Protein AF-A0AA36NLV0-F1 (afdb_monomer_lite)

pLDDT: mean 75.94, std 25.85, range [20.17, 98.88]

InterPro domains:
  IPR001130 3'-5' ssDNA/RNA exonuclease TatD-like [PF01026] (277-575)
  IPR001130 3'-5' ssDNA/RNA exonuclease TatD-like [cd01310] (275-575)
  IPR032466 Metal-dependent hydrolase [SSF51556] (275-576)
  IPR050891 TatD-type Metallo-dependent Hydrolase [PTHR10060] (284-574)

Radius of gyration: 29.88 Å; chains: 1; bounding box: 70×82×93 Å

Structure (mmCIF, N/CA/C/O backbone):
data_AF-A0AA36NLV0-F1
#
_entry.id   AF-A0AA36NLV0-F1
#
loop_
_atom_site.group_PDB
_atom_site.id
_atom_site.type_symbol
_atom_site.label_atom_id
_atom_site.label_alt_id
_atom_site.label_comp_id
_atom_site.label_asym_id
_atom_site.label_entity_id
_atom_site.label_seq_id
_atom_site.pdbx_PDB_ins_code
_atom_site.Cartn_x
_atom_site.Cartn_y
_atom_site.Cartn_z
_atom_site.occupancy
_atom_site.B_iso_or_equiv
_atom_site.auth_seq_id
_atom_site.auth_comp_id
_atom_site.auth_asym_id
_atom_site.auth_atom_id
_atom_site.pdbx_PDB_model_num
ATOM 1 N N . MET A 1 1 ? 11.863 33.958 -49.245 1.00 38.94 1 MET A N 1
ATOM 2 C CA . MET A 1 1 ? 12.725 35.104 -48.874 1.00 38.94 1 MET A CA 1
ATOM 3 C C . MET A 1 1 ? 11.945 36.411 -49.044 1.00 38.94 1 MET A C 1
ATOM 5 O O . MET A 1 1 ? 11.810 36.890 -50.160 1.00 38.94 1 MET A O 1
ATOM 9 N N . ARG A 1 2 ? 11.338 36.935 -47.971 1.00 24.64 2 ARG A N 1
ATOM 10 C CA . ARG A 1 2 ? 10.587 38.214 -47.904 1.00 24.64 2 ARG A CA 1
ATOM 11 C C . ARG A 1 2 ? 10.752 38.730 -46.462 1.00 24.64 2 ARG A C 1
ATOM 13 O O . ARG A 1 2 ? 10.540 37.936 -45.557 1.00 24.64 2 ARG A O 1
ATOM 20 N N . ARG A 1 3 ? 11.466 39.836 -46.224 1.00 26.11 3 ARG A N 1
ATOM 21 C CA . ARG A 1 3 ? 11.131 41.284 -46.284 1.00 26.11 3 ARG A CA 1
ATOM 22 C C . ARG A 1 3 ? 10.655 41.855 -44.934 1.00 26.11 3 ARG A C 1
ATOM 24 O O . ARG A 1 3 ? 9.833 41.263 -44.252 1.00 26.11 3 ARG A O 1
ATOM 31 N N . CYS A 1 4 ? 11.251 43.004 -44.620 1.00 24.92 4 CYS A N 1
ATOM 32 C CA . CYS A 1 4 ? 11.209 43.827 -43.413 1.00 24.92 4 CYS A CA 1
ATOM 33 C C . CYS A 1 4 ? 9.851 44.480 -43.100 1.00 24.92 4 CYS A C 1
ATOM 35 O O . CYS A 1 4 ? 9.050 44.677 -44.011 1.00 24.92 4 CYS A O 1
ATOM 37 N N . GLY A 1 5 ? 9.724 45.005 -41.870 1.00 24.44 5 GLY A N 1
ATOM 38 C CA . GLY A 1 5 ? 9.132 46.333 -41.638 1.00 24.44 5 GLY A CA 1
ATOM 39 C C . GLY A 1 5 ? 8.049 46.443 -40.557 1.00 24.44 5 GLY A C 1
ATOM 40 O O . GLY A 1 5 ? 6.954 45.939 -40.743 1.00 24.44 5 GLY A O 1
ATOM 41 N N . GLY A 1 6 ? 8.364 47.186 -39.486 1.00 22.23 6 GLY A N 1
ATOM 42 C CA . GLY A 1 6 ? 7.702 48.466 -39.170 1.00 22.23 6 GLY A CA 1
ATOM 43 C C . GLY A 1 6 ? 6.276 48.482 -38.597 1.00 22.23 6 GLY A C 1
ATOM 44 O O . GLY A 1 6 ? 5.328 48.016 -39.209 1.00 22.23 6 GLY A O 1
ATOM 45 N N . TRP A 1 7 ? 6.148 49.138 -37.443 1.00 23.77 7 TRP A N 1
ATOM 46 C CA . TRP A 1 7 ? 4.928 49.509 -36.716 1.00 23.77 7 TRP A CA 1
ATOM 47 C C . TRP A 1 7 ? 4.064 50.565 -37.443 1.00 23.77 7 TRP A C 1
ATOM 49 O O . TRP A 1 7 ? 4.644 51.480 -38.016 1.00 23.77 7 TRP A O 1
ATOM 59 N N . LEU A 1 8 ? 2.721 50.519 -37.313 1.00 22.11 8 LEU A N 1
ATOM 60 C CA . LEU A 1 8 ? 1.856 51.572 -36.713 1.00 22.11 8 LEU A CA 1
ATOM 61 C C . LEU A 1 8 ? 0.334 51.266 -36.797 1.00 22.11 8 LEU A C 1
ATOM 63 O O . LEU A 1 8 ? -0.121 50.480 -37.621 1.00 22.11 8 LEU A O 1
ATOM 67 N N . LEU A 1 9 ? -0.410 51.921 -35.893 1.00 22.12 9 LEU A N 1
ATOM 68 C CA . LEU A 1 9 ? -1.857 51.925 -35.605 1.00 22.12 9 LEU A CA 1
ATOM 69 C C . LEU A 1 9 ? -2.806 52.189 -36.801 1.00 22.12 9 LEU A C 1
ATOM 71 O O . LEU A 1 9 ? -2.487 53.023 -37.638 1.00 22.12 9 LEU A O 1
ATOM 75 N N . CYS A 1 10 ? -4.035 51.633 -36.774 1.00 20.17 10 CYS A N 1
ATOM 76 C CA . CYS A 1 10 ? -5.305 52.350 -36.480 1.00 20.17 10 CYS A CA 1
ATOM 77 C C . CYS A 1 10 ? -6.585 51.564 -36.871 1.00 20.17 10 CYS A C 1
ATOM 79 O O . CYS A 1 10 ? -6.676 51.005 -37.955 1.00 20.17 10 CYS A O 1
ATOM 81 N N . LEU A 1 11 ? -7.562 51.607 -35.953 1.00 20.77 11 LEU A N 1
ATOM 82 C CA . LEU A 1 11 ? -9.031 51.698 -36.084 1.00 20.77 11 LEU A CA 1
ATOM 83 C C . LEU A 1 11 ? -9.835 50.976 -37.198 1.00 20.77 11 LEU A C 1
ATOM 85 O O . LEU A 1 11 ? -9.736 51.285 -38.376 1.00 20.77 11 LEU A O 1
ATOM 89 N N . CYS A 1 12 ? -10.774 50.151 -36.701 1.00 21.33 12 CYS A N 1
ATOM 90 C CA . CYS A 1 12 ? -12.206 50.011 -37.034 1.00 21.33 12 CYS A CA 1
ATOM 91 C C . CYS A 1 12 ? -12.681 50.011 -38.501 1.00 21.33 12 CYS A C 1
ATOM 93 O O . CYS A 1 12 ? -12.544 51.010 -39.187 1.00 21.33 12 CYS A O 1
ATOM 95 N N . ILE A 1 13 ? -13.444 48.971 -38.878 1.00 23.09 13 ILE A N 1
ATOM 96 C CA . ILE A 1 13 ? -14.840 49.043 -39.379 1.00 23.09 13 ILE A CA 1
ATOM 97 C C . ILE A 1 13 ? -15.416 47.611 -39.491 1.00 23.09 13 ILE A C 1
ATOM 99 O O . ILE A 1 13 ? -14.756 46.691 -39.967 1.00 23.09 13 ILE A O 1
ATOM 103 N N . VAL A 1 14 ? -16.651 47.442 -39.010 1.00 22.81 14 VAL A N 1
ATOM 104 C CA . VAL A 1 14 ? -17.531 46.256 -39.111 1.00 22.81 14 VAL A CA 1
ATOM 105 C C . VAL A 1 14 ? -18.490 46.463 -40.297 1.00 22.81 14 VAL A C 1
ATOM 107 O O . VAL A 1 14 ? -18.859 47.611 -40.546 1.00 22.81 14 VAL A O 1
ATOM 110 N N . PRO A 1 15 ? -18.904 45.407 -41.028 1.00 26.08 15 PRO A N 1
ATOM 111 C CA . PRO A 1 15 ? -20.342 45.042 -41.072 1.00 26.08 15 PRO A CA 1
ATOM 112 C C . PRO A 1 15 ? -20.574 43.505 -40.983 1.00 26.08 15 PRO A C 1
ATOM 114 O O . PRO A 1 15 ? -19.915 42.739 -41.676 1.00 26.08 15 PRO A O 1
ATOM 117 N N . SER A 1 16 ? -21.350 42.991 -40.007 1.00 23.09 16 SER A N 1
ATOM 118 C CA . SER A 1 16 ? -22.754 42.489 -40.128 1.00 23.09 16 SER A CA 1
ATOM 119 C C . SER A 1 16 ? -22.964 41.426 -41.230 1.00 23.09 16 SER A C 1
ATOM 121 O O . SER A 1 16 ? -22.961 41.798 -42.395 1.00 23.09 16 SER A O 1
ATOM 123 N N . GLY A 1 17 ? -23.091 40.105 -40.992 1.00 23.34 17 GLY A N 1
ATOM 124 C CA . GLY A 1 17 ? -24.082 39.302 -40.220 1.00 23.34 17 GLY A CA 1
ATOM 125 C C . GLY A 1 17 ? -24.797 38.313 -41.198 1.00 23.34 17 GLY A C 1
ATOM 126 O O . GLY A 1 17 ? -24.603 38.495 -42.397 1.00 23.34 17 GLY A O 1
ATOM 127 N N . PRO A 1 18 ? -25.695 37.363 -40.822 1.00 33.88 18 PRO A N 1
ATOM 128 C CA . PRO A 1 18 ? -25.866 36.528 -39.615 1.00 33.88 18 PRO A CA 1
ATOM 129 C C . PRO A 1 18 ? -26.151 35.010 -39.947 1.00 33.88 18 PRO A C 1
ATOM 131 O O . PRO A 1 18 ? -25.949 34.582 -41.076 1.00 33.88 18 PRO A O 1
ATOM 134 N N . PHE A 1 19 ? -26.691 34.248 -38.968 1.00 24.06 19 PHE A N 1
ATOM 135 C CA . PHE A 1 19 ? -27.137 32.820 -38.926 1.00 24.06 19 PHE A CA 1
ATOM 136 C C . PHE A 1 19 ? -26.084 31.762 -38.531 1.00 24.06 19 PHE A C 1
ATOM 138 O O . PHE A 1 19 ? -24.999 31.731 -39.084 1.00 24.06 19 PHE A O 1
ATOM 145 N N . CYS A 1 20 ? -26.328 30.784 -37.649 1.00 23.83 20 CYS A N 1
ATOM 146 C CA . CYS A 1 20 ? -27.298 30.536 -36.572 1.00 23.83 20 CYS A CA 1
ATOM 147 C C . CYS A 1 20 ? -26.739 29.337 -35.766 1.00 23.83 20 CYS A C 1
ATOM 149 O O . CYS A 1 20 ? -26.228 28.403 -36.379 1.00 23.83 20 CYS A O 1
ATOM 151 N N . GLY A 1 21 ? -26.823 29.344 -34.428 1.00 25.02 21 GLY A N 1
ATOM 152 C CA . GLY A 1 21 ? -26.491 28.172 -33.600 1.00 25.02 21 GLY A CA 1
ATOM 153 C C . GLY A 1 21 ? -25.807 28.496 -32.268 1.00 25.02 21 GLY A C 1
ATOM 154 O O . GLY A 1 21 ? -24.598 28.350 -32.123 1.00 25.02 21 GLY A O 1
ATOM 155 N N . SER A 1 22 ? -26.589 28.933 -31.280 1.00 27.66 22 SER A N 1
ATOM 156 C CA . SER A 1 22 ? -26.242 28.925 -29.846 1.00 27.66 22 SER A CA 1
ATOM 157 C C . SER A 1 22 ? -25.895 27.497 -29.385 1.00 27.66 22 SER A C 1
ATOM 159 O O . SER A 1 22 ? -26.561 26.568 -29.816 1.00 27.66 22 SER A O 1
ATOM 161 N N . THR A 1 23 ? -24.914 27.240 -28.513 1.00 27.84 23 THR A N 1
ATOM 162 C CA . THR A 1 23 ? -25.009 27.494 -27.061 1.00 27.84 23 THR A CA 1
ATOM 163 C C . THR A 1 23 ? -23.643 27.665 -26.372 1.00 27.84 23 THR A C 1
ATOM 165 O O . THR A 1 23 ? -22.651 27.016 -26.688 1.00 27.84 23 THR A O 1
ATOM 168 N N . ARG A 1 24 ? -23.632 28.562 -25.380 1.00 26.36 24 ARG A N 1
ATOM 169 C CA . ARG A 1 24 ? -22.500 29.104 -24.609 1.00 26.36 24 ARG A CA 1
ATOM 170 C C . ARG A 1 24 ? -21.748 28.060 -23.757 1.00 26.36 24 ARG A C 1
ATOM 172 O O . ARG A 1 24 ? -22.307 27.559 -22.789 1.00 26.36 24 ARG A O 1
ATOM 179 N N . ARG A 1 25 ? -20.444 27.868 -24.006 1.00 30.28 25 ARG A N 1
ATOM 180 C CA . ARG A 1 25 ? -19.452 27.346 -23.025 1.00 30.28 25 ARG A CA 1
ATOM 181 C C . ARG A 1 25 ? -18.065 28.007 -23.124 1.00 30.28 25 ARG A C 1
ATOM 183 O O . ARG A 1 25 ? -17.063 27.437 -22.717 1.00 30.28 25 ARG A O 1
ATOM 190 N N . GLY A 1 26 ? -17.993 29.237 -23.629 1.00 29.72 26 GLY A N 1
ATOM 191 C CA . GLY A 1 26 ? -16.716 29.915 -23.863 1.00 29.72 26 GLY A CA 1
ATOM 192 C C . GLY A 1 26 ? -16.766 31.407 -23.583 1.00 29.72 26 GLY A C 1
ATOM 193 O O . GLY A 1 26 ? -16.493 32.180 -24.484 1.00 29.72 26 GLY A O 1
ATOM 194 N N . LEU A 1 27 ? -17.171 31.829 -22.380 1.00 26.66 27 LEU A N 1
ATOM 195 C CA . LEU A 1 27 ? -17.009 33.219 -21.917 1.00 26.66 27 LEU A CA 1
ATOM 196 C C . LEU A 1 27 ? -17.278 33.324 -20.405 1.00 26.66 27 LEU A C 1
ATOM 198 O O . LEU A 1 27 ? -18.287 33.862 -19.964 1.00 26.66 27 LEU A O 1
ATOM 202 N N . ALA A 1 28 ? -16.369 32.776 -19.595 1.00 26.83 28 ALA A N 1
ATOM 203 C CA . ALA A 1 28 ? -16.316 33.040 -18.150 1.00 26.83 28 ALA A CA 1
ATOM 204 C C . ALA A 1 28 ? -14.882 32.971 -17.575 1.00 26.83 28 ALA A C 1
ATOM 206 O O . ALA A 1 28 ? -14.705 32.702 -16.395 1.00 26.83 28 ALA A O 1
ATOM 207 N N . MET A 1 29 ? -13.845 33.217 -18.391 1.00 28.88 29 MET A N 1
ATOM 208 C CA . MET A 1 29 ? -12.433 33.197 -17.950 1.00 28.88 29 MET A CA 1
ATOM 209 C C . MET A 1 29 ? -11.763 34.579 -17.866 1.00 28.88 29 MET A C 1
ATOM 211 O O . MET A 1 29 ? -10.558 34.673 -17.667 1.00 28.88 29 MET A O 1
ATOM 215 N N . ARG A 1 30 ? -12.510 35.684 -17.976 1.00 28.58 30 ARG A N 1
ATOM 216 C CA . ARG A 1 30 ? -11.949 37.041 -17.829 1.00 28.58 30 ARG A CA 1
ATOM 217 C C . ARG A 1 30 ? -12.897 37.975 -17.083 1.00 28.58 30 ARG A C 1
ATOM 219 O O . ARG A 1 30 ? -13.425 38.910 -17.672 1.00 28.58 30 ARG A O 1
ATOM 226 N N . ARG A 1 31 ? -13.150 37.691 -15.799 1.00 26.80 31 ARG A N 1
ATOM 227 C CA . ARG A 1 31 ? -13.707 38.651 -14.816 1.00 26.80 31 ARG A CA 1
ATOM 228 C C . ARG A 1 31 ? -13.675 38.117 -13.373 1.00 26.80 31 ARG A C 1
ATOM 230 O O . ARG A 1 31 ? -14.677 38.141 -12.675 1.00 26.80 31 ARG A O 1
ATOM 237 N N . TRP A 1 32 ? -12.528 37.597 -12.933 1.00 26.50 32 TRP A N 1
ATOM 238 C CA . TRP A 1 32 ? -12.339 37.078 -11.563 1.00 26.50 32 TRP A CA 1
ATOM 239 C C . TRP A 1 32 ? -11.074 37.607 -10.876 1.00 26.50 32 TRP A C 1
ATOM 241 O O . TRP A 1 32 ? -10.513 36.983 -9.986 1.00 26.50 32 TRP A O 1
ATOM 251 N N . ALA A 1 33 ? -10.650 38.803 -11.272 1.00 29.08 33 ALA A N 1
ATOM 252 C CA . ALA A 1 33 ? -9.717 39.621 -10.514 1.00 29.08 33 ALA A CA 1
ATOM 253 C C . ALA A 1 33 ? -10.459 40.910 -10.140 1.00 29.08 33 ALA A C 1
ATOM 255 O O . ALA A 1 33 ? -10.416 41.866 -10.906 1.00 29.08 33 ALA A O 1
ATOM 256 N N . ALA A 1 34 ? -11.238 40.843 -9.050 1.00 28.33 34 ALA A N 1
ATOM 257 C CA . ALA A 1 34 ? -11.814 41.941 -8.249 1.00 28.33 34 ALA A CA 1
ATOM 258 C C . ALA A 1 34 ? -13.227 41.587 -7.742 1.00 28.33 34 ALA A C 1
ATOM 260 O O . ALA A 1 34 ? -14.216 41.915 -8.387 1.00 28.33 34 ALA A O 1
ATOM 261 N N . ALA A 1 35 ? -13.310 40.906 -6.595 1.00 25.81 35 ALA A N 1
ATOM 262 C CA . ALA A 1 35 ? -14.377 41.044 -5.592 1.00 25.81 35 ALA A CA 1
ATOM 263 C C . ALA A 1 35 ? -14.095 40.053 -4.452 1.00 25.81 35 ALA A C 1
ATOM 265 O O . ALA A 1 35 ? -14.106 38.839 -4.652 1.00 25.81 35 ALA A O 1
ATOM 266 N N . GLY A 1 36 ? -13.779 40.587 -3.274 1.00 28.39 36 GLY A N 1
ATOM 267 C CA . GLY A 1 36 ? -13.525 39.813 -2.066 1.00 28.39 36 GLY A CA 1
ATOM 268 C C . GLY A 1 36 ? -14.801 39.258 -1.425 1.00 28.39 36 GLY A C 1
ATOM 269 O O . GLY A 1 36 ? -15.897 39.744 -1.674 1.00 28.39 36 GLY A O 1
ATOM 270 N N . ALA A 1 37 ? -14.586 38.260 -0.563 1.00 34.28 37 ALA A N 1
ATOM 271 C CA . ALA A 1 37 ? -15.481 37.755 0.482 1.00 34.28 37 ALA A CA 1
ATOM 272 C C . ALA A 1 37 ? -16.870 37.221 0.054 1.00 34.28 37 ALA A C 1
ATOM 274 O O . ALA A 1 37 ? -17.790 37.985 -0.208 1.00 34.28 37 ALA A O 1
ATOM 275 N N . SER A 1 38 ? -17.012 35.882 0.114 1.00 35.66 38 SER A N 1
ATOM 276 C CA . SER A 1 38 ? -18.229 35.053 0.348 1.00 35.66 38 SER A CA 1
ATOM 277 C C . SER A 1 38 ? -18.449 33.930 -0.686 1.00 35.66 38 SER A C 1
ATOM 279 O O . SER A 1 38 ? -19.211 34.066 -1.635 1.00 35.66 38 SER A O 1
ATOM 281 N N . ARG A 1 39 ? -17.802 32.764 -0.508 1.00 33.44 39 ARG A N 1
ATOM 282 C CA . ARG A 1 39 ? -18.084 31.545 -1.306 1.00 33.44 39 ARG A CA 1
ATOM 283 C C . ARG A 1 39 ? -17.942 30.243 -0.506 1.00 33.44 39 ARG A C 1
ATOM 285 O O . ARG A 1 39 ? -17.172 29.367 -0.875 1.00 33.44 39 ARG A O 1
ATOM 292 N N . GLY A 1 40 ? -18.695 30.122 0.588 1.00 30.06 40 GLY A N 1
ATOM 293 C CA . GLY A 1 40 ? -18.838 28.866 1.345 1.00 30.06 40 GLY A CA 1
ATOM 294 C C . GLY A 1 40 ? -20.171 28.132 1.127 1.00 30.06 40 GLY A C 1
ATOM 295 O O . GLY A 1 40 ? -20.231 26.925 1.316 1.00 30.06 40 GLY A O 1
ATOM 296 N N . SER A 1 41 ? -21.236 28.822 0.704 1.00 39.56 41 SER A N 1
ATOM 297 C CA . SER A 1 41 ? -22.610 28.291 0.783 1.00 39.56 41 SER A CA 1
ATOM 298 C C . SER A 1 41 ? -23.198 27.757 -0.530 1.00 39.56 41 SER A C 1
ATOM 300 O O . SER A 1 41 ? -24.043 26.870 -0.492 1.00 39.56 41 SER A O 1
ATOM 302 N N . ALA A 1 42 ? -22.740 28.219 -1.697 1.00 32.78 42 ALA A N 1
ATOM 303 C CA . ALA A 1 42 ? -23.326 27.809 -2.984 1.00 32.78 42 ALA A CA 1
ATOM 304 C C . ALA A 1 42 ? -22.942 26.376 -3.418 1.00 32.78 42 ALA A C 1
ATOM 306 O O . ALA A 1 42 ? -23.687 25.728 -4.145 1.00 32.78 42 ALA A O 1
ATOM 307 N N . TRP A 1 43 ? -21.802 25.855 -2.946 1.00 35.03 43 TRP A N 1
ATOM 308 C CA . TRP A 1 43 ? -21.348 24.489 -3.257 1.00 35.03 43 TRP A CA 1
ATOM 309 C C . TRP A 1 43 ? -22.095 23.420 -2.442 1.00 35.03 43 TRP A C 1
ATOM 311 O O . TRP A 1 43 ? -22.293 22.307 -2.915 1.00 35.03 43 TRP A O 1
ATOM 321 N N . GLN A 1 44 ? -22.554 23.761 -1.230 1.00 31.55 44 GLN A N 1
ATOM 322 C CA . GLN A 1 44 ? -23.325 22.850 -0.375 1.00 31.55 44 GLN A CA 1
ATOM 323 C C . GLN A 1 44 ? -24.755 22.627 -0.886 1.00 31.55 44 GLN A C 1
ATOM 325 O O . GLN A 1 44 ? -25.266 21.519 -0.752 1.00 31.55 44 GLN A O 1
ATOM 330 N N . GLN A 1 45 ? -25.377 23.639 -1.500 1.00 31.77 45 GLN A N 1
ATOM 331 C CA . GLN A 1 45 ? -26.706 23.503 -2.108 1.00 31.77 45 GLN A CA 1
ATOM 332 C C . GLN A 1 45 ? -26.666 22.720 -3.427 1.00 31.77 45 GLN A C 1
ATOM 334 O O . GLN A 1 45 ? -27.463 21.804 -3.595 1.00 31.77 45 GLN A O 1
ATOM 339 N N . ALA A 1 46 ? -25.683 22.982 -4.299 1.00 32.97 46 ALA A N 1
ATOM 340 C CA . ALA A 1 46 ? -25.516 22.221 -5.543 1.00 32.97 46 ALA A CA 1
ATOM 341 C C . ALA A 1 46 ? -25.219 20.729 -5.286 1.00 32.97 46 ALA A C 1
ATOM 343 O O . ALA A 1 46 ? -25.750 19.865 -5.977 1.00 32.97 46 ALA A O 1
ATOM 344 N N . TRP A 1 47 ? -24.443 20.416 -4.237 1.00 34.12 47 TRP A N 1
ATOM 345 C CA . TRP A 1 47 ? -24.195 19.034 -3.816 1.00 34.12 47 TRP A CA 1
ATOM 346 C C . TRP A 1 47 ? -25.449 18.357 -3.238 1.00 34.12 47 TRP A C 1
ATOM 348 O O . TRP A 1 47 ? -25.668 17.190 -3.527 1.00 34.12 47 TRP A O 1
ATOM 358 N N . GLN A 1 48 ? -26.297 19.058 -2.467 1.00 32.16 48 GLN A N 1
ATOM 359 C CA . GLN A 1 48 ? -27.547 18.492 -1.922 1.00 32.16 48 GLN A CA 1
ATOM 360 C C . GLN A 1 48 ? -28.609 18.208 -2.997 1.00 32.16 48 GLN A C 1
ATOM 362 O O . GLN A 1 48 ? -29.312 17.202 -2.898 1.00 32.16 48 GLN A O 1
ATOM 367 N N . GLU A 1 49 ? -28.716 19.061 -4.018 1.00 31.44 49 GLU A N 1
ATOM 368 C CA . GLU A 1 49 ? -29.687 18.900 -5.109 1.00 31.44 49 GLU A CA 1
ATOM 369 C C . GLU A 1 49 ? -29.302 17.758 -6.069 1.00 31.44 49 GLU A C 1
ATOM 371 O O . GLU A 1 49 ? -30.168 16.962 -6.438 1.00 31.44 49 GLU A O 1
ATOM 376 N N . GLU A 1 50 ? -28.009 17.591 -6.390 1.00 31.84 50 GLU A N 1
ATOM 377 C CA . GLU A 1 50 ? -27.515 16.428 -7.151 1.00 31.84 50 GLU A CA 1
ATOM 378 C C . GLU A 1 50 ? -27.647 15.112 -6.354 1.00 31.84 50 GLU A C 1
ATOM 380 O O . GLU A 1 50 ? -27.956 14.066 -6.929 1.00 31.84 50 GLU A O 1
ATOM 385 N N . TRP A 1 51 ? -27.497 15.152 -5.021 1.00 33.22 51 TRP A N 1
ATOM 386 C CA . TRP A 1 51 ? -27.649 13.974 -4.152 1.00 33.22 51 TRP A CA 1
ATOM 387 C C . TRP A 1 51 ? -29.103 13.486 -4.040 1.00 33.22 51 TRP A C 1
ATOM 389 O O . TRP A 1 51 ? -29.342 12.279 -4.053 1.00 33.22 51 TRP A O 1
ATOM 399 N N . GLN A 1 52 ? -30.088 14.391 -3.959 1.00 31.19 52 GLN A N 1
ATOM 400 C CA . GLN A 1 52 ? -31.506 14.002 -3.878 1.00 31.19 52 GLN A CA 1
ATOM 401 C C . GLN A 1 52 ? -32.034 13.393 -5.185 1.00 31.19 52 GLN A C 1
ATOM 403 O O . GLN A 1 52 ? -32.844 12.466 -5.144 1.00 31.19 52 GLN A O 1
ATOM 408 N N . GLN A 1 53 ? -31.555 13.868 -6.338 1.00 29.95 53 GLN A N 1
ATOM 409 C CA . GLN A 1 53 ? -31.985 13.365 -7.649 1.00 29.95 53 GLN A CA 1
ATOM 410 C C . GLN A 1 53 ? -31.325 12.021 -8.013 1.00 29.95 53 GLN A C 1
ATOM 412 O O . GLN A 1 53 ? -31.966 11.168 -8.633 1.00 29.95 53 GLN A O 1
ATOM 417 N N . GLY A 1 54 ? -30.086 11.780 -7.564 1.00 28.48 54 GLY A N 1
ATOM 418 C CA . GLY A 1 54 ? -29.419 10.479 -7.710 1.00 28.48 54 GLY A CA 1
ATOM 419 C C . GLY A 1 54 ? -30.046 9.375 -6.850 1.00 28.48 54 GLY A C 1
ATOM 420 O O . GLY A 1 54 ? -30.196 8.245 -7.304 1.00 28.48 54 GLY A O 1
ATOM 421 N N . TRP A 1 55 ? -30.495 9.707 -5.634 1.00 30.84 55 TRP A N 1
ATOM 422 C CA . TRP A 1 55 ? -31.035 8.725 -4.684 1.00 30.84 55 TRP A CA 1
ATOM 423 C C . TRP A 1 55 ? -32.442 8.214 -5.052 1.00 30.84 55 TRP A C 1
ATOM 425 O O . TRP A 1 55 ? -32.752 7.047 -4.823 1.00 30.84 55 TRP A O 1
ATOM 435 N N . GLN A 1 56 ? -33.293 9.049 -5.667 1.00 27.61 56 GLN A N 1
ATOM 436 C CA . GLN A 1 56 ? -34.654 8.643 -6.058 1.00 27.61 56 GLN A CA 1
ATOM 437 C C . GLN A 1 56 ? -34.715 7.825 -7.360 1.00 27.61 56 GLN A C 1
ATOM 439 O O . GLN A 1 56 ? -35.631 7.019 -7.518 1.00 27.61 56 GLN A O 1
ATOM 444 N N . SER A 1 57 ? -33.760 7.989 -8.283 1.00 29.62 57 SER A N 1
ATOM 445 C CA . SER A 1 57 ? -33.832 7.335 -9.603 1.00 29.62 57 SER A CA 1
ATOM 446 C C . SER A 1 57 ? -33.265 5.909 -9.641 1.00 29.62 57 SER A C 1
ATOM 448 O O . SER A 1 57 ? -33.725 5.109 -10.452 1.00 29.62 57 SER A O 1
ATOM 450 N N . GLU A 1 58 ? -32.353 5.542 -8.732 1.00 31.52 58 GLU A N 1
ATOM 451 C CA . GLU A 1 58 ? -31.775 4.186 -8.683 1.00 31.52 58 GLU A CA 1
ATOM 452 C C . GLU A 1 58 ? -32.517 3.200 -7.759 1.00 31.52 58 GLU A C 1
ATOM 454 O O . GLU A 1 58 ? -32.293 1.995 -7.862 1.00 31.52 58 GLU A O 1
ATOM 459 N N . TYR A 1 59 ? -33.432 3.659 -6.892 1.00 36.78 59 TYR A N 1
ATOM 460 C CA . TYR A 1 59 ? -34.007 2.804 -5.834 1.00 36.78 59 TYR A CA 1
ATOM 461 C C . TYR A 1 59 ? -35.539 2.807 -5.700 1.00 36.78 59 TYR A C 1
ATOM 463 O O . TYR A 1 59 ? -36.076 2.069 -4.875 1.00 36.78 59 TYR A O 1
ATOM 471 N N . ALA A 1 60 ? -36.281 3.517 -6.556 1.00 28.88 60 ALA A N 1
ATOM 472 C CA . ALA A 1 60 ? -37.752 3.520 -6.527 1.00 28.88 60 ALA A CA 1
ATOM 473 C C . ALA A 1 60 ? -38.422 2.268 -7.149 1.00 28.88 60 ALA A C 1
ATOM 475 O O . ALA A 1 60 ? -39.635 2.248 -7.345 1.00 28.88 60 ALA A O 1
ATOM 476 N N . GLY A 1 61 ? -37.661 1.216 -7.477 1.00 28.86 61 GLY A N 1
ATOM 477 C CA . GLY A 1 61 ? -38.126 0.163 -8.388 1.00 28.86 61 GLY A CA 1
ATOM 478 C C . GLY A 1 61 ? -37.842 -1.288 -8.006 1.00 28.86 61 GLY A C 1
ATOM 479 O O . GLY A 1 61 ? -37.845 -2.128 -8.901 1.00 28.86 61 GLY A O 1
ATOM 480 N N . SER A 1 62 ? -37.592 -1.645 -6.738 1.00 27.42 62 SER A N 1
ATOM 481 C CA . SER A 1 62 ? -37.589 -3.076 -6.390 1.00 27.42 62 SER A CA 1
ATOM 482 C C . SER A 1 62 ? -38.114 -3.378 -4.987 1.00 27.42 62 SER A C 1
ATOM 484 O O . SER A 1 62 ? -37.4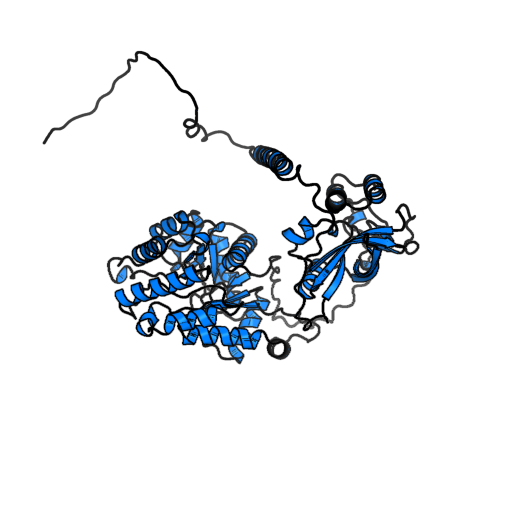41 -3.231 -3.972 1.00 27.42 62 SER A O 1
ATOM 486 N N . SER A 1 63 ? -39.327 -3.912 -4.955 1.00 26.92 63 SER A N 1
ATOM 487 C CA . SER A 1 63 ? -39.961 -4.631 -3.849 1.00 26.92 63 SER A CA 1
ATOM 488 C C . SER A 1 63 ? -39.290 -5.991 -3.570 1.00 26.92 63 SER A C 1
ATOM 490 O O . SER A 1 63 ? -39.955 -6.978 -3.267 1.00 26.92 63 SER A O 1
ATOM 492 N N . ARG A 1 64 ? -37.958 -6.087 -3.700 1.00 27.19 64 ARG A N 1
ATOM 493 C CA . ARG A 1 64 ? -37.222 -7.366 -3.742 1.00 27.19 64 ARG A CA 1
ATOM 494 C C . ARG A 1 64 ? -36.330 -7.632 -2.526 1.00 27.19 64 ARG A C 1
ATOM 496 O O . ARG A 1 64 ? -35.386 -8.412 -2.619 1.00 27.19 64 ARG A O 1
ATOM 503 N N . TRP A 1 65 ? -36.654 -7.036 -1.382 1.00 26.70 65 TRP A N 1
ATOM 504 C CA . TRP A 1 65 ? -35.984 -7.299 -0.105 1.00 26.70 65 TRP A CA 1
ATOM 505 C C . TRP A 1 65 ? -36.933 -7.967 0.891 1.00 26.70 65 TRP A C 1
ATOM 507 O O . TRP A 1 65 ? -37.168 -7.486 1.991 1.00 26.70 65 TRP A O 1
ATOM 517 N N . GLN A 1 66 ? -37.471 -9.116 0.491 1.00 27.17 66 GLN A N 1
ATOM 518 C CA . GLN A 1 66 ? -37.907 -10.152 1.420 1.00 27.17 66 GLN A CA 1
ATOM 519 C C . GLN A 1 66 ? -37.201 -11.451 1.019 1.00 27.17 66 GLN A C 1
ATOM 521 O O . GLN A 1 66 ? -37.232 -11.859 -0.140 1.00 27.17 66 GLN A O 1
ATOM 526 N N . SER A 1 67 ? -36.497 -12.042 1.988 1.00 30.84 67 SER A N 1
ATOM 527 C CA . SER A 1 67 ? -35.831 -13.349 1.937 1.00 30.84 67 SER A CA 1
ATOM 528 C C . SER A 1 67 ? -34.936 -13.632 0.716 1.00 30.84 67 SER A C 1
ATOM 530 O O . SER A 1 67 ? -35.367 -14.197 -0.287 1.00 30.84 67 SER A O 1
ATOM 532 N N . ARG A 1 68 ? -33.629 -13.394 0.848 1.00 22.67 68 ARG A N 1
ATOM 533 C CA . ARG A 1 68 ? -32.632 -14.219 0.152 1.00 22.67 68 ARG A CA 1
ATOM 534 C C . ARG A 1 68 ? -31.700 -14.838 1.183 1.00 22.67 68 ARG A C 1
ATOM 536 O O . ARG A 1 68 ? -30.754 -14.202 1.632 1.00 22.67 68 ARG A O 1
ATOM 543 N N . ARG A 1 69 ? -31.9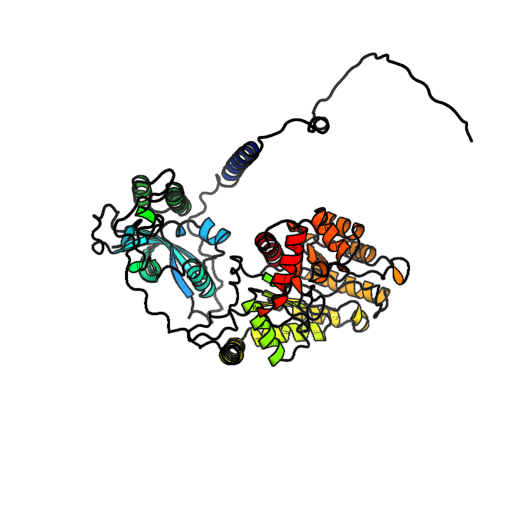80 -16.098 1.537 1.00 27.41 69 ARG A N 1
ATOM 544 C CA . ARG A 1 69 ? -30.943 -17.014 2.019 1.00 27.41 69 ARG A CA 1
ATOM 545 C C . ARG A 1 69 ? -29.902 -17.116 0.907 1.00 27.41 69 ARG A C 1
ATOM 547 O O . ARG A 1 69 ? -30.245 -17.451 -0.226 1.00 27.41 69 ARG A O 1
ATOM 554 N N . VAL A 1 70 ? -28.654 -16.792 1.214 1.00 27.53 70 VAL A N 1
ATOM 555 C CA . VAL A 1 70 ? -27.536 -17.177 0.356 1.00 27.53 70 VAL A CA 1
ATOM 556 C C . VAL A 1 70 ? -27.380 -18.683 0.545 1.00 27.53 70 VAL A C 1
ATOM 558 O O . VAL A 1 70 ? -27.067 -19.129 1.645 1.00 27.53 70 VAL A O 1
ATOM 561 N N . ASN A 1 71 ? -27.673 -19.472 -0.491 1.00 23.91 71 ASN A N 1
ATOM 562 C CA . ASN A 1 71 ? -27.371 -20.901 -0.479 1.00 23.91 71 ASN A CA 1
ATOM 563 C C . ASN A 1 71 ? -25.849 -21.061 -0.440 1.00 23.91 71 ASN A C 1
ATOM 565 O O . ASN A 1 71 ? -25.163 -20.775 -1.422 1.00 23.91 71 ASN A O 1
ATOM 569 N N . VAL A 1 72 ? -25.338 -21.487 0.711 1.00 28.78 72 VAL A N 1
ATOM 570 C CA . VAL A 1 72 ? -23.973 -21.989 0.862 1.00 28.78 72 VAL A CA 1
ATOM 571 C C . VAL A 1 72 ? -23.945 -23.396 0.248 1.00 28.78 72 VAL A C 1
ATOM 573 O O . VAL A 1 72 ? -24.839 -24.184 0.562 1.00 28.78 72 VAL A O 1
ATOM 576 N N . PRO A 1 73 ? -22.989 -23.731 -0.638 1.00 26.55 73 PRO A N 1
ATOM 577 C CA . PRO A 1 73 ? -22.864 -25.084 -1.168 1.00 26.55 73 PRO A CA 1
ATOM 578 C C . PRO A 1 73 ? -22.636 -26.081 -0.026 1.00 26.55 73 PRO A C 1
ATOM 580 O O . PRO A 1 73 ? -21.706 -25.917 0.765 1.00 26.55 73 PRO A O 1
ATOM 583 N N . GLU A 1 74 ? -23.479 -27.109 0.057 1.00 28.55 74 GLU A N 1
ATOM 584 C CA . GLU A 1 74 ? -23.274 -28.242 0.957 1.00 28.55 74 GLU A CA 1
ATOM 585 C C . GLU A 1 74 ? -21.953 -28.937 0.602 1.00 28.55 74 GLU A C 1
ATOM 587 O O . GLU A 1 74 ? -21.735 -29.345 -0.539 1.00 28.55 74 GLU A O 1
ATOM 592 N N . GLY A 1 75 ? -21.059 -29.045 1.587 1.00 33.44 75 GLY A N 1
ATOM 593 C CA . GLY A 1 75 ? -19.775 -29.731 1.438 1.00 33.44 75 GLY A CA 1
ATOM 594 C C . GLY A 1 75 ? -18.546 -28.864 1.708 1.00 33.44 75 GLY A C 1
ATOM 595 O O . GLY A 1 75 ? -17.680 -28.751 0.844 1.00 33.44 75 GLY A O 1
ATOM 596 N N . LYS A 1 76 ? -18.461 -28.279 2.911 1.00 28.06 76 LYS A N 1
ATOM 597 C CA . LYS A 1 76 ? -17.228 -28.098 3.711 1.00 28.06 76 LYS A CA 1
ATOM 598 C C . LYS A 1 76 ? -17.591 -27.449 5.050 1.00 28.06 76 LYS A C 1
ATOM 600 O O . LYS A 1 76 ? -17.486 -26.240 5.230 1.00 28.06 76 LYS A O 1
ATOM 605 N N . GLU A 1 77 ? -18.039 -28.275 5.988 1.00 29.31 77 GLU A N 1
ATOM 606 C CA . GLU A 1 77 ? -18.066 -27.902 7.399 1.00 29.31 77 GLU A CA 1
ATOM 607 C C . GLU A 1 77 ? -16.673 -28.051 8.032 1.00 29.31 77 GLU A C 1
ATOM 609 O O . GLU A 1 77 ? -15.963 -29.034 7.817 1.00 29.31 77 GLU A O 1
ATOM 614 N N . SER A 1 78 ? -16.370 -27.066 8.882 1.00 28.11 78 SER A N 1
ATOM 615 C CA . SER A 1 78 ? -15.312 -26.962 9.898 1.00 28.11 78 SER A CA 1
ATOM 616 C C . SER A 1 78 ? -13.904 -26.507 9.471 1.00 28.11 78 SER A C 1
ATOM 618 O O . SER A 1 78 ? -13.098 -27.267 8.941 1.00 28.11 78 SER A O 1
ATOM 620 N N . ALA A 1 79 ? -13.587 -25.242 9.790 1.00 29.86 79 ALA A N 1
ATOM 621 C CA . ALA A 1 79 ? -12.714 -24.899 10.927 1.00 29.86 79 ALA A CA 1
ATOM 622 C C . ALA A 1 79 ? -12.558 -23.364 11.070 1.00 29.86 79 ALA A C 1
ATOM 624 O O . ALA A 1 79 ? -11.691 -22.788 10.424 1.00 29.86 79 ALA A O 1
ATOM 625 N N . ASP A 1 80 ? -13.432 -22.718 11.861 1.00 32.38 80 ASP A N 1
ATOM 626 C CA . ASP A 1 80 ? -13.099 -21.732 12.926 1.00 32.38 80 ASP A CA 1
ATOM 627 C C . ASP A 1 80 ? -14.394 -21.129 13.536 1.00 32.38 80 ASP A C 1
ATOM 629 O O . ASP A 1 80 ? -14.652 -19.925 13.517 1.00 32.38 80 ASP A O 1
ATOM 633 N N . SER A 1 81 ? -15.297 -21.989 14.020 1.00 34.78 81 SER A N 1
ATOM 634 C CA . SER A 1 81 ? -16.586 -21.585 14.606 1.00 34.78 81 SER A CA 1
ATOM 635 C C . SER A 1 81 ? -16.500 -21.234 16.099 1.00 34.78 81 SER A C 1
ATOM 637 O O . SER A 1 81 ? -17.535 -21.089 16.744 1.00 34.78 81 SER A O 1
ATOM 639 N N . SER A 1 82 ? -15.298 -21.095 16.670 1.00 43.16 82 SER A N 1
ATOM 640 C CA . SER A 1 82 ? -15.107 -20.821 18.105 1.00 43.16 82 SER A CA 1
ATOM 641 C C . SER A 1 82 ? -15.015 -19.339 18.480 1.00 43.16 82 SER A C 1
ATOM 643 O O . SER A 1 82 ? -14.954 -19.032 19.667 1.00 43.16 82 SER A O 1
ATOM 645 N N . GLU A 1 83 ? -15.016 -18.405 17.519 1.00 64.12 83 GLU A N 1
ATOM 646 C CA . GLU A 1 83 ? -14.703 -16.993 17.810 1.00 64.12 83 GLU A CA 1
ATOM 647 C C . GLU A 1 83 ? -15.645 -15.944 17.178 1.00 64.12 83 GLU A C 1
ATOM 649 O O . GLU A 1 83 ? -15.352 -14.749 17.207 1.00 64.12 83 GLU A O 1
ATOM 654 N N . SER A 1 84 ? -16.791 -16.334 16.617 1.00 78.62 84 SER A N 1
ATOM 655 C CA . SER A 1 84 ? -17.802 -15.369 16.143 1.00 78.62 84 SER A CA 1
ATOM 656 C C . SER A 1 84 ? -18.866 -15.128 17.210 1.00 78.62 84 SER A C 1
ATOM 658 O O . SER A 1 84 ? -19.205 -16.033 17.970 1.00 78.62 84 SER A O 1
ATOM 660 N N . LEU A 1 85 ? -19.389 -13.905 17.295 1.00 92.25 85 LEU A N 1
ATOM 661 C CA . LEU A 1 85 ? -20.401 -13.558 18.291 1.00 92.25 85 LEU A CA 1
ATOM 662 C C . LEU A 1 85 ? -21.421 -12.565 17.748 1.00 92.25 85 LEU A C 1
ATOM 664 O O . LEU A 1 85 ? -21.164 -11.826 16.796 1.00 92.25 85 LEU A O 1
ATOM 668 N N . TRP A 1 86 ? -22.582 -12.533 18.389 1.00 95.06 86 TRP A N 1
ATOM 669 C CA . TRP A 1 86 ? -23.623 -11.568 18.078 1.00 95.06 86 TRP A CA 1
ATOM 670 C C . TRP A 1 86 ? -23.404 -10.262 18.835 1.00 95.06 86 TRP A C 1
ATOM 672 O O . TRP A 1 86 ? -23.193 -10.251 20.046 1.00 95.06 86 TRP A O 1
ATOM 682 N N . TYR A 1 87 ? -23.478 -9.148 18.119 1.00 95.19 87 TYR A N 1
ATOM 683 C CA . TYR A 1 87 ? -23.485 -7.800 18.669 1.00 95.19 87 TYR A CA 1
ATOM 684 C C . TYR A 1 87 ? -24.862 -7.166 18.465 1.00 95.19 87 TYR A C 1
ATOM 686 O O . TYR A 1 87 ? -25.399 -7.208 17.360 1.00 95.19 87 TYR A O 1
ATOM 694 N N . PHE A 1 88 ? -25.415 -6.548 19.508 1.00 96.94 88 PHE A N 1
ATOM 695 C CA . PHE A 1 88 ? -26.651 -5.777 19.424 1.00 96.94 88 PHE A CA 1
ATOM 696 C C . PHE A 1 88 ? -26.346 -4.279 19.296 1.00 96.94 88 PHE A C 1
ATOM 698 O O . PHE A 1 88 ? -25.934 -3.613 20.251 1.00 96.94 88 PHE A O 1
ATOM 705 N N . GLY A 1 89 ? -26.546 -3.751 18.091 1.00 94.44 89 GLY A N 1
ATOM 706 C CA . GLY A 1 89 ? -26.447 -2.335 17.769 1.00 94.44 89 GLY A CA 1
ATOM 707 C C . GLY A 1 89 ? -27.757 -1.610 18.045 1.00 94.44 89 GLY A C 1
ATOM 708 O O . GLY A 1 89 ? -28.769 -1.873 17.400 1.00 94.44 89 GLY A O 1
ATOM 709 N N . PHE A 1 90 ? -27.723 -0.652 18.968 1.00 94.12 90 PHE A N 1
ATOM 710 C CA . PHE A 1 90 ? -28.849 0.224 19.294 1.00 94.12 90 PHE A CA 1
ATOM 711 C C . PHE A 1 90 ? -28.457 1.702 19.143 1.00 94.12 90 PHE A C 1
ATOM 713 O O . PHE A 1 90 ? -27.291 2.048 18.914 1.00 94.12 90 PHE A O 1
ATOM 720 N N . GLY A 1 91 ? -29.442 2.599 19.240 1.00 91.62 91 GLY A N 1
ATOM 721 C CA . GLY A 1 91 ? -29.227 4.035 19.077 1.00 91.62 91 GLY A CA 1
ATOM 722 C C . GLY A 1 91 ? -28.581 4.348 17.726 1.00 91.62 91 GLY A C 1
ATOM 723 O O . GLY A 1 91 ? -29.004 3.852 16.684 1.00 91.62 91 GLY A O 1
ATOM 724 N N . ALA A 1 92 ? -27.517 5.153 17.718 1.00 87.62 92 ALA A N 1
ATOM 725 C CA . ALA A 1 92 ? -26.852 5.520 16.466 1.00 87.62 92 ALA A CA 1
ATOM 726 C C . ALA A 1 92 ? -26.145 4.344 15.763 1.00 87.62 92 ALA A C 1
ATOM 728 O O . ALA A 1 92 ? -25.720 4.507 14.621 1.00 87.62 92 ALA A O 1
ATOM 729 N N . ASN A 1 93 ? -25.983 3.193 16.424 1.00 89.81 93 ASN A N 1
ATOM 730 C CA . ASN A 1 93 ? -25.405 1.989 15.823 1.00 89.81 93 ASN A CA 1
ATOM 731 C C . ASN A 1 93 ? -26.461 1.121 15.114 1.00 89.81 93 ASN A C 1
ATOM 733 O O . ASN A 1 93 ? -26.107 0.086 14.576 1.00 89.81 93 ASN A O 1
ATOM 737 N N . ILE A 1 94 ? -27.723 1.558 15.043 1.00 91.12 94 ILE A N 1
ATOM 738 C CA . ILE A 1 94 ? -28.729 0.987 14.127 1.00 91.12 94 ILE A CA 1
ATOM 739 C C . ILE A 1 94 ? -28.425 1.383 12.674 1.00 91.12 94 ILE A C 1
ATOM 741 O O . ILE A 1 94 ? -28.785 0.677 11.741 1.00 91.12 94 ILE A O 1
ATOM 745 N N . ASN A 1 95 ? -27.742 2.513 12.463 1.00 83.00 95 ASN A N 1
ATOM 746 C CA . ASN A 1 95 ? -27.502 3.052 11.131 1.00 83.00 95 ASN A CA 1
ATOM 747 C C . ASN A 1 95 ? -26.440 2.220 10.362 1.00 83.00 95 ASN A C 1
ATOM 749 O O . ASN A 1 95 ? -25.259 2.242 10.737 1.00 83.00 95 ASN A O 1
ATOM 753 N N . PRO A 1 96 ? -26.815 1.527 9.266 1.00 67.25 96 PRO A N 1
ATOM 754 C CA . PRO A 1 96 ? -25.928 0.594 8.567 1.00 67.25 96 PRO A CA 1
ATOM 755 C C . PRO A 1 96 ? -24.786 1.299 7.827 1.00 67.25 96 PRO A C 1
ATOM 757 O O . PRO A 1 96 ? -23.673 0.776 7.780 1.00 67.25 96 PRO A O 1
ATOM 760 N N . TRP A 1 97 ? -25.015 2.511 7.312 1.00 69.00 97 TRP A N 1
ATOM 761 C CA . TRP A 1 97 ? -23.974 3.325 6.681 1.00 69.00 97 TRP A CA 1
ATOM 762 C C . TRP A 1 97 ? -22.890 3.722 7.686 1.00 69.00 97 TRP A C 1
ATOM 764 O O . TRP A 1 97 ? -21.697 3.596 7.415 1.00 69.00 97 TRP A O 1
ATOM 774 N N . LYS A 1 98 ? -23.284 4.138 8.896 1.00 71.00 98 LYS A N 1
ATOM 775 C CA . LYS A 1 98 ? -22.331 4.470 9.964 1.00 71.00 98 LYS A CA 1
ATOM 776 C C . LYS A 1 98 ? -21.464 3.263 10.343 1.00 71.00 98 LYS A C 1
ATOM 778 O O . LYS A 1 98 ? -20.282 3.430 10.629 1.00 71.00 98 LYS A O 1
ATOM 783 N N . LEU A 1 99 ? -22.032 2.061 10.365 1.00 72.56 99 LEU A N 1
ATOM 784 C CA . LEU A 1 99 ? -21.284 0.851 10.700 1.00 72.56 99 LEU A CA 1
ATOM 785 C C . LEU A 1 99 ? -20.374 0.379 9.559 1.00 72.56 99 LEU A C 1
ATOM 787 O O . LEU A 1 99 ? -19.217 0.055 9.814 1.00 72.56 99 LEU A O 1
ATOM 791 N N . ARG A 1 100 ? -20.851 0.388 8.313 1.00 69.12 100 ARG A N 1
ATOM 792 C CA . ARG A 1 100 ? -20.085 -0.104 7.158 1.00 69.12 100 ARG A CA 1
ATOM 793 C C . ARG A 1 100 ? -19.091 0.932 6.638 1.00 69.12 100 ARG A C 1
ATOM 795 O O . ARG A 1 100 ? -17.891 0.701 6.692 1.00 69.12 100 ARG A O 1
ATOM 802 N N . GLU A 1 101 ? -19.569 2.102 6.231 1.00 55.25 101 GLU A N 1
ATOM 803 C CA . GLU A 1 101 ? -18.755 3.108 5.531 1.00 55.25 101 GLU A CA 1
ATOM 804 C C . GLU A 1 101 ? -17.856 3.915 6.471 1.00 55.25 101 GLU A C 1
ATOM 806 O O . GLU A 1 101 ? -16.746 4.296 6.112 1.00 55.25 101 GLU A O 1
ATOM 811 N N . LYS A 1 102 ? -18.320 4.195 7.697 1.00 59.09 102 LYS A N 1
ATOM 812 C CA . LYS A 1 102 ? -17.529 4.968 8.671 1.00 59.09 102 LYS A CA 1
ATOM 813 C C . LYS A 1 102 ? -16.698 4.118 9.619 1.00 59.09 102 LYS A C 1
ATOM 815 O O . LYS A 1 102 ? -15.707 4.621 10.142 1.00 59.09 102 LYS A O 1
ATOM 820 N N . ARG A 1 103 ? -17.129 2.889 9.909 1.00 62.91 103 ARG A N 1
ATOM 821 C CA . ARG A 1 103 ? -16.488 2.024 10.914 1.00 62.91 103 ARG A CA 1
ATOM 822 C C . ARG A 1 103 ? -15.907 0.735 10.330 1.00 62.91 103 ARG A C 1
ATOM 824 O O . ARG A 1 103 ? -15.248 0.004 11.064 1.00 62.91 103 ARG A O 1
ATOM 831 N N . GLY A 1 104 ? -16.117 0.456 9.041 1.00 64.44 104 GLY A N 1
ATOM 832 C CA . GLY A 1 104 ? -15.568 -0.730 8.380 1.00 64.44 104 GLY A CA 1
ATOM 833 C C . GLY A 1 104 ? -16.062 -2.047 8.982 1.00 64.44 104 GLY A C 1
ATOM 834 O O . GLY A 1 104 ? -15.328 -3.030 8.969 1.00 64.44 104 GLY A O 1
ATOM 835 N N . ILE A 1 105 ? -17.262 -2.065 9.576 1.00 75.25 105 ILE A N 1
ATOM 836 C CA . ILE A 1 105 ? -17.855 -3.258 10.187 1.00 75.25 105 ILE A CA 1
ATOM 837 C C . ILE A 1 105 ? -18.733 -3.952 9.152 1.00 75.25 105 ILE A C 1
ATOM 839 O O . ILE A 1 105 ? -19.802 -3.449 8.798 1.00 75.25 105 ILE A O 1
ATOM 843 N N . ILE A 1 106 ? -18.292 -5.123 8.690 1.00 76.19 106 ILE A N 1
ATOM 844 C CA . ILE A 1 106 ? -19.030 -5.940 7.722 1.00 76.19 106 ILE A CA 1
ATOM 845 C C . ILE A 1 106 ? -19.568 -7.186 8.445 1.00 76.19 106 ILE A C 1
ATOM 847 O O . ILE A 1 106 ? -18.794 -8.088 8.770 1.00 76.19 106 ILE A O 1
ATOM 851 N N . PRO A 1 107 ? -20.874 -7.251 8.754 1.00 81.00 107 PRO A N 1
ATOM 852 C CA . PRO A 1 107 ? -21.440 -8.405 9.438 1.00 81.00 107 PRO A CA 1
ATOM 853 C C . PRO A 1 107 ? -21.504 -9.633 8.524 1.00 81.00 107 PRO A C 1
ATOM 855 O O . PRO A 1 107 ? -21.791 -9.506 7.334 1.00 81.00 107 PRO A O 1
ATOM 858 N N . ILE A 1 108 ? -21.272 -10.816 9.102 1.00 83.44 108 ILE A N 1
ATOM 859 C CA . ILE A 1 108 ? -21.492 -12.120 8.454 1.00 83.44 108 ILE A CA 1
ATOM 860 C C . ILE A 1 108 ? -22.992 -12.304 8.205 1.00 83.44 108 ILE A C 1
ATOM 862 O O . ILE A 1 108 ? -23.416 -12.720 7.132 1.00 83.44 108 ILE A O 1
ATOM 866 N N . GLU A 1 109 ? -23.793 -11.942 9.205 1.00 87.81 109 GLU A N 1
ATOM 867 C CA . GLU A 1 109 ? -25.249 -11.983 9.175 1.00 87.81 109 GLU A CA 1
ATOM 868 C C . GLU A 1 109 ? -25.805 -10.760 9.909 1.00 87.81 109 GLU A C 1
ATOM 870 O O . GLU A 1 109 ? -25.204 -10.283 10.873 1.00 87.81 109 GLU A O 1
ATOM 875 N N . GLN A 1 110 ? -26.951 -10.241 9.468 1.00 91.94 110 GLN A N 1
ATOM 876 C CA . GLN A 1 110 ? -27.652 -9.166 10.163 1.00 91.94 110 GLN A CA 1
ATOM 877 C C . GLN A 1 110 ? -29.155 -9.437 10.223 1.00 91.94 110 GLN A C 1
ATOM 879 O O . GLN A 1 110 ? -29.744 -9.879 9.237 1.00 91.94 110 GLN A O 1
ATOM 884 N N . VAL A 1 111 ? -29.778 -9.130 11.358 1.00 92.62 111 VAL A N 1
ATOM 885 C CA . VAL A 1 111 ? -31.231 -9.224 11.541 1.00 92.62 111 VAL A CA 1
ATOM 886 C C . VAL A 1 111 ? -31.711 -8.151 12.517 1.00 92.62 111 VAL A C 1
ATOM 888 O O . VAL A 1 111 ? -31.017 -7.816 13.471 1.00 92.62 111 VAL A O 1
ATOM 891 N N . CYS A 1 112 ? -32.882 -7.569 12.282 1.00 96.44 112 CYS A N 1
ATOM 892 C CA . CYS A 1 112 ? -33.487 -6.619 13.218 1.00 96.44 112 CYS A CA 1
ATOM 893 C C . CYS A 1 112 ? -34.080 -7.366 14.416 1.00 96.44 112 CYS A C 1
ATOM 895 O O . CYS A 1 112 ? -34.517 -8.510 14.286 1.00 96.44 112 CYS A O 1
ATOM 897 N N . GLY A 1 113 ? -34.105 -6.741 15.587 1.00 95.38 113 GLY A N 1
ATOM 898 C CA . GLY A 1 113 ? -34.626 -7.383 16.787 1.00 95.38 113 GLY A CA 1
ATOM 899 C C . GLY A 1 113 ? -35.010 -6.395 17.871 1.00 95.38 113 GLY A C 1
ATOM 900 O O . GLY A 1 113 ? -34.696 -5.204 17.802 1.00 95.38 113 GLY A O 1
ATOM 901 N N . LYS A 1 114 ? -35.692 -6.916 18.887 1.00 95.94 114 LYS A N 1
ATOM 902 C CA . LYS A 1 114 ? -36.104 -6.169 20.068 1.00 95.94 114 LYS A CA 1
ATOM 903 C C . LYS A 1 114 ? -35.588 -6.815 21.342 1.00 95.94 114 LYS A C 1
ATOM 905 O O . LYS A 1 114 ? -35.620 -8.034 21.501 1.00 95.94 114 LYS A O 1
ATOM 910 N N . LEU A 1 115 ? -35.089 -5.975 22.232 1.00 96.50 115 LEU A N 1
ATOM 911 C CA . LEU A 1 115 ? -34.513 -6.333 23.515 1.00 96.50 115 LEU A CA 1
ATOM 912 C C . LEU A 1 115 ? -35.540 -6.027 24.621 1.00 96.50 115 LEU A C 1
ATOM 914 O O . LEU A 1 115 ? -35.676 -4.860 24.999 1.00 96.50 115 LEU A O 1
ATOM 918 N N . PRO A 1 116 ? -36.290 -7.031 25.113 1.00 92.88 116 PRO A N 1
ATOM 919 C CA . PRO A 1 116 ? -37.349 -6.826 26.100 1.00 92.88 116 PRO A CA 1
ATOM 920 C C . PRO A 1 116 ? -36.785 -6.565 27.502 1.00 92.88 116 PRO A C 1
ATOM 922 O O . PRO A 1 116 ? -35.770 -7.145 27.881 1.00 92.88 116 PRO A O 1
ATOM 925 N N . GLY A 1 117 ? -37.462 -5.731 28.296 1.00 90.19 117 GLY A N 1
ATOM 926 C CA . GLY A 1 117 ? -37.054 -5.424 29.674 1.00 90.19 117 GLY A CA 1
ATOM 927 C C . GLY A 1 117 ? -35.917 -4.403 29.776 1.00 90.19 117 GLY A C 1
ATOM 928 O O . GLY A 1 117 ? -35.367 -4.192 30.858 1.00 90.19 117 GLY A O 1
ATOM 929 N N . TRP A 1 118 ? -35.581 -3.749 28.663 1.00 92.81 118 TRP A N 1
ATOM 930 C CA . TRP A 1 118 ? -34.600 -2.670 28.586 1.00 92.81 118 TRP A CA 1
ATOM 931 C C . TRP A 1 118 ? -35.236 -1.420 27.985 1.00 92.81 118 TRP A C 1
ATOM 933 O O . TRP A 1 118 ? -36.197 -1.501 27.227 1.00 92.81 118 TRP A O 1
ATOM 943 N N . GLN A 1 119 ? -34.662 -0.259 28.278 1.00 91.00 119 GLN A N 1
ATOM 944 C CA . GLN A 1 119 ? -35.070 1.026 27.720 1.00 91.00 119 GLN A CA 1
ATOM 945 C C . GLN A 1 119 ? -33.863 1.805 27.192 1.00 91.00 119 GLN A C 1
ATOM 947 O O . GLN A 1 119 ? -32.775 1.751 27.769 1.00 91.00 119 GLN A O 1
ATOM 952 N N . LEU A 1 120 ? -34.067 2.542 26.097 1.00 91.62 120 LEU A N 1
ATOM 953 C CA . LEU A 1 120 ? -33.081 3.465 25.542 1.00 91.62 120 LEU A CA 1
ATOM 954 C C . LEU A 1 120 ? -33.114 4.761 26.360 1.00 91.62 120 LEU A C 1
ATOM 956 O O . LEU A 1 120 ? -34.145 5.423 26.445 1.00 91.62 120 LEU A O 1
ATOM 960 N N . THR A 1 121 ? -31.981 5.129 26.943 1.00 89.62 121 THR A N 1
ATOM 961 C CA . THR A 1 121 ? -31.797 6.341 27.743 1.00 89.62 121 THR A CA 1
ATOM 962 C C . THR A 1 121 ? -30.774 7.268 27.088 1.00 89.62 121 THR A C 1
ATOM 964 O O . THR A 1 121 ? -29.946 6.841 26.287 1.00 89.62 121 THR A O 1
ATOM 967 N N . PHE A 1 122 ? -30.808 8.556 27.431 1.00 90.00 122 PHE A N 1
ATOM 968 C CA . PHE A 1 122 ? -29.847 9.561 26.952 1.00 90.00 122 PHE A CA 1
ATOM 969 C C . PHE A 1 122 ? -29.045 10.135 28.122 1.00 90.00 122 PHE A C 1
ATOM 971 O O . PHE A 1 122 ? -28.965 11.342 28.340 1.00 90.00 122 PHE A O 1
ATOM 978 N N . ASN A 1 123 ? -28.489 9.233 28.931 1.00 84.94 123 ASN A N 1
ATOM 979 C CA . ASN A 1 123 ? -27.725 9.563 30.131 1.00 84.94 123 ASN A CA 1
ATOM 980 C C . ASN A 1 123 ? -26.214 9.366 29.953 1.00 84.94 123 ASN A C 1
ATOM 982 O O . ASN A 1 123 ? -25.483 9.317 30.935 1.00 84.94 123 ASN A O 1
ATOM 986 N N . HIS A 1 124 ? -25.724 9.271 28.718 1.00 84.75 124 HIS A N 1
ATOM 987 C CA . HIS A 1 124 ? -24.293 9.335 28.444 1.00 84.75 124 HIS A CA 1
ATOM 988 C C . HIS A 1 124 ? -23.841 10.782 28.213 1.00 84.75 124 HIS A C 1
ATOM 990 O O . HIS A 1 124 ? -24.613 11.639 27.764 1.00 84.75 124 HIS A O 1
ATOM 996 N N . LYS A 1 125 ? -22.551 11.037 28.447 1.00 80.62 125 LYS A N 1
ATOM 997 C CA . LYS A 1 125 ? -21.887 12.311 28.169 1.00 80.62 125 LYS A CA 1
ATOM 998 C C . LYS A 1 125 ? -22.267 12.855 26.784 1.00 80.62 125 LYS A C 1
ATOM 1000 O O . LYS A 1 125 ? -22.151 12.188 25.758 1.00 80.62 125 LYS A O 1
ATOM 1005 N N . GLY A 1 126 ? -22.720 14.104 26.738 1.00 80.62 126 GLY A N 1
ATOM 1006 C CA . GLY A 1 126 ? -23.135 14.754 25.498 1.00 80.62 126 GLY A CA 1
ATOM 1007 C C . GLY A 1 126 ? -24.523 14.359 24.978 1.00 80.62 126 GLY A C 1
ATOM 1008 O O . GLY A 1 126 ? -24.853 14.803 23.874 1.00 80.62 126 GLY A O 1
ATOM 1009 N N . GLY A 1 127 ? -25.317 13.609 25.753 1.00 79.19 127 GLY A N 1
ATOM 1010 C CA . GLY A 1 127 ? -26.684 13.190 25.418 1.00 79.19 127 GLY A CA 1
ATOM 1011 C C . GLY A 1 127 ? -26.732 12.031 24.425 1.00 79.19 127 GLY A C 1
ATOM 1012 O O . GLY A 1 127 ? -27.612 11.987 23.567 1.00 79.19 127 GLY A O 1
ATOM 1013 N N . MET A 1 128 ? -25.730 11.145 24.457 1.00 85.50 128 MET A N 1
ATOM 1014 C CA . MET A 1 128 ? -25.690 9.962 23.590 1.00 85.50 128 MET A CA 1
ATOM 1015 C C . MET A 1 128 ? -26.571 8.845 24.161 1.00 85.50 128 MET A C 1
ATOM 1017 O O . MET A 1 128 ? -26.806 8.782 25.368 1.00 85.50 128 MET A O 1
ATOM 1021 N N . GLY A 1 129 ? -27.065 7.981 23.275 1.00 85.38 129 GLY A N 1
ATOM 1022 C CA . GLY A 1 129 ? -27.930 6.862 23.630 1.00 85.38 129 GLY A CA 1
ATOM 1023 C C . GLY A 1 129 ? -27.183 5.777 24.405 1.00 85.38 129 GLY A C 1
ATOM 1024 O O . GLY A 1 129 ? -26.056 5.427 24.065 1.00 85.38 129 GLY A O 1
ATOM 1025 N N . ASN A 1 130 ? -27.843 5.228 25.415 1.00 90.81 130 ASN A N 1
ATOM 1026 C CA . ASN A 1 130 ? -27.411 4.126 26.266 1.00 90.81 130 ASN A CA 1
ATOM 1027 C C . ASN A 1 130 ? -28.615 3.198 26.534 1.00 90.81 130 ASN A C 1
ATOM 1029 O O . ASN A 1 130 ? -29.747 3.595 26.283 1.00 90.81 130 ASN A O 1
ATOM 1033 N N . ILE A 1 131 ? -28.408 1.983 27.042 1.00 91.31 131 ILE A N 1
ATOM 1034 C CA . ILE A 1 131 ? -29.513 1.109 27.474 1.00 91.31 131 ILE A CA 1
ATOM 1035 C C . ILE A 1 131 ? -29.446 0.818 28.970 1.00 91.31 131 ILE A C 1
ATOM 1037 O O . ILE A 1 131 ? -28.365 0.669 29.543 1.00 91.31 131 ILE A O 1
ATOM 1041 N N . GLU A 1 132 ? -30.614 0.723 29.601 1.00 88.25 132 GLU A N 1
ATOM 1042 C CA . GLU A 1 132 ? -30.774 0.351 31.010 1.00 88.25 132 GLU A CA 1
ATOM 1043 C C . GLU A 1 132 ? -31.918 -0.645 31.174 1.00 88.25 132 GLU A C 1
ATOM 1045 O O . GLU A 1 132 ? -32.884 -0.604 30.415 1.00 88.25 132 GLU A O 1
ATOM 1050 N N . GLN A 1 133 ? -31.825 -1.534 32.164 1.00 87.44 133 GLN A N 1
ATOM 1051 C CA . GLN A 1 133 ? -32.940 -2.415 32.509 1.00 87.44 133 GLN A CA 1
ATOM 1052 C C . GLN A 1 133 ? -34.088 -1.590 33.095 1.00 87.44 133 GLN A C 1
ATOM 1054 O O . GLN A 1 133 ? -33.862 -0.670 33.890 1.00 87.44 133 GLN A O 1
ATOM 1059 N N . VAL A 1 134 ? -35.321 -1.920 32.720 1.00 83.38 134 VAL A N 1
ATOM 1060 C CA . VAL A 1 134 ? -36.516 -1.268 33.271 1.00 83.38 134 VAL A CA 1
ATOM 1061 C C . VAL A 1 134 ? -36.523 -1.470 34.791 1.00 83.38 134 VAL A C 1
ATOM 1063 O O . VAL A 1 134 ? -36.297 -2.574 35.277 1.00 83.38 134 VAL A O 1
ATOM 1066 N N . GLY A 1 135 ? -36.720 -0.387 35.547 1.00 70.88 135 GLY A N 1
ATOM 1067 C CA . GLY A 1 135 ? -36.675 -0.398 37.016 1.00 70.88 135 GLY A CA 1
ATOM 1068 C C . GLY A 1 135 ? -35.286 -0.257 37.658 1.00 70.88 135 GLY A C 1
ATOM 1069 O O . GLY A 1 135 ? -35.204 -0.170 38.878 1.00 70.88 135 GLY A O 1
ATOM 1070 N N . SER A 1 136 ? -34.196 -0.184 36.880 1.00 61.75 136 SER A N 1
ATOM 1071 C CA . SER A 1 136 ? -32.832 0.031 37.414 1.00 61.75 136 SER A CA 1
ATOM 1072 C C . SER A 1 136 ? -32.416 1.506 37.551 1.00 61.75 136 SER A C 1
ATOM 1074 O O . SER A 1 136 ? -31.351 1.802 38.092 1.00 61.75 136 SER A O 1
ATOM 1076 N N . SER A 1 137 ? -33.247 2.435 37.074 1.00 58.19 137 SER A N 1
ATOM 1077 C CA . SER A 1 137 ? -32.976 3.877 37.030 1.00 58.19 137 SER A CA 1
ATOM 1078 C C . SER A 1 137 ? -33.972 4.637 37.908 1.00 58.19 137 SER A C 1
ATOM 1080 O O . SER A 1 137 ? -35.145 4.279 37.940 1.00 58.19 137 SER A O 1
ATOM 1082 N N . MET A 1 138 ? -33.540 5.713 38.583 1.00 48.12 138 MET A N 1
ATOM 1083 C CA . MET A 1 138 ? -34.459 6.633 39.287 1.00 48.12 138 MET A CA 1
ATOM 1084 C C . MET A 1 138 ? -35.245 7.550 38.329 1.00 48.12 138 MET A C 1
ATOM 1086 O O . MET A 1 138 ? -36.059 8.358 38.771 1.00 48.12 138 MET A O 1
ATOM 1090 N N . LEU A 1 139 ? -34.984 7.464 37.022 1.00 54.03 139 LEU A N 1
ATOM 1091 C CA . LEU A 1 139 ? -35.721 8.184 35.988 1.00 54.03 139 LEU A CA 1
ATOM 1092 C C . LEU A 1 139 ? -37.023 7.429 35.681 1.00 54.03 139 LEU A C 1
ATOM 1094 O O . LEU A 1 139 ? -36.989 6.222 35.440 1.00 54.03 139 LEU A O 1
ATOM 1098 N N . ALA A 1 140 ? -38.157 8.135 35.688 1.00 48.16 140 ALA A N 1
ATOM 1099 C CA . ALA A 1 140 ? -39.453 7.578 35.300 1.00 48.16 140 ALA A CA 1
ATOM 1100 C C . ALA A 1 140 ? -39.372 6.930 33.901 1.00 48.16 140 ALA A C 1
ATOM 1102 O O . ALA A 1 140 ? -38.734 7.468 32.993 1.00 48.16 140 ALA A O 1
ATOM 1103 N N . SER A 1 141 ? -39.964 5.744 33.736 1.00 51.53 141 SER A N 1
ATOM 1104 C CA . SER A 1 141 ? -39.904 4.987 32.483 1.00 51.53 141 SER A CA 1
ATOM 1105 C C . SER A 1 141 ? -40.914 5.525 31.461 1.00 51.53 141 SER A C 1
ATOM 1107 O O . SER A 1 141 ? -42.026 5.014 31.364 1.00 51.53 141 SER A O 1
ATOM 1109 N N . ASP A 1 142 ? -40.517 6.519 30.668 1.00 60.62 142 ASP A N 1
ATOM 1110 C CA . ASP A 1 142 ? -41.317 7.036 29.537 1.00 60.62 142 ASP A CA 1
ATOM 1111 C C . ASP A 1 142 ? -41.024 6.295 28.207 1.00 60.62 142 ASP A C 1
ATOM 1113 O O . ASP A 1 142 ? -41.402 6.731 27.116 1.00 60.62 142 ASP A O 1
ATOM 1117 N N . GLY A 1 143 ? -40.283 5.184 28.275 1.00 66.94 143 GLY A N 1
ATOM 1118 C CA . GLY A 1 143 ? -39.898 4.358 27.130 1.00 66.94 143 GLY A CA 1
ATOM 1119 C C . GLY A 1 143 ? -40.798 3.129 26.936 1.00 66.94 143 GLY A C 1
ATOM 1120 O O . GLY A 1 143 ? -41.462 2.701 27.876 1.00 66.94 143 GLY A O 1
ATOM 1121 N N . PRO A 1 144 ? -40.770 2.487 25.754 1.00 77.75 144 PRO A N 1
ATOM 1122 C CA . PRO A 1 144 ? -41.628 1.343 25.415 1.00 77.75 144 PRO A CA 1
ATOM 1123 C C . PRO A 1 144 ? -41.344 0.051 26.209 1.00 77.75 144 PRO A C 1
ATOM 1125 O O . PRO A 1 144 ? -41.965 -0.974 25.951 1.00 77.75 144 PRO A O 1
ATOM 1128 N N . GLY A 1 145 ? -40.400 0.056 27.158 1.00 82.69 145 GLY A N 1
ATOM 1129 C CA . GLY A 1 145 ? -40.002 -1.136 27.921 1.00 82.69 145 GLY A CA 1
ATOM 1130 C C . GLY A 1 145 ? -39.268 -2.204 27.097 1.00 82.69 145 GLY A C 1
ATOM 1131 O O . GLY A 1 145 ? -38.960 -3.286 27.605 1.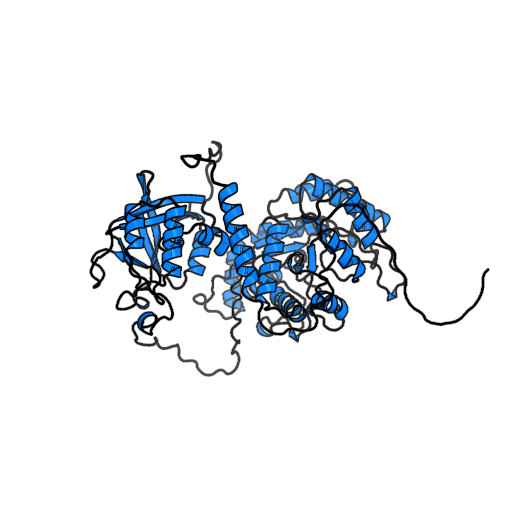00 82.69 145 GLY A O 1
ATOM 1132 N N . GLU A 1 146 ? -38.968 -1.896 25.836 1.00 90.94 146 GLU A N 1
ATOM 1133 C CA . GLU A 1 146 ? -38.123 -2.675 24.943 1.00 90.94 146 GLU A CA 1
ATOM 1134 C C . GLU A 1 146 ? -37.241 -1.757 24.083 1.00 90.94 146 GLU A C 1
ATOM 1136 O O . GLU A 1 146 ? -37.620 -0.635 23.747 1.00 90.94 146 GLU A O 1
ATOM 1141 N N . VAL A 1 147 ? -36.044 -2.217 23.712 1.00 95.38 147 VAL A N 1
ATOM 1142 C CA . VAL A 1 147 ? -35.140 -1.475 22.816 1.00 95.38 147 VAL A CA 1
ATOM 1143 C C . VAL A 1 147 ? -35.073 -2.174 21.477 1.00 95.38 147 VAL A C 1
ATOM 1145 O O . VAL A 1 147 ? -34.693 -3.340 21.406 1.00 95.38 147 VAL A O 1
ATOM 1148 N N . HIS A 1 148 ? -35.407 -1.467 20.402 1.00 96.44 148 HIS A N 1
ATOM 1149 C CA . HIS A 1 148 ? -35.264 -2.008 19.057 1.00 96.44 148 HIS A CA 1
ATOM 1150 C C . HIS A 1 148 ? -33.885 -1.669 18.498 1.00 96.44 148 HIS A C 1
ATOM 1152 O O . HIS A 1 148 ? -33.330 -0.597 18.759 1.00 96.44 148 HIS A O 1
ATOM 1158 N N . GLY A 1 149 ? -33.329 -2.594 17.726 1.00 96.12 149 GLY A N 1
ATOM 1159 C CA . GLY A 1 149 ? -32.020 -2.428 17.122 1.00 96.12 149 GLY A CA 1
ATOM 1160 C C . GLY A 1 149 ? -31.699 -3.510 16.106 1.00 96.12 149 GLY A C 1
ATOM 1161 O O . GLY A 1 149 ? -32.584 -4.191 15.586 1.00 96.12 149 GLY A O 1
ATOM 1162 N N . ILE A 1 150 ? -30.410 -3.658 15.823 1.00 95.62 150 ILE A N 1
ATOM 1163 C CA . ILE A 1 150 ? -29.897 -4.618 14.851 1.00 95.62 150 ILE A CA 1
ATOM 1164 C C . ILE A 1 150 ? -28.958 -5.607 15.537 1.00 95.62 150 ILE A C 1
ATOM 1166 O O . ILE A 1 150 ? -28.068 -5.228 16.294 1.00 95.62 150 ILE A O 1
ATOM 1170 N N . LEU A 1 151 ? -29.153 -6.886 15.264 1.00 95.62 151 LEU A N 1
ATOM 1171 C CA . LEU A 1 151 ? -28.236 -7.960 15.599 1.00 95.62 151 LEU A CA 1
ATOM 1172 C C . LEU A 1 151 ? -27.267 -8.145 14.440 1.00 95.62 151 LEU A C 1
ATOM 1174 O O . LEU A 1 151 ? -27.685 -8.333 13.299 1.00 95.62 151 LEU A O 1
ATOM 1178 N N . LEU A 1 152 ? -25.976 -8.094 14.742 1.00 93.75 152 LEU A N 1
ATOM 1179 C CA . LEU A 1 152 ? -24.891 -8.304 13.797 1.00 93.75 152 LEU A CA 1
ATOM 1180 C C . LEU A 1 152 ? -24.091 -9.524 14.234 1.00 93.75 152 LEU A C 1
ATOM 1182 O O . LEU A 1 152 ? -23.498 -9.512 15.313 1.00 93.75 152 LEU A O 1
ATOM 1186 N N . TYR A 1 153 ? -24.043 -10.556 13.401 1.00 93.38 153 TYR A N 1
ATOM 1187 C CA . TYR A 1 153 ? -23.136 -11.673 13.605 1.00 93.38 153 TYR A CA 1
ATOM 1188 C C . TYR A 1 153 ? -21.763 -11.268 13.090 1.00 93.38 153 TYR A C 1
ATOM 1190 O O . TYR A 1 153 ? -21.566 -11.049 11.891 1.00 93.38 153 TYR A O 1
ATOM 1198 N N . LEU A 1 154 ? -20.827 -11.080 14.013 1.00 84.44 154 LEU A N 1
ATOM 1199 C CA . LEU A 1 154 ? -19.508 -10.541 13.727 1.00 84.44 154 LEU A CA 1
ATOM 1200 C C . LEU A 1 154 ? -18.448 -11.613 13.949 1.00 84.44 154 LEU A C 1
ATOM 1202 O O . LEU A 1 154 ? -18.484 -12.352 14.934 1.00 84.44 154 LEU A O 1
ATOM 1206 N N . SER A 1 155 ? -17.444 -11.625 13.073 1.00 77.62 155 SER A N 1
ATOM 1207 C CA . SER A 1 155 ? -16.176 -12.275 13.392 1.00 77.62 155 SER A CA 1
ATOM 1208 C C . SER A 1 155 ? -15.525 -11.568 14.585 1.00 77.62 155 SER A C 1
ATOM 1210 O O . SER A 1 155 ? -15.733 -10.365 14.795 1.00 77.62 155 SER A O 1
ATOM 1212 N N . LYS A 1 156 ? -14.668 -12.270 15.335 1.00 74.44 156 LYS A N 1
ATOM 1213 C CA . LYS A 1 156 ? -13.869 -11.657 16.410 1.00 74.44 156 LYS A CA 1
ATOM 1214 C C . LYS A 1 156 ? -13.143 -10.396 15.957 1.00 74.44 156 LYS A C 1
ATOM 1216 O O . LYS A 1 156 ? -13.085 -9.427 16.704 1.00 74.44 156 LYS A O 1
ATOM 1221 N N . HIS A 1 157 ? -12.625 -10.390 14.728 1.00 65.81 157 HIS A N 1
ATOM 1222 C CA . HIS A 1 157 ? -11.943 -9.237 14.147 1.00 65.81 157 HIS A CA 1
ATOM 1223 C C . HIS A 1 157 ? -12.847 -7.995 14.100 1.00 65.81 157 HIS A C 1
ATOM 1225 O O . HIS A 1 157 ? -12.474 -6.941 14.617 1.00 65.81 157 HIS A O 1
ATOM 1231 N N . HIS A 1 158 ? -14.057 -8.120 13.546 1.00 71.69 158 HIS A N 1
ATOM 1232 C CA . HIS A 1 158 ? -15.003 -7.005 13.484 1.00 71.69 158 HIS A CA 1
ATOM 1233 C C . HIS A 1 158 ? -15.532 -6.611 14.863 1.00 71.69 158 HIS A C 1
ATOM 1235 O O . HIS A 1 158 ? -15.698 -5.421 15.128 1.00 71.69 158 HIS A O 1
ATOM 1241 N N . PHE A 1 159 ? -15.741 -7.574 15.765 1.00 76.62 159 PHE A N 1
ATOM 1242 C CA . PHE A 1 159 ? -16.143 -7.254 17.131 1.00 76.62 159 PHE A CA 1
ATOM 1243 C C . PHE A 1 159 ? -15.051 -6.481 17.883 1.00 76.62 159 PHE A C 1
ATOM 1245 O O . PHE A 1 159 ? -15.347 -5.449 18.473 1.00 76.62 159 PHE A O 1
ATOM 1252 N N . LEU A 1 160 ? -13.785 -6.903 17.802 1.00 68.25 160 LEU A N 1
ATOM 1253 C CA . LEU A 1 160 ? -12.660 -6.202 18.431 1.00 68.25 160 LEU A CA 1
ATOM 1254 C C . LEU A 1 160 ? -12.460 -4.797 17.857 1.00 68.25 160 LEU A C 1
ATOM 1256 O O . LEU A 1 160 ? -12.228 -3.860 18.619 1.00 68.25 160 LEU A O 1
ATOM 1260 N N . ARG A 1 161 ? -12.595 -4.626 16.537 1.00 67.06 161 ARG A N 1
ATOM 1261 C CA . ARG A 1 161 ? -12.555 -3.303 15.895 1.00 67.06 161 ARG A CA 1
ATOM 1262 C C . ARG A 1 161 ? -13.649 -2.389 16.443 1.00 67.06 161 ARG A C 1
ATOM 1264 O O . ARG A 1 161 ? -13.387 -1.237 16.778 1.00 67.06 161 ARG A O 1
ATOM 1271 N N . LEU A 1 162 ? -14.863 -2.917 16.586 1.00 73.06 162 LEU A N 1
ATOM 1272 C CA . LEU A 1 162 ? -15.972 -2.187 17.185 1.00 73.06 162 LEU A CA 1
ATOM 1273 C C . LEU A 1 162 ? -15.709 -1.870 18.670 1.00 73.06 162 LEU A C 1
ATOM 1275 O O . LEU A 1 162 ? -15.923 -0.733 19.081 1.00 73.06 162 LEU A O 1
ATOM 1279 N N . SER A 1 163 ? -15.165 -2.811 19.451 1.00 69.44 163 SER A N 1
ATOM 1280 C CA . SER A 1 163 ? -14.763 -2.595 20.851 1.00 69.44 163 SER A CA 1
ATOM 1281 C C . SER A 1 163 ? -13.694 -1.516 21.011 1.00 69.44 163 SER A C 1
ATOM 1283 O O . SER A 1 163 ? -13.750 -0.751 21.965 1.00 69.44 163 SER A O 1
ATOM 1285 N N . GLN A 1 164 ? -12.738 -1.410 20.085 1.00 63.03 164 GLN A N 1
ATOM 1286 C CA . GLN A 1 164 ? -11.725 -0.349 20.108 1.00 63.03 164 GLN A CA 1
ATOM 1287 C C . GLN A 1 164 ? -12.331 1.037 19.868 1.00 63.03 164 GLN A C 1
ATOM 1289 O O . GLN A 1 164 ? -11.863 2.018 20.439 1.00 63.03 164 GLN A O 1
ATOM 1294 N N . MET A 1 165 ? -13.368 1.134 19.032 1.00 63.44 165 MET A N 1
ATOM 1295 C CA . MET A 1 165 ? -14.076 2.394 18.784 1.00 63.44 165 MET A CA 1
ATOM 1296 C C . MET A 1 165 ? -14.992 2.788 19.946 1.00 63.44 165 MET A C 1
ATOM 1298 O O . MET A 1 165 ? -15.245 3.973 20.143 1.00 63.44 165 MET A O 1
ATOM 1302 N N . GLU A 1 166 ? -15.470 1.801 20.701 1.00 72.44 166 GLU A N 1
ATOM 1303 C CA . GLU A 1 166 ? -16.366 1.960 21.847 1.00 72.44 166 GLU A CA 1
ATOM 1304 C C . GLU A 1 166 ? -15.620 1.709 23.179 1.00 72.44 166 GLU A C 1
ATOM 1306 O O . GLU A 1 166 ? -16.231 1.285 24.153 1.00 72.44 166 GLU A O 1
ATOM 1311 N N . TYR A 1 167 ? -14.302 1.961 23.246 1.00 56.78 167 TYR A N 1
ATOM 1312 C CA . TYR A 1 167 ? -13.447 1.598 24.397 1.00 56.78 167 TYR A CA 1
ATOM 1313 C C . TYR A 1 167 ? -13.847 2.262 25.728 1.00 56.78 167 TYR A C 1
ATOM 1315 O O . TYR A 1 167 ? -13.447 1.799 26.794 1.00 56.78 167 TYR A O 1
ATOM 1323 N N . GLU A 1 168 ? -14.600 3.364 25.669 1.00 60.06 168 GLU A N 1
ATOM 1324 C CA . GLU A 1 168 ? -15.143 4.067 26.840 1.00 60.06 168 GLU A CA 1
ATOM 1325 C C . GLU A 1 168 ? -16.414 3.396 27.392 1.00 60.06 168 GLU A C 1
ATOM 1327 O O . GLU A 1 168 ? -16.886 3.757 28.470 1.00 60.06 168 GLU A O 1
ATOM 1332 N N . TYR A 1 169 ? -16.971 2.419 26.669 1.00 73.06 169 TYR A N 1
ATOM 1333 C CA . TYR A 1 169 ? -18.164 1.674 27.047 1.00 73.06 169 TYR A CA 1
ATOM 1334 C C . TYR A 1 169 ? -17.809 0.293 27.609 1.00 73.06 169 TYR A C 1
ATOM 1336 O O . TYR A 1 169 ? -16.901 -0.391 27.135 1.00 73.06 169 TYR A O 1
ATOM 1344 N N . GLY A 1 170 ? -18.572 -0.150 28.607 1.00 78.12 170 GLY A N 1
ATOM 1345 C CA . GLY A 1 170 ? -18.569 -1.544 29.043 1.00 78.12 170 GLY A CA 1
ATOM 1346 C C . GLY A 1 170 ? -19.375 -2.421 28.086 1.00 78.12 170 GLY A C 1
ATOM 1347 O O . GLY A 1 170 ? -20.101 -1.919 27.231 1.00 78.12 170 GLY A O 1
ATOM 1348 N N . THR A 1 171 ? -19.296 -3.741 28.243 1.00 85.94 171 THR A N 1
ATOM 1349 C CA . THR A 1 171 ? -20.158 -4.684 27.514 1.00 85.94 171 THR A CA 1
ATOM 1350 C C . THR A 1 171 ? -21.048 -5.452 28.472 1.00 85.94 171 THR A C 1
ATOM 1352 O O . THR A 1 171 ? -20.581 -5.876 29.527 1.00 85.94 171 THR A O 1
ATOM 1355 N N . VAL A 1 172 ? -22.288 -5.703 28.069 1.00 90.31 172 VAL A N 1
ATOM 1356 C CA . VAL A 1 172 ? -23.222 -6.591 28.770 1.00 90.31 172 VAL A CA 1
ATOM 1357 C C . VAL A 1 172 ? -23.781 -7.623 27.795 1.00 90.31 172 VAL A C 1
ATOM 1359 O O . VAL A 1 172 ? -23.944 -7.329 26.608 1.00 90.31 172 VAL A O 1
ATOM 1362 N N . GLU A 1 173 ? -24.045 -8.835 28.278 1.00 94.19 173 GLU A N 1
ATOM 1363 C CA . GLU A 1 173 ? -24.798 -9.830 27.514 1.00 94.19 173 GLU A CA 1
ATOM 1364 C C . GLU A 1 173 ? -26.297 -9.547 27.594 1.00 94.19 173 GLU A C 1
ATOM 1366 O O . GLU A 1 173 ? -26.855 -9.283 28.659 1.00 94.19 173 GLU A O 1
ATOM 1371 N N . VAL A 1 174 ? -26.948 -9.606 26.438 1.00 94.88 174 VAL A N 1
ATOM 1372 C CA . VAL A 1 174 ? -28.372 -9.347 26.248 1.00 94.88 174 VAL A CA 1
ATOM 1373 C C . VAL A 1 174 ? -28.997 -10.468 25.429 1.00 94.88 174 VAL A C 1
ATOM 1375 O O . VAL A 1 174 ? -28.341 -11.059 24.577 1.00 94.88 174 VAL A O 1
ATOM 1378 N N . HIS A 1 175 ? -30.275 -10.745 25.671 1.00 96.50 175 HIS A N 1
ATOM 1379 C CA . HIS A 1 175 ? -31.053 -11.709 24.893 1.00 96.50 175 HIS A CA 1
ATOM 1380 C C . HIS A 1 175 ? -32.070 -10.944 24.054 1.00 96.50 175 HIS A C 1
ATOM 1382 O O . HIS A 1 175 ? -32.932 -10.250 24.595 1.00 96.50 175 HIS A O 1
ATOM 1388 N N . VAL A 1 176 ? -31.924 -11.017 22.735 1.00 97.06 176 VAL A N 1
ATOM 1389 C CA . VAL A 1 176 ? -32.685 -10.207 21.783 1.00 97.06 176 VAL A CA 1
ATOM 1390 C C . VAL A 1 176 ? -33.629 -11.107 20.997 1.00 97.06 176 VAL A C 1
ATOM 1392 O O . VAL A 1 176 ? -33.207 -12.095 20.398 1.00 97.06 176 VAL A O 1
ATOM 1395 N N . ASN A 1 177 ? -34.902 -10.724 20.952 1.00 97.19 177 ASN A N 1
ATOM 1396 C CA . ASN A 1 177 ? -35.909 -11.360 20.114 1.00 97.19 177 ASN A CA 1
ATOM 1397 C C . ASN A 1 177 ? -35.790 -10.788 18.695 1.00 97.19 177 ASN A C 1
ATOM 1399 O O . ASN A 1 177 ? -36.230 -9.666 18.428 1.00 97.19 177 ASN A O 1
ATOM 1403 N N . ALA A 1 178 ? -35.156 -11.530 17.793 1.00 95.75 178 ALA A N 1
ATOM 1404 C CA . ALA A 1 178 ? -35.045 -11.177 16.387 1.00 95.75 178 ALA A CA 1
ATOM 1405 C C . ALA A 1 178 ? -36.422 -11.207 15.705 1.00 95.75 178 ALA A C 1
ATOM 1407 O O . ALA A 1 178 ? -37.293 -12.009 16.044 1.00 95.75 178 ALA A O 1
ATOM 1408 N N . TYR A 1 179 ? -36.624 -10.338 14.716 1.00 93.44 179 TYR A N 1
ATOM 1409 C CA . TYR A 1 179 ? -37.894 -10.216 13.990 1.00 93.44 179 TYR A CA 1
ATOM 1410 C C . TYR A 1 179 ? -38.229 -11.449 13.146 1.00 93.44 179 TYR A C 1
ATOM 1412 O O . TYR A 1 179 ? -39.379 -11.642 12.766 1.00 93.44 179 TYR A O 1
ATOM 1420 N N . ASP A 1 180 ? -37.241 -12.300 12.876 1.00 91.62 180 ASP A N 1
ATOM 1421 C CA . ASP A 1 180 ? -37.438 -13.596 12.228 1.00 91.62 180 ASP A CA 1
ATOM 1422 C C . ASP A 1 180 ? -37.823 -14.725 13.204 1.00 91.62 180 ASP A C 1
ATOM 1424 O O . ASP A 1 180 ? -37.922 -15.882 12.799 1.00 91.62 180 ASP A O 1
ATOM 1428 N N . GLY A 1 181 ? -38.051 -14.397 14.480 1.00 92.12 181 GLY A N 1
ATOM 1429 C CA . GLY A 1 181 ? -38.510 -15.322 15.515 1.00 92.12 181 GLY A CA 1
ATOM 1430 C C . GLY A 1 181 ? -37.398 -15.984 16.331 1.00 92.12 181 GLY A C 1
ATOM 1431 O O . GLY A 1 181 ? -37.707 -16.725 17.264 1.00 92.12 181 GLY A O 1
ATOM 1432 N N . ARG A 1 182 ? -36.114 -15.732 16.035 1.00 95.38 182 ARG A N 1
ATOM 1433 C CA . ARG A 1 182 ? -34.997 -16.264 16.838 1.00 95.38 182 ARG A CA 1
ATOM 1434 C C . ARG A 1 182 ? -34.813 -15.483 18.142 1.00 95.38 182 ARG A C 1
ATOM 1436 O O . ARG A 1 182 ? -34.981 -14.269 18.174 1.00 95.38 182 ARG A O 1
ATOM 1443 N N . ASN A 1 183 ? -34.388 -16.164 19.205 1.00 95.94 183 ASN A N 1
ATOM 1444 C CA . ASN A 1 183 ? -33.869 -15.521 20.415 1.00 95.94 183 ASN A CA 1
ATOM 1445 C C . ASN A 1 183 ? -32.344 -15.667 20.426 1.00 95.94 183 ASN A C 1
ATOM 1447 O O . ASN A 1 183 ? -31.831 -16.786 20.395 1.00 95.94 183 ASN A O 1
ATOM 1451 N N . ILE A 1 184 ? -31.634 -14.542 20.389 1.00 96.31 184 ILE A N 1
ATOM 1452 C CA . ILE A 1 184 ? -30.190 -14.492 20.156 1.00 96.31 184 ILE A CA 1
ATOM 1453 C C . ILE A 1 184 ? -29.502 -13.823 21.348 1.00 96.31 184 ILE A C 1
ATOM 1455 O O . ILE A 1 184 ? -29.780 -12.665 21.667 1.00 96.31 184 ILE A O 1
ATOM 1459 N N . ALA A 1 185 ? -28.568 -14.545 21.975 1.00 95.62 185 ALA A N 1
ATOM 1460 C CA . ALA A 1 185 ? -27.646 -13.986 22.960 1.00 95.62 185 ALA A CA 1
ATOM 1461 C C . ALA A 1 185 ? -26.584 -13.139 22.246 1.00 95.62 185 ALA A C 1
ATOM 1463 O O . ALA A 1 185 ? -25.895 -13.627 21.349 1.00 95.62 185 ALA A O 1
ATOM 1464 N N . ALA A 1 186 ? -26.460 -11.871 22.629 1.00 95.69 186 ALA A N 1
ATOM 1465 C CA . ALA A 1 186 ? -25.584 -10.898 21.996 1.00 95.69 186 ALA A CA 1
ATOM 1466 C C . ALA A 1 186 ? -24.883 -10.010 23.029 1.00 95.69 186 ALA A C 1
ATOM 1468 O O . ALA A 1 186 ? -25.362 -9.826 24.144 1.00 95.69 186 ALA A O 1
ATOM 1469 N N . LYS A 1 187 ? -23.762 -9.399 22.647 1.00 95.12 187 LYS A N 1
ATOM 1470 C CA . LYS A 1 187 ? -23.117 -8.338 23.427 1.00 95.12 187 LYS A CA 1
ATOM 1471 C C . LYS A 1 187 ? -23.657 -6.972 23.019 1.00 95.12 187 LYS A C 1
ATOM 1473 O O . LYS A 1 187 ? -23.764 -6.682 21.830 1.00 95.12 187 LYS A O 1
ATOM 1478 N N . ALA A 1 188 ? -23.918 -6.106 23.989 1.00 93.25 188 ALA A N 1
ATOM 1479 C CA . ALA A 1 188 ? -24.256 -4.701 23.779 1.00 93.25 188 ALA A CA 1
ATOM 1480 C C . ALA A 1 188 ? -23.263 -3.804 24.532 1.00 93.25 188 ALA A C 1
ATOM 1482 O O . ALA A 1 188 ? -22.849 -4.139 25.644 1.00 93.25 188 ALA A O 1
ATOM 1483 N N . PHE A 1 189 ? -22.879 -2.670 23.939 1.00 90.31 189 PHE A N 1
ATOM 1484 C CA . PHE A 1 189 ? -22.063 -1.667 24.633 1.00 90.31 189 PHE A CA 1
ATOM 1485 C C . PHE A 1 189 ? -22.948 -0.815 25.533 1.00 90.31 189 PHE A C 1
ATOM 1487 O O . PHE A 1 189 ? -23.972 -0.317 25.079 1.00 90.31 189 PHE A O 1
ATOM 1494 N N . ILE A 1 190 ? -22.556 -0.630 26.789 1.00 89.62 190 ILE A N 1
ATOM 1495 C CA . ILE A 1 190 ? -23.286 0.175 27.768 1.00 89.62 190 ILE A CA 1
ATOM 1496 C C . ILE A 1 190 ? -22.369 1.198 28.415 1.00 89.62 190 ILE A C 1
ATOM 1498 O O . ILE A 1 190 ? -21.175 0.973 28.602 1.00 89.62 190 ILE A O 1
ATOM 1502 N N . THR A 1 191 ? -22.938 2.338 28.786 1.00 84.31 191 THR A N 1
ATOM 1503 C CA . THR A 1 191 ? -22.203 3.355 29.539 1.00 84.31 191 THR A CA 1
ATOM 1504 C C . THR A 1 191 ? -21.904 2.816 30.941 1.00 84.31 191 THR A C 1
ATOM 1506 O O . THR A 1 191 ? -22.855 2.448 31.643 1.00 84.31 191 THR A O 1
ATOM 1509 N N . PRO A 1 192 ? -20.628 2.769 31.374 1.00 82.25 192 PRO A N 1
ATOM 1510 C CA . PRO A 1 192 ? -20.283 2.364 32.731 1.00 82.25 192 PRO A CA 1
ATOM 1511 C C . PRO A 1 192 ? -20.932 3.305 33.750 1.00 82.25 192 PRO A C 1
ATOM 1513 O O . PRO A 1 192 ? -21.134 4.486 33.462 1.00 82.25 192 PRO A O 1
ATOM 1516 N N . ALA A 1 193 ? -21.275 2.794 34.933 1.00 79.56 193 ALA A N 1
ATOM 1517 C CA . ALA A 1 193 ? -22.070 3.525 35.922 1.00 79.56 193 ALA A CA 1
ATOM 1518 C C . ALA A 1 193 ? -21.458 4.887 36.304 1.00 79.56 193 ALA A C 1
ATOM 1520 O O . ALA A 1 193 ? -22.180 5.858 36.502 1.00 79.56 193 ALA A O 1
ATOM 1521 N N . GLU A 1 194 ? -20.132 4.975 36.335 1.00 77.19 194 GLU A N 1
ATOM 1522 C CA . GLU A 1 194 ? -19.359 6.168 36.673 1.00 77.19 194 GLU A CA 1
ATOM 1523 C C . GLU A 1 194 ? -19.331 7.246 35.573 1.00 77.19 194 GLU A C 1
ATOM 1525 O O . GLU A 1 194 ? -19.002 8.399 35.850 1.00 77.19 194 GLU A O 1
ATOM 1530 N N . TRP A 1 195 ? -19.717 6.900 34.340 1.00 76.50 195 TRP A N 1
ATOM 1531 C CA . TRP A 1 195 ? -19.826 7.829 33.205 1.00 76.50 195 TRP A CA 1
ATOM 1532 C C . TRP A 1 195 ? -21.268 8.242 32.907 1.00 76.50 195 TRP A C 1
ATOM 1534 O O . TRP A 1 195 ? -21.505 9.057 32.008 1.00 76.50 195 TRP A O 1
ATOM 1544 N N . LYS A 1 196 ? -22.234 7.684 33.644 1.00 82.69 196 LYS A N 1
ATOM 1545 C CA . LYS A 1 196 ? -23.641 8.043 33.510 1.00 82.69 196 LYS A CA 1
ATOM 1546 C C . LYS A 1 196 ? -23.894 9.411 34.129 1.00 82.69 196 LYS A C 1
ATOM 1548 O O . LYS A 1 196 ? -23.447 9.717 35.233 1.00 82.69 196 LYS A O 1
ATOM 1553 N N . LEU A 1 197 ? -24.644 10.228 33.407 1.00 81.50 197 LEU A N 1
ATOM 1554 C CA . LEU A 1 197 ? -25.187 11.471 33.920 1.00 81.50 197 LEU A CA 1
ATOM 1555 C C . LEU A 1 197 ? -26.225 11.148 35.010 1.00 81.50 197 LEU A C 1
ATOM 1557 O O . LEU A 1 197 ? -27.033 10.235 34.817 1.00 81.50 197 LEU A O 1
ATOM 1561 N N . PRO A 1 198 ? -26.237 11.892 36.133 1.00 70.38 198 PRO A N 1
ATOM 1562 C CA . PRO A 1 198 ? -27.193 11.678 37.225 1.00 70.38 198 PRO A CA 1
ATOM 1563 C C . PRO A 1 198 ? -28.657 11.801 36.789 1.00 70.38 198 PRO A C 1
ATOM 1565 O O . PRO A 1 198 ? -29.538 11.182 37.377 1.00 70.38 198 PRO A O 1
ATOM 1568 N N . GLN A 1 199 ? -28.909 12.613 35.761 1.00 74.06 199 GLN A N 1
ATOM 1569 C CA . GLN A 1 199 ? -30.201 12.758 35.104 1.00 74.06 199 GLN A CA 1
ATOM 1570 C C . GLN A 1 199 ? -30.005 12.618 33.593 1.00 74.06 199 GLN A C 1
ATOM 1572 O O . GLN A 1 199 ? -28.989 13.057 33.048 1.00 74.06 199 GLN A O 1
ATOM 1577 N N . GLY A 1 200 ? -30.967 11.988 32.914 1.00 79.12 200 GLY A N 1
ATOM 1578 C CA . GLY A 1 200 ? -30.981 11.938 31.454 1.00 79.12 200 GLY A CA 1
ATOM 1579 C C . GLY A 1 200 ? -31.109 13.346 30.876 1.00 79.12 200 GLY A C 1
ATOM 1580 O O . GLY A 1 200 ? -31.876 14.158 31.391 1.00 79.12 200 GLY A O 1
ATOM 1581 N N . VAL A 1 201 ? -30.363 13.633 29.811 1.00 84.50 201 VAL A N 1
ATOM 1582 C CA . VAL A 1 201 ? -30.431 14.919 29.102 1.00 84.50 201 VAL A CA 1
ATOM 1583 C C . VAL A 1 201 ? -31.012 14.708 27.703 1.00 84.50 201 VAL A C 1
ATOM 1585 O O . VAL A 1 201 ? -30.761 13.662 27.099 1.00 84.50 201 VAL A O 1
ATOM 1588 N N . PRO A 1 202 ? -31.771 15.668 27.146 1.00 87.31 202 PRO A N 1
ATOM 1589 C CA . PRO A 1 202 ? -32.305 15.534 25.794 1.00 87.31 202 PRO A CA 1
ATOM 1590 C C . PRO A 1 202 ? -31.189 15.280 24.763 1.00 87.31 202 PRO A C 1
ATOM 1592 O O . PRO A 1 202 ? -30.193 16.003 24.746 1.00 87.31 202 PRO A O 1
ATOM 1595 N N . PRO A 1 203 ? -31.303 14.294 23.859 1.00 89.31 203 PRO A N 1
ATOM 1596 C CA . PRO A 1 203 ? -30.290 14.078 22.835 1.00 89.31 203 PRO A CA 1
ATOM 1597 C C . PRO A 1 203 ? -30.183 15.272 21.874 1.00 89.31 203 PRO A C 1
ATOM 1599 O O . PRO A 1 203 ? -31.184 15.934 21.574 1.00 89.31 203 PRO A O 1
ATOM 1602 N N . PRO A 1 204 ? -28.998 15.529 21.288 1.00 88.19 204 PRO A N 1
ATOM 1603 C CA . PRO A 1 204 ? -28.875 16.483 20.193 1.00 88.19 204 PRO A CA 1
ATOM 1604 C C . PRO A 1 204 ? -29.792 16.095 19.028 1.00 88.19 204 PRO A C 1
ATOM 1606 O O . PRO A 1 204 ? -29.777 14.940 18.601 1.00 88.19 204 PRO A O 1
ATOM 1609 N N . LEU A 1 205 ? -30.504 17.055 18.427 1.00 85.62 205 LEU A N 1
ATOM 1610 C CA . LEU A 1 205 ? -31.415 16.766 17.308 1.00 85.62 205 LEU A CA 1
ATOM 1611 C C . LEU A 1 205 ? -30.721 16.017 16.157 1.00 85.62 205 LEU A C 1
ATOM 1613 O O . LEU A 1 205 ? -31.278 15.078 15.600 1.00 85.62 205 LEU A O 1
ATOM 1617 N N . ARG A 1 206 ? -29.474 16.386 15.830 1.00 84.12 206 ARG A N 1
ATOM 1618 C CA . ARG A 1 206 ? -28.668 15.688 14.808 1.00 84.12 206 ARG A CA 1
ATOM 1619 C C . ARG A 1 206 ? -28.416 14.214 15.141 1.00 84.12 206 ARG A C 1
ATOM 1621 O O . ARG A 1 206 ? -28.277 13.399 14.242 1.00 84.12 206 ARG A O 1
ATOM 1628 N N . TYR A 1 207 ? -28.299 13.896 16.427 1.00 86.44 207 TYR A N 1
ATOM 1629 C CA . TYR A 1 207 ? -28.046 12.544 16.901 1.00 86.44 207 TYR A CA 1
ATOM 1630 C C . TYR A 1 207 ? -29.340 11.737 16.886 1.00 86.44 207 TYR A C 1
ATOM 1632 O O . TYR A 1 207 ? -29.342 10.624 16.379 1.00 86.44 207 TYR A O 1
ATOM 1640 N N . LEU A 1 208 ? -30.449 12.324 17.346 1.00 89.00 208 LEU A N 1
ATOM 1641 C CA . LEU A 1 208 ? -31.758 11.676 17.301 1.00 89.00 208 LEU A CA 1
ATOM 1642 C C . LEU A 1 208 ? -32.200 11.374 15.859 1.00 89.00 208 LEU A C 1
ATOM 1644 O O . LEU A 1 208 ? -32.628 10.256 15.583 1.00 89.00 208 LEU A O 1
ATOM 1648 N N . LYS A 1 209 ? -31.994 12.312 14.921 1.00 88.50 209 LYS A N 1
ATOM 1649 C CA . LYS A 1 209 ? -32.243 12.087 13.485 1.00 88.50 209 LYS A CA 1
ATOM 1650 C C . LYS A 1 209 ? -31.468 10.896 12.931 1.00 88.50 209 LYS A C 1
ATOM 1652 O O . LYS A 1 209 ? -32.034 10.089 12.211 1.00 88.50 209 LYS A O 1
ATOM 1657 N N . LEU A 1 210 ? -30.208 10.733 13.331 1.00 86.94 210 LEU A N 1
ATOM 1658 C CA . LEU A 1 210 ? -29.387 9.602 12.896 1.00 86.94 210 LEU A CA 1
ATOM 1659 C C . LEU A 1 210 ? -29.963 8.247 13.349 1.00 86.94 210 LEU A C 1
ATOM 1661 O O . LEU A 1 210 ? -29.838 7.257 12.630 1.00 86.94 210 LEU A O 1
ATOM 1665 N N . ILE A 1 211 ? -30.574 8.199 14.540 1.00 92.00 211 ILE A N 1
ATOM 1666 C CA . ILE A 1 211 ? -31.270 7.004 15.042 1.00 92.00 211 ILE A CA 1
ATOM 1667 C C . ILE A 1 211 ? -32.532 6.755 14.215 1.00 92.00 211 ILE A C 1
ATOM 1669 O O . ILE A 1 211 ? -32.749 5.629 13.776 1.00 92.00 211 ILE A O 1
ATOM 1673 N N . GLN A 1 212 ? -33.332 7.799 13.981 1.00 91.62 212 GLN A N 1
ATOM 1674 C CA . GLN A 1 212 ? -34.573 7.728 13.203 1.00 91.62 212 GLN A CA 1
ATOM 1675 C C . GLN A 1 212 ? -34.311 7.246 11.767 1.00 91.62 212 GLN A C 1
ATOM 1677 O O . GLN A 1 212 ? -34.911 6.263 11.346 1.00 91.62 212 GLN A O 1
ATOM 1682 N N . GLU A 1 213 ? -33.342 7.846 11.068 1.00 89.69 213 GLU A N 1
ATOM 1683 C CA . GLU A 1 213 ? -32.903 7.439 9.723 1.00 89.69 213 GLU A CA 1
ATOM 1684 C C . GLU A 1 213 ? -32.404 5.986 9.701 1.00 89.69 213 GLU A C 1
ATOM 1686 O O . GLU A 1 213 ? -32.677 5.235 8.768 1.00 89.69 213 GLU A O 1
ATOM 1691 N N . GLY A 1 214 ? -31.681 5.563 10.747 1.00 89.44 214 GLY A N 1
ATOM 1692 C CA . GLY A 1 214 ? -31.255 4.172 10.892 1.00 89.44 214 GLY A CA 1
ATOM 1693 C C . GLY A 1 214 ? -32.435 3.212 11.055 1.00 89.44 214 GLY A C 1
ATOM 1694 O O . GLY A 1 214 ? -32.443 2.149 10.441 1.00 89.44 214 GLY A O 1
ATOM 1695 N N . CYS A 1 215 ? -33.434 3.585 11.857 1.00 92.25 215 CYS A N 1
ATOM 1696 C CA . CYS A 1 215 ? -34.630 2.774 12.079 1.00 92.25 215 CYS A CA 1
ATOM 1697 C C . CYS A 1 215 ? -35.469 2.631 10.805 1.00 92.25 215 CYS A C 1
ATOM 1699 O O . CYS A 1 215 ? -35.892 1.522 10.487 1.00 92.25 215 CYS A O 1
ATOM 1701 N N . GLU A 1 216 ? -35.656 3.727 10.068 1.00 90.88 216 GLU A N 1
ATOM 1702 C CA . GLU A 1 216 ? -36.356 3.739 8.782 1.00 90.88 216 GLU A CA 1
ATOM 1703 C C . GLU A 1 216 ? -35.640 2.848 7.757 1.00 90.88 216 GLU A C 1
ATOM 1705 O O . GLU A 1 216 ? -36.251 1.943 7.190 1.00 90.88 216 GLU A O 1
ATOM 1710 N N . ALA A 1 217 ? -34.323 3.020 7.596 1.00 85.69 217 ALA A N 1
ATOM 1711 C CA . ALA A 1 217 ? -33.525 2.244 6.647 1.00 85.69 217 ALA A CA 1
ATOM 1712 C C . ALA A 1 217 ? -33.510 0.734 6.945 1.00 85.69 217 ALA A C 1
ATOM 1714 O O . ALA A 1 217 ? -33.398 -0.077 6.026 1.00 85.69 217 ALA A O 1
ATOM 1715 N N . MET A 1 218 ? -33.602 0.351 8.221 1.00 87.25 218 MET A N 1
ATOM 1716 C CA . MET A 1 218 ? -33.570 -1.049 8.658 1.00 87.25 218 MET A CA 1
ATOM 1717 C C . MET A 1 218 ? -34.962 -1.681 8.802 1.00 87.25 218 MET A C 1
ATOM 1719 O O . MET A 1 218 ? -35.053 -2.866 9.125 1.00 87.25 218 MET A O 1
ATOM 1723 N N . GLY A 1 219 ? -36.042 -0.923 8.583 1.00 89.81 219 GLY A N 1
ATOM 1724 C CA . GLY A 1 219 ? -37.411 -1.417 8.752 1.00 89.81 219 GLY A CA 1
ATOM 1725 C C . GLY A 1 219 ? -37.743 -1.796 10.200 1.00 89.81 219 GLY A C 1
ATOM 1726 O O . GLY A 1 219 ? -38.404 -2.805 10.440 1.00 89.81 219 GLY A O 1
ATOM 1727 N N . ILE A 1 220 ? -37.249 -1.024 11.172 1.00 94.50 220 ILE A N 1
ATOM 1728 C CA . ILE A 1 220 ? -37.595 -1.191 12.593 1.00 94.50 220 ILE A CA 1
ATOM 1729 C C . ILE A 1 220 ? -39.090 -0.920 12.802 1.00 94.50 220 ILE A C 1
ATOM 1731 O O . ILE A 1 220 ? -39.666 -0.088 12.108 1.00 94.50 220 ILE A O 1
ATOM 1735 N N . ASP A 1 221 ? -39.715 -1.601 13.764 1.00 92.25 221 ASP A N 1
ATOM 1736 C CA . ASP A 1 221 ? -41.150 -1.477 14.053 1.00 92.25 221 ASP A CA 1
ATOM 1737 C C . ASP A 1 221 ? -41.661 -0.019 14.116 1.00 92.25 221 ASP A C 1
ATOM 1739 O O . ASP A 1 221 ? -41.042 0.849 14.743 1.00 92.25 221 ASP A O 1
ATOM 1743 N N . ALA A 1 222 ? -42.809 0.238 13.479 1.00 92.12 222 ALA A N 1
ATOM 1744 C CA . ALA A 1 222 ? -43.386 1.576 13.345 1.00 92.12 222 ALA A CA 1
ATOM 1745 C C . ALA A 1 222 ? -43.700 2.238 14.698 1.00 92.12 222 ALA A C 1
ATOM 1747 O O . ALA A 1 222 ? -43.459 3.434 14.854 1.00 92.12 222 ALA A O 1
ATOM 1748 N N . SER A 1 223 ? -44.147 1.471 15.699 1.00 92.31 223 SER A N 1
ATOM 1749 C CA . SER A 1 223 ? -44.448 2.002 17.035 1.00 92.31 223 SER A CA 1
ATOM 1750 C C . SER A 1 223 ? -43.196 2.537 17.737 1.00 92.31 223 SER A C 1
ATOM 1752 O O . SER A 1 223 ? -43.235 3.588 18.378 1.00 92.31 223 SER A O 1
ATOM 1754 N N . TYR A 1 224 ? -42.051 1.874 17.542 1.00 93.50 224 TYR A N 1
ATOM 1755 C CA . TYR A 1 224 ? -40.765 2.327 18.071 1.00 93.50 224 TYR A CA 1
ATOM 1756 C C . TYR A 1 224 ? -40.261 3.579 17.343 1.00 93.50 224 TYR A C 1
ATOM 1758 O O . TYR A 1 224 ? -39.725 4.495 17.970 1.00 93.50 224 TYR A O 1
ATOM 1766 N N . GLN A 1 225 ? -40.461 3.652 16.022 1.00 92.88 225 GLN A N 1
ATOM 1767 C CA . GLN A 1 225 ? -40.153 4.858 15.250 1.00 92.88 225 GLN A CA 1
ATOM 1768 C C . GLN A 1 225 ? -41.004 6.054 15.692 1.00 92.88 225 GLN A C 1
ATOM 1770 O O . GLN A 1 225 ? -40.483 7.165 15.800 1.00 92.88 225 GLN A O 1
ATOM 1775 N N . ASP A 1 226 ? -42.289 5.845 15.970 1.00 92.25 226 ASP A N 1
ATOM 1776 C CA . ASP A 1 226 ? -43.187 6.906 16.426 1.00 92.25 226 ASP A CA 1
ATOM 1777 C C . ASP A 1 226 ? -42.836 7.383 17.837 1.00 92.25 226 ASP A C 1
ATOM 1779 O O . ASP A 1 226 ? -42.778 8.591 18.077 1.00 92.25 226 ASP A O 1
ATOM 1783 N N . TRP A 1 227 ? -42.461 6.469 18.732 1.00 93.25 227 TRP A N 1
ATOM 1784 C CA . TRP A 1 227 ? -41.898 6.838 20.030 1.00 93.25 227 TRP A CA 1
ATOM 1785 C C . TRP A 1 227 ? -40.601 7.658 19.892 1.00 93.25 227 TRP A C 1
ATOM 1787 O O . TRP A 1 227 ? -40.447 8.699 20.531 1.00 93.25 227 TRP A O 1
ATOM 1797 N N . LEU A 1 228 ? -39.679 7.277 18.998 1.00 91.62 228 LEU A N 1
ATOM 1798 C CA . LEU A 1 228 ? -38.462 8.064 18.742 1.00 91.62 228 LEU A CA 1
ATOM 1799 C C . LEU A 1 228 ? -38.759 9.481 18.227 1.00 91.62 228 LEU A C 1
ATOM 1801 O O . LEU A 1 228 ? -37.933 10.377 18.417 1.00 91.62 228 LEU A O 1
ATOM 1805 N N . LYS A 1 229 ? -39.899 9.705 17.560 1.00 90.50 229 LYS A N 1
ATOM 1806 C CA . LYS A 1 229 ? -40.343 11.046 17.137 1.00 90.50 229 LYS A CA 1
ATOM 1807 C C . LYS A 1 229 ? -40.888 11.867 18.307 1.00 90.50 229 LYS A C 1
ATOM 1809 O O . LYS A 1 229 ? -40.778 13.090 18.259 1.00 90.50 229 LYS A O 1
ATOM 1814 N N . SER A 1 230 ? -41.434 11.228 19.346 1.00 89.69 230 SER A N 1
ATOM 1815 C CA . SER A 1 230 ? -41.903 11.917 20.556 1.00 89.69 230 SER A CA 1
ATOM 1816 C C . SER A 1 230 ? -40.788 12.246 21.555 1.00 89.69 230 SER A C 1
ATOM 1818 O O . SER A 1 230 ? -41.007 13.051 22.457 1.00 89.69 230 SER A O 1
ATOM 1820 N N . VAL A 1 231 ? -39.588 11.667 21.408 1.00 88.88 231 VAL A N 1
ATOM 1821 C CA . VAL A 1 231 ? -38.433 11.973 22.270 1.00 88.88 231 VAL A CA 1
ATOM 1822 C C . VAL A 1 231 ? -38.039 13.451 22.144 1.00 88.88 231 VAL A C 1
ATOM 1824 O O . VAL A 1 231 ? -37.674 13.937 21.069 1.00 88.88 231 VAL A O 1
ATOM 1827 N N . GLN A 1 232 ? -38.055 14.168 23.271 1.00 87.44 232 GLN A N 1
ATOM 1828 C CA . GLN A 1 232 ? -37.604 15.557 23.338 1.00 87.44 232 GLN A CA 1
ATOM 1829 C C . GLN A 1 232 ? -36.118 15.661 22.959 1.00 87.44 232 GLN A C 1
ATOM 1831 O O . GLN A 1 232 ? -35.294 14.881 23.424 1.00 87.44 232 GLN A O 1
ATOM 1836 N N . SER A 1 233 ? -35.754 16.644 22.132 1.00 86.94 233 SER A N 1
ATOM 1837 C CA . SER A 1 233 ? -34.375 16.842 21.663 1.00 86.94 233 SER A CA 1
ATOM 1838 C C . SER A 1 233 ? -33.905 18.285 21.821 1.00 86.94 233 SER A C 1
ATOM 1840 O O . SER A 1 233 ? -34.709 19.217 21.857 1.00 86.94 233 SER A O 1
ATOM 1842 N N . GLN A 1 234 ? -32.585 18.469 21.874 1.00 81.56 234 GLN A N 1
ATOM 1843 C CA . GLN A 1 234 ? -31.948 19.779 21.993 1.00 81.56 234 GLN A CA 1
ATOM 1844 C C . GLN A 1 234 ? -31.501 20.326 20.629 1.00 81.56 234 GLN A C 1
ATOM 1846 O O . GLN A 1 234 ? -30.810 19.648 19.856 1.00 81.56 234 GLN A O 1
ATOM 1851 N N . LYS A 1 235 ? -31.846 21.594 20.359 1.00 75.00 235 LYS A N 1
ATOM 1852 C CA . LYS A 1 235 ? -31.334 22.398 19.235 1.00 75.00 235 LYS A CA 1
ATOM 1853 C C . LYS A 1 235 ? -30.331 23.433 19.764 1.00 75.00 235 LYS A C 1
ATOM 1855 O O . LYS A 1 235 ? -30.647 24.151 20.701 1.00 75.00 235 LYS A O 1
ATOM 1860 N N . GLY A 1 236 ? -29.157 23.544 19.139 1.00 69.44 236 GLY A N 1
ATOM 1861 C CA . GLY A 1 236 ? -28.145 24.551 19.497 1.00 69.44 236 GLY A CA 1
ATOM 1862 C C . GLY A 1 236 ? -27.072 24.063 20.480 1.00 69.44 236 GLY A C 1
ATOM 1863 O O . GLY A 1 236 ? -26.728 22.878 20.493 1.00 69.44 236 GLY A O 1
ATOM 1864 N N . GLU A 1 237 ? -26.487 24.996 21.236 1.00 67.31 237 GLU A N 1
ATOM 1865 C CA . GLU A 1 237 ? -25.397 24.727 22.183 1.00 67.31 237 GLU A CA 1
ATOM 1866 C C . GLU A 1 237 ? -25.865 23.892 23.389 1.00 67.31 237 GLU A C 1
ATOM 1868 O O . GLU A 1 237 ? -27.037 23.902 23.771 1.00 67.31 237 GLU A O 1
ATOM 1873 N N . ARG A 1 238 ? -24.937 23.110 23.957 1.00 82.12 238 ARG A N 1
ATOM 1874 C CA . ARG A 1 238 ? -25.191 22.184 25.072 1.00 82.12 238 ARG A CA 1
ATOM 1875 C C . ARG A 1 238 ? -24.723 22.813 26.377 1.00 82.12 238 ARG A C 1
ATOM 1877 O O . ARG A 1 238 ? -23.566 23.228 26.447 1.00 82.12 238 ARG A O 1
ATOM 1884 N N . GLY A 1 239 ? -25.591 22.829 27.383 1.00 78.69 239 GLY A N 1
ATOM 1885 C CA . GLY A 1 239 ? -25.262 23.329 28.710 1.00 78.69 239 GLY A CA 1
ATOM 1886 C C . GLY A 1 239 ? -24.322 22.402 29.499 1.00 78.69 239 GLY A C 1
ATOM 1887 O O . GLY A 1 239 ? -23.993 21.295 29.050 1.00 78.69 239 GLY A O 1
ATOM 1888 N N . PRO A 1 240 ? -23.839 22.857 30.668 1.00 79.06 240 PRO A N 1
ATOM 1889 C CA . PRO A 1 240 ? -22.915 22.111 31.528 1.00 79.06 240 PRO A CA 1
ATOM 1890 C C . PRO A 1 240 ? -23.462 20.752 32.000 1.00 79.06 240 PRO A C 1
ATOM 1892 O O . PRO A 1 240 ? -22.682 19.831 32.234 1.00 79.06 240 PRO A O 1
ATOM 1895 N N . GLU A 1 241 ? -24.783 20.586 32.071 1.00 79.94 241 GLU A N 1
ATOM 1896 C CA . GLU A 1 241 ? -25.475 19.351 32.450 1.00 79.94 241 GLU A CA 1
ATOM 1897 C C . GLU A 1 241 ? -25.137 18.156 31.545 1.00 79.94 241 GLU A C 1
ATOM 1899 O O . GLU A 1 241 ? -25.040 17.029 32.022 1.00 79.94 241 GLU A O 1
ATOM 1904 N N . TYR A 1 242 ? -24.829 18.391 30.263 1.00 81.25 242 TYR A N 1
ATOM 1905 C CA . TYR A 1 242 ? -24.401 17.345 29.319 1.00 81.25 242 TYR A CA 1
ATOM 1906 C C . TYR A 1 242 ? -23.029 16.747 29.657 1.00 81.25 242 TYR A C 1
ATOM 1908 O O . TYR A 1 242 ? -22.619 15.740 29.069 1.00 81.25 242 TYR A O 1
ATOM 1916 N N . TRP A 1 243 ? -22.297 17.392 30.562 1.00 81.19 243 TRP A N 1
ATOM 1917 C CA . TRP A 1 243 ? -20.922 17.073 30.926 1.00 81.19 243 TRP A CA 1
ATOM 1918 C C . TRP A 1 243 ? -20.762 16.808 32.429 1.00 81.19 243 TRP A C 1
ATOM 1920 O O . TRP A 1 243 ? -19.651 16.514 32.873 1.00 81.19 243 TRP A O 1
ATOM 1930 N N . ALA A 1 244 ? -21.853 16.890 33.197 1.00 75.31 244 ALA A N 1
ATOM 1931 C CA . ALA A 1 244 ? -21.892 16.799 34.653 1.00 75.31 244 ALA A CA 1
ATOM 1932 C C . ALA A 1 244 ? -21.824 15.344 35.157 1.00 75.31 244 ALA A C 1
ATOM 1934 O O . ALA A 1 244 ? -22.747 14.841 35.796 1.00 75.31 244 ALA A O 1
ATOM 1935 N N . VAL A 1 245 ? -20.726 14.651 34.851 1.00 71.38 245 VAL A N 1
ATOM 1936 C CA . VAL A 1 245 ? -20.460 13.302 35.375 1.00 71.38 245 VAL A CA 1
ATOM 1937 C C . VAL A 1 245 ? -20.112 13.349 36.878 1.00 71.38 245 VAL A C 1
ATOM 1939 O O . VAL A 1 245 ? -19.471 14.312 37.316 1.00 71.38 245 VAL A O 1
ATOM 1942 N N . PRO A 1 246 ? -20.509 12.347 37.688 1.00 63.41 246 PRO A N 1
ATOM 1943 C CA . PRO A 1 246 ? -20.233 12.324 39.126 1.00 63.41 246 PRO A CA 1
ATOM 1944 C C . PRO A 1 246 ? -18.733 12.426 39.443 1.00 63.41 246 PRO A C 1
ATOM 1946 O O . PRO A 1 246 ? -17.915 11.692 38.892 1.00 63.41 246 PRO A O 1
ATOM 1949 N N . SER A 1 247 ? -18.348 13.303 40.375 1.00 46.44 247 SER A N 1
ATOM 1950 C CA . SER A 1 247 ? -16.962 13.384 40.855 1.00 46.44 247 SER A CA 1
ATOM 1951 C C . SER A 1 247 ? -16.762 12.519 42.104 1.00 46.44 247 SER A C 1
ATOM 1953 O O . SER A 1 247 ? -17.424 12.804 43.102 1.00 46.44 247 SER A O 1
ATOM 1955 N N . ARG A 1 248 ? -15.794 11.579 42.135 1.00 45.47 248 ARG A N 1
ATOM 1956 C CA . ARG A 1 248 ? -14.845 11.488 43.274 1.00 45.47 248 ARG A CA 1
ATOM 1957 C C . ARG A 1 248 ? -13.689 10.487 43.159 1.00 45.47 248 ARG A C 1
ATOM 1959 O O . ARG A 1 248 ? -13.759 9.485 42.468 1.00 45.47 248 ARG A O 1
ATOM 1966 N N . ALA A 1 249 ? -12.673 10.823 43.967 1.00 37.38 249 ALA A N 1
ATOM 1967 C CA . ALA A 1 249 ? -11.456 10.110 44.353 1.00 37.38 249 ALA A CA 1
ATOM 1968 C C . ALA A 1 249 ? -10.600 9.611 43.184 1.00 37.38 249 ALA A C 1
ATOM 1970 O O . ALA A 1 249 ? -10.752 8.499 42.687 1.00 37.38 249 ALA A O 1
ATOM 1971 N N . LYS A 1 250 ? -9.616 10.441 42.806 1.00 36.22 250 LYS A N 1
ATOM 1972 C CA . LYS A 1 250 ? -8.434 9.976 42.077 1.00 36.22 250 LYS A CA 1
ATOM 1973 C C . LYS A 1 250 ? -7.920 8.724 42.794 1.00 36.22 250 LYS A C 1
ATOM 1975 O O . LYS A 1 250 ? -7.454 8.840 43.926 1.00 36.22 250 LYS A O 1
ATOM 1980 N N . LYS A 1 251 ? -7.970 7.556 42.143 1.00 31.66 251 LYS A N 1
ATOM 1981 C CA . LYS A 1 251 ? -7.064 6.464 42.515 1.00 31.66 251 LYS A CA 1
ATOM 1982 C C . LYS A 1 251 ? -5.656 7.074 42.578 1.00 31.66 251 LYS A C 1
ATOM 1984 O O . LYS A 1 251 ? -5.310 7.822 41.651 1.00 31.66 251 LYS A O 1
ATOM 1989 N N . PRO A 1 252 ? -4.883 6.854 43.655 1.00 29.73 252 PRO A N 1
ATOM 1990 C CA . PRO A 1 252 ? -3.524 7.359 43.707 1.00 29.73 252 PRO A CA 1
ATOM 1991 C C . PRO A 1 252 ? -2.795 6.819 42.479 1.00 29.73 252 PRO A C 1
ATOM 1993 O O . PRO A 1 252 ? -2.832 5.621 42.192 1.00 29.73 252 PRO A O 1
ATOM 1996 N N . ARG A 1 253 ? -2.192 7.726 41.706 1.00 30.17 253 ARG A N 1
ATOM 1997 C CA . ARG A 1 253 ? -1.163 7.310 40.757 1.00 30.17 253 ARG A CA 1
ATOM 1998 C C . ARG A 1 253 ? -0.050 6.689 41.601 1.00 30.17 253 ARG A C 1
ATOM 2000 O O . ARG A 1 253 ? 0.249 7.269 42.647 1.00 30.17 253 ARG A O 1
ATOM 2007 N N . PRO A 1 254 ? 0.553 5.569 41.180 1.00 30.73 254 PRO A N 1
ATOM 2008 C CA . PRO A 1 254 ? 1.785 5.109 41.798 1.00 30.73 254 PRO A CA 1
ATOM 2009 C C . PRO A 1 254 ? 2.760 6.287 41.853 1.00 30.73 254 PRO A C 1
ATOM 2011 O O . PRO A 1 254 ? 2.900 7.018 40.866 1.00 30.73 254 PRO A O 1
ATOM 2014 N N . GLU A 1 255 ? 3.342 6.525 43.025 1.00 28.77 255 GLU A N 1
ATOM 2015 C CA . GLU A 1 255 ? 4.276 7.621 43.254 1.00 28.77 255 GLU A CA 1
ATOM 2016 C C . GLU A 1 255 ? 5.417 7.541 42.235 1.00 28.77 255 GLU A C 1
ATOM 2018 O O . GLU A 1 255 ? 6.209 6.598 42.218 1.00 28.77 255 GLU A O 1
ATOM 2023 N N . GLN A 1 256 ? 5.483 8.540 41.354 1.00 30.34 256 GLN A N 1
ATOM 2024 C CA . GLN A 1 256 ? 6.631 8.751 40.490 1.00 30.34 256 GLN A CA 1
ATOM 2025 C C . GLN A 1 256 ? 7.768 9.263 41.369 1.00 30.34 256 GLN A C 1
ATOM 2027 O O . GLN A 1 256 ? 7.806 10.444 41.708 1.00 30.34 256 GLN A O 1
ATOM 2032 N N . LYS A 1 257 ? 8.708 8.382 41.721 1.00 28.77 257 LYS A N 1
ATOM 2033 C CA . LYS A 1 257 ? 10.067 8.842 42.006 1.00 28.77 257 LYS A CA 1
ATOM 2034 C C . LYS A 1 257 ? 10.581 9.515 40.740 1.00 28.77 257 LYS A C 1
ATOM 2036 O O . LYS A 1 257 ? 10.592 8.903 39.674 1.00 28.77 257 LYS A O 1
ATOM 2041 N N . GLU A 1 258 ? 10.942 10.784 40.873 1.00 34.62 258 GLU A N 1
ATOM 2042 C CA . GLU A 1 258 ? 11.624 11.570 39.855 1.00 34.62 258 GLU A CA 1
ATOM 2043 C C . GLU A 1 258 ? 12.850 10.808 39.343 1.00 34.62 258 GLU A C 1
ATOM 2045 O O . GLU A 1 258 ? 13.875 10.697 40.013 1.00 34.62 258 GLU A O 1
ATOM 2050 N N . SER A 1 259 ? 12.734 10.283 38.129 1.00 28.16 259 SER A N 1
ATOM 2051 C CA . SER A 1 259 ? 13.858 10.129 37.223 1.00 28.16 259 SER A CA 1
ATOM 2052 C C . SER A 1 259 ? 13.544 10.952 35.978 1.00 28.16 259 SER A C 1
ATOM 2054 O O . SER A 1 259 ? 12.777 10.568 35.093 1.00 28.16 259 SER A O 1
ATOM 2056 N N . ASP A 1 260 ? 14.118 12.151 35.941 1.00 30.36 260 ASP A N 1
ATOM 2057 C CA . ASP A 1 260 ? 14.265 12.940 34.726 1.00 30.36 260 ASP A CA 1
ATOM 2058 C C . ASP A 1 260 ? 15.087 12.128 33.719 1.00 30.36 260 ASP A C 1
ATOM 2060 O O . ASP A 1 260 ? 16.311 12.134 33.779 1.00 30.36 260 ASP A O 1
ATOM 2064 N N . ASN A 1 261 ? 14.412 11.342 32.870 1.00 28.55 261 ASN A N 1
ATOM 2065 C CA . ASN A 1 261 ? 14.847 10.881 31.541 1.00 28.55 261 ASN A CA 1
ATOM 2066 C C . ASN A 1 261 ? 13.839 9.869 30.962 1.00 28.55 261 ASN A C 1
ATOM 2068 O O . ASN A 1 261 ? 14.124 8.681 30.913 1.00 28.55 261 ASN A O 1
ATOM 2072 N N . LEU A 1 262 ? 12.652 10.335 30.551 1.00 28.83 262 LEU A N 1
ATOM 2073 C CA . LEU A 1 262 ? 11.838 9.847 29.411 1.00 28.83 262 LEU A CA 1
ATOM 2074 C C . LEU A 1 262 ? 10.415 10.424 29.528 1.00 28.83 262 LEU A C 1
ATOM 2076 O O . LEU A 1 262 ? 9.449 9.744 29.868 1.00 28.83 262 LEU A O 1
ATOM 2080 N N . ARG A 1 263 ? 10.237 11.709 29.217 1.00 25.28 263 ARG A N 1
ATOM 2081 C CA . ARG A 1 263 ? 8.905 12.191 28.826 1.00 25.28 263 ARG A CA 1
ATOM 2082 C C . ARG A 1 263 ? 8.800 12.053 27.316 1.00 25.28 263 ARG A C 1
ATOM 2084 O O . ARG A 1 263 ? 9.154 12.972 26.590 1.00 25.28 263 ARG A O 1
ATOM 2091 N N . LEU A 1 264 ? 8.336 10.890 26.854 1.00 30.94 264 LEU A N 1
ATOM 2092 C CA . LEU A 1 264 ? 7.836 10.732 25.488 1.00 30.94 264 LEU A CA 1
ATOM 2093 C C . LEU A 1 264 ? 6.660 11.708 25.313 1.00 30.94 264 LEU A C 1
ATOM 2095 O O . LEU A 1 264 ? 5.637 11.537 25.985 1.00 30.94 264 LEU A O 1
ATOM 2099 N N . PRO A 1 265 ? 6.760 12.742 24.457 1.00 30.09 265 PRO A N 1
ATOM 2100 C CA . PRO A 1 265 ? 5.604 13.553 24.131 1.00 30.09 265 PRO A CA 1
ATOM 2101 C C . PRO A 1 265 ? 4.603 12.648 23.425 1.00 30.09 265 PRO A C 1
ATOM 2103 O O . PRO A 1 265 ? 4.975 11.876 22.541 1.00 30.09 265 PRO A O 1
ATOM 2106 N N . ALA A 1 266 ? 3.342 12.745 23.837 1.00 29.45 266 ALA A N 1
ATOM 2107 C CA . ALA A 1 266 ? 2.220 12.041 23.250 1.00 29.45 266 ALA A CA 1
ATOM 2108 C C . ALA A 1 266 ? 2.310 12.044 21.714 1.00 29.45 266 ALA A C 1
ATOM 2110 O O . ALA A 1 266 ? 1.984 13.034 21.056 1.00 29.45 266 ALA A O 1
ATOM 2111 N N . LEU A 1 267 ? 2.711 10.902 21.145 1.00 33.88 267 LEU A N 1
ATOM 2112 C CA . LEU A 1 267 ? 2.280 10.489 19.820 1.00 33.88 267 LEU A CA 1
ATOM 2113 C C . LEU A 1 267 ? 0.756 10.558 19.879 1.00 33.88 267 LEU A C 1
ATOM 2115 O O . LEU A 1 267 ? 0.109 9.655 20.409 1.00 33.88 267 LEU A O 1
ATOM 2119 N N . LYS A 1 268 ? 0.177 11.672 19.415 1.00 30.06 268 LYS A N 1
ATOM 2120 C CA . LYS A 1 268 ? -1.239 11.744 19.065 1.00 30.06 268 LYS A CA 1
ATOM 2121 C C . LYS A 1 268 ? -1.453 10.598 18.086 1.00 30.06 268 LYS A C 1
ATOM 2123 O O . LYS A 1 268 ? -1.101 10.722 16.915 1.00 30.06 268 LYS A O 1
ATOM 2128 N N . ARG A 1 269 ? -1.924 9.460 18.606 1.00 35.28 269 ARG A N 1
ATOM 2129 C CA . ARG A 1 269 ? -2.297 8.282 17.832 1.00 35.28 269 ARG A CA 1
ATOM 2130 C C . ARG A 1 269 ? -3.175 8.792 16.701 1.00 35.28 269 ARG A C 1
ATOM 2132 O O . ARG A 1 269 ? -4.194 9.439 16.943 1.00 35.28 269 ARG A O 1
ATOM 2139 N N . PHE A 1 270 ? -2.701 8.616 15.475 1.00 32.88 270 PHE A N 1
ATOM 2140 C CA . PHE A 1 270 ? -3.467 8.953 14.290 1.00 32.88 270 PHE A CA 1
ATOM 2141 C C . PHE A 1 270 ? -4.771 8.155 14.370 1.00 32.88 270 PHE A C 1
ATOM 2143 O O . PHE A 1 270 ? -4.731 6.933 14.434 1.00 32.88 270 PHE A O 1
ATOM 2150 N N . ALA A 1 271 ? -5.917 8.835 14.416 1.00 33.97 271 ALA A N 1
ATOM 2151 C CA . ALA A 1 271 ? -7.243 8.217 14.376 1.00 33.97 271 ALA A CA 1
ATOM 2152 C C . ALA A 1 271 ? -7.568 7.729 12.948 1.00 33.97 271 ALA A C 1
ATOM 2154 O O . ALA A 1 271 ? -8.543 8.159 12.339 1.00 33.97 271 ALA A O 1
ATOM 2155 N N . ILE A 1 272 ? -6.671 6.926 12.377 1.00 41.25 272 ILE A N 1
ATOM 2156 C CA . ILE A 1 272 ? -6.689 6.447 10.995 1.00 41.25 272 ILE A CA 1
ATOM 2157 C C . ILE A 1 272 ? -6.392 4.959 11.061 1.00 41.25 272 ILE A C 1
ATOM 2159 O O . ILE A 1 272 ? -5.415 4.574 11.710 1.00 41.25 272 ILE A O 1
ATOM 2163 N N . ASP A 1 273 ? -7.230 4.159 10.399 1.00 55.38 273 ASP A N 1
ATOM 2164 C CA . ASP A 1 273 ? -6.949 2.758 10.078 1.00 55.38 273 ASP A CA 1
ATOM 2165 C C . ASP A 1 273 ? -5.503 2.691 9.563 1.00 55.38 273 ASP A C 1
ATOM 2167 O O . ASP A 1 273 ? -5.191 3.363 8.583 1.00 55.38 273 ASP A O 1
ATOM 2171 N N . GLY A 1 274 ? -4.594 2.043 10.302 1.00 75.06 274 GLY A N 1
ATOM 2172 C CA . GLY A 1 274 ? -3.149 2.309 10.232 1.00 75.06 274 GLY A CA 1
ATOM 2173 C C . GLY A 1 274 ? -2.526 2.350 8.827 1.00 75.06 274 GLY A C 1
ATOM 2174 O O . GLY A 1 274 ? -3.090 1.875 7.846 1.00 75.06 274 GLY A O 1
ATOM 2175 N N . LEU A 1 275 ? -1.323 2.907 8.718 1.00 91.00 275 LEU A N 1
ATOM 2176 C CA . LEU A 1 275 ? -0.616 3.108 7.449 1.00 91.00 275 LEU A CA 1
ATOM 2177 C C . LEU A 1 275 ? -0.348 1.782 6.722 1.00 91.00 275 LEU A C 1
ATOM 2179 O O . LEU A 1 275 ? 0.003 0.789 7.358 1.00 91.00 275 LEU A O 1
ATOM 2183 N N . VAL A 1 276 ? -0.469 1.790 5.396 1.00 96.00 276 VAL A N 1
ATOM 2184 C CA . VAL A 1 276 ? -0.054 0.679 4.529 1.00 96.00 276 VAL A CA 1
ATOM 2185 C C . VAL A 1 276 ? 1.306 1.019 3.937 1.00 96.00 276 VAL A C 1
ATOM 2187 O O . VAL A 1 276 ? 1.422 2.023 3.237 1.00 96.00 276 VAL A O 1
ATOM 2190 N N . ASP A 1 277 ? 2.320 0.205 4.225 1.00 98.25 277 ASP A N 1
ATOM 2191 C CA . ASP A 1 277 ? 3.612 0.256 3.536 1.00 98.25 277 ASP A CA 1
ATOM 2192 C C . ASP A 1 277 ? 3.533 -0.612 2.274 1.00 98.25 277 ASP A C 1
ATOM 2194 O O . ASP A 1 277 ? 3.497 -1.841 2.377 1.00 98.25 277 ASP A O 1
ATOM 2198 N N . ILE A 1 278 ? 3.446 0.013 1.093 1.00 98.56 278 ILE A N 1
ATOM 2199 C CA . ILE A 1 278 ? 3.244 -0.713 -0.175 1.00 98.56 278 ILE A CA 1
ATOM 2200 C C . ILE A 1 278 ? 4.506 -1.415 -0.698 1.00 98.56 278 ILE A C 1
ATOM 2202 O O . ILE A 1 278 ? 4.399 -2.168 -1.664 1.00 98.56 278 ILE A O 1
ATOM 2206 N N . GLY A 1 279 ? 5.672 -1.189 -0.083 1.00 97.81 279 GLY A N 1
ATOM 2207 C CA . GLY A 1 279 ? 6.946 -1.708 -0.574 1.00 97.81 279 GLY A CA 1
ATOM 2208 C C . GLY A 1 279 ? 8.008 -1.802 0.519 1.00 97.81 279 GLY A C 1
ATOM 2209 O O . GLY A 1 279 ? 8.640 -0.809 0.882 1.00 97.81 279 GLY A O 1
ATOM 2210 N N . ALA A 1 280 ? 8.248 -3.018 1.015 1.00 97.44 280 ALA A N 1
ATOM 2211 C CA . ALA A 1 280 ? 9.262 -3.309 2.028 1.00 97.44 280 ALA A CA 1
ATOM 2212 C C . ALA A 1 280 ? 10.116 -4.540 1.663 1.00 97.44 280 ALA A C 1
ATOM 2214 O O . ALA A 1 280 ? 9.627 -5.669 1.576 1.00 97.44 280 ALA A O 1
ATOM 2215 N N . ASN A 1 281 ? 11.436 -4.363 1.532 1.00 95.62 281 ASN A N 1
ATOM 2216 C CA . ASN A 1 281 ? 12.366 -5.432 1.144 1.00 95.62 281 ASN A CA 1
ATOM 2217 C C . ASN A 1 281 ? 12.877 -6.237 2.356 1.00 95.62 281 ASN A C 1
ATOM 2219 O O . ASN A 1 281 ? 14.067 -6.221 2.686 1.00 95.62 281 ASN A O 1
ATOM 2223 N N . LEU A 1 282 ? 11.988 -6.972 3.032 1.00 91.38 282 LEU A N 1
ATOM 2224 C CA . LEU A 1 282 ? 12.329 -7.717 4.259 1.00 91.38 282 LEU A CA 1
ATOM 2225 C C . LEU A 1 282 ? 12.795 -9.167 4.026 1.00 91.38 282 LEU A C 1
ATOM 2227 O O . LEU A 1 282 ? 13.177 -9.844 4.978 1.00 91.38 282 LEU A O 1
ATOM 2231 N N . GLY A 1 283 ? 12.839 -9.644 2.775 1.00 80.81 283 GLY A N 1
ATOM 2232 C CA . GLY A 1 283 ? 13.172 -11.040 2.434 1.00 80.81 283 GLY A CA 1
ATOM 2233 C C . GLY A 1 283 ? 14.561 -11.528 2.877 1.00 80.81 283 GLY A C 1
ATOM 2234 O O . GLY A 1 283 ? 14.794 -12.728 2.972 1.00 80.81 283 GLY A O 1
ATOM 2235 N N . LYS A 1 284 ? 15.491 -10.610 3.176 1.00 78.81 284 LYS A N 1
ATOM 2236 C CA . LYS A 1 284 ? 16.855 -10.920 3.654 1.00 78.81 284 LYS A CA 1
ATOM 2237 C C . LYS A 1 284 ? 17.051 -10.682 5.156 1.00 78.81 284 LYS A C 1
ATOM 2239 O O . LYS A 1 284 ? 18.178 -10.767 5.639 1.00 78.81 284 LYS A O 1
ATOM 2244 N N . CYS A 1 285 ? 15.993 -10.326 5.878 1.00 78.31 285 CYS A N 1
ATOM 2245 C CA . CYS A 1 285 ? 16.058 -10.032 7.303 1.00 78.31 285 CYS A CA 1
ATOM 2246 C C . CYS A 1 285 ? 16.224 -11.325 8.121 1.00 78.31 285 CYS A C 1
ATOM 2248 O O . CYS A 1 285 ? 15.637 -12.354 7.779 1.00 78.31 285 CYS A O 1
ATOM 2250 N N . SER A 1 286 ? 17.007 -11.288 9.205 1.00 78.81 286 SER A N 1
ATOM 2251 C CA . SER A 1 286 ? 17.033 -12.403 10.158 1.00 78.81 286 SER A CA 1
ATOM 2252 C C . SER A 1 286 ? 15.674 -12.514 10.863 1.00 78.81 286 SER A C 1
ATOM 2254 O O . SER A 1 286 ? 14.945 -11.527 10.966 1.00 78.81 286 SER A O 1
ATOM 2256 N N . ALA A 1 287 ? 15.312 -13.694 11.375 1.00 75.00 287 ALA A N 1
ATOM 2257 C CA . ALA A 1 287 ? 14.028 -13.869 12.062 1.00 75.00 287 ALA A CA 1
ATOM 2258 C C . ALA A 1 287 ? 13.882 -12.936 13.283 1.00 75.00 287 ALA A C 1
ATOM 2260 O O . ALA A 1 287 ? 12.808 -12.378 13.513 1.00 75.00 287 ALA A O 1
ATOM 2261 N N . GLN A 1 288 ? 14.974 -12.728 14.028 1.00 70.69 288 GLN A N 1
ATOM 2262 C CA . GLN A 1 288 ? 15.008 -11.838 15.190 1.00 70.69 288 GLN A CA 1
ATOM 2263 C C . GLN A 1 288 ? 14.864 -10.366 14.782 1.00 70.69 288 GLN A C 1
ATOM 2265 O O . GLN A 1 288 ? 14.075 -9.631 15.378 1.00 70.69 288 GLN A O 1
ATOM 2270 N N . ASP A 1 289 ? 15.579 -9.938 13.738 1.00 80.56 289 ASP A N 1
ATOM 2271 C CA . ASP A 1 289 ? 15.490 -8.562 13.244 1.00 80.56 289 ASP A CA 1
ATOM 2272 C C . ASP A 1 289 ? 14.111 -8.267 12.649 1.00 80.56 289 ASP A C 1
ATOM 2274 O O . ASP A 1 289 ? 13.560 -7.190 12.883 1.00 80.56 289 ASP A O 1
ATOM 2278 N N . LEU A 1 290 ? 13.530 -9.224 11.920 1.00 84.50 290 LEU A N 1
ATOM 2279 C CA . LEU A 1 290 ? 12.196 -9.109 11.339 1.00 84.50 290 LEU A CA 1
ATOM 2280 C C . LEU A 1 290 ? 11.150 -8.907 12.434 1.00 84.50 290 LEU A C 1
ATOM 2282 O O . LEU A 1 290 ? 10.372 -7.959 12.359 1.00 84.50 290 LEU A O 1
ATOM 2286 N N . ALA A 1 291 ? 11.184 -9.729 13.486 1.00 78.38 291 ALA A N 1
ATOM 2287 C CA . ALA A 1 291 ? 10.288 -9.580 14.627 1.00 78.38 291 ALA A CA 1
ATOM 2288 C C . ALA A 1 291 ? 10.376 -8.178 15.237 1.00 78.38 291 ALA A C 1
ATOM 2290 O O . ALA A 1 291 ? 9.363 -7.502 15.410 1.00 78.38 291 ALA A O 1
ATOM 2291 N N . ALA A 1 292 ? 11.593 -7.698 15.490 1.00 77.56 292 ALA A N 1
ATOM 2292 C CA . ALA A 1 292 ? 11.800 -6.379 16.069 1.00 77.56 292 ALA A CA 1
ATOM 2293 C C . ALA A 1 292 ? 11.306 -5.245 15.144 1.00 77.56 292 ALA A C 1
ATOM 2295 O O . ALA A 1 292 ? 10.755 -4.252 15.626 1.00 77.56 292 ALA A O 1
ATOM 2296 N N . GLN A 1 293 ? 11.483 -5.379 13.824 1.00 85.62 293 GLN A N 1
ATOM 2297 C CA . GLN A 1 293 ? 11.010 -4.403 12.835 1.00 85.62 293 GLN A CA 1
ATOM 2298 C C . GLN A 1 293 ? 9.483 -4.342 12.749 1.00 85.62 293 GLN A C 1
ATOM 2300 O O . GLN A 1 293 ? 8.922 -3.246 12.769 1.00 85.62 293 GLN A O 1
ATOM 2305 N N . LEU A 1 294 ? 8.803 -5.491 12.710 1.00 85.00 294 LEU A N 1
ATOM 2306 C CA . LEU A 1 294 ? 7.336 -5.556 12.649 1.00 85.00 294 LEU A CA 1
ATOM 2307 C C . LEU A 1 294 ? 6.680 -4.898 13.861 1.00 85.00 294 LEU A C 1
ATOM 2309 O O . LEU A 1 294 ? 5.618 -4.288 13.763 1.00 85.00 294 LEU A O 1
ATOM 2313 N N . VAL A 1 295 ? 7.345 -4.968 15.004 1.00 76.94 295 VAL A N 1
ATOM 2314 C CA . VAL A 1 295 ? 6.820 -4.414 16.248 1.00 76.94 295 VAL A CA 1
ATOM 2315 C C . VAL A 1 295 ? 6.978 -2.917 16.284 1.00 76.94 295 VAL A C 1
ATOM 2317 O O . VAL A 1 295 ? 6.032 -2.210 16.622 1.00 76.94 295 VAL A O 1
ATOM 2320 N N . ARG A 1 296 ? 8.157 -2.418 15.903 1.00 81.19 296 ARG A N 1
ATOM 2321 C CA . ARG A 1 296 ? 8.335 -0.978 15.728 1.00 81.19 296 ARG A CA 1
ATOM 2322 C C . ARG A 1 296 ? 7.335 -0.447 14.703 1.00 81.19 296 ARG A C 1
ATOM 2324 O O . ARG A 1 296 ? 6.812 0.645 14.895 1.00 81.19 296 ARG A O 1
ATOM 2331 N N . ALA A 1 297 ? 7.038 -1.212 13.648 1.00 84.94 297 ALA A N 1
ATOM 2332 C CA . ALA A 1 297 ? 6.055 -0.830 12.637 1.00 84.94 297 ALA A CA 1
ATOM 2333 C C . ALA A 1 297 ? 4.643 -0.732 13.232 1.00 84.94 297 ALA A C 1
ATOM 2335 O O . ALA A 1 297 ? 3.981 0.291 13.070 1.00 84.94 297 ALA A O 1
ATOM 2336 N N . ALA A 1 298 ? 4.219 -1.726 14.011 1.00 79.12 298 ALA A N 1
ATOM 2337 C CA . ALA A 1 298 ? 2.939 -1.684 14.710 1.00 79.12 298 ALA A CA 1
ATOM 2338 C C . ALA A 1 298 ? 2.857 -0.533 15.730 1.00 79.12 298 ALA A C 1
ATOM 2340 O O . ALA A 1 298 ? 1.866 0.195 15.769 1.00 79.12 298 ALA A O 1
ATOM 2341 N N . ALA A 1 299 ? 3.924 -0.289 16.500 1.00 74.50 299 ALA A N 1
ATOM 2342 C CA . ALA A 1 299 ? 4.014 0.856 17.411 1.00 74.50 299 ALA A CA 1
ATOM 2343 C C . ALA A 1 299 ? 3.935 2.207 16.670 1.00 74.50 299 ALA A C 1
ATOM 2345 O O . ALA A 1 299 ? 3.442 3.195 17.217 1.00 74.50 299 ALA A O 1
ATOM 2346 N N . ALA A 1 300 ? 4.376 2.241 15.410 1.00 77.94 300 ALA A N 1
ATOM 2347 C CA . ALA A 1 300 ? 4.269 3.379 14.504 1.00 77.94 300 ALA A CA 1
ATOM 2348 C C . ALA A 1 300 ? 2.918 3.459 13.759 1.00 77.94 300 ALA A C 1
ATOM 2350 O O . ALA A 1 300 ? 2.763 4.307 12.879 1.00 77.94 300 ALA A O 1
ATOM 2351 N N . ASN A 1 301 ? 1.933 2.630 14.127 1.00 80.75 301 ASN A N 1
ATOM 2352 C CA . ASN A 1 301 ? 0.609 2.542 13.503 1.00 80.75 301 ASN A CA 1
ATOM 2353 C C . ASN A 1 301 ? 0.650 2.116 12.024 1.00 80.75 301 ASN A C 1
ATOM 2355 O O . ASN A 1 301 ? -0.134 2.613 11.216 1.00 80.75 301 ASN A O 1
ATOM 2359 N N . VAL A 1 302 ? 1.569 1.220 11.656 1.00 85.94 302 VAL A N 1
ATOM 2360 C CA . VAL A 1 302 ? 1.561 0.530 10.357 1.00 85.94 302 VAL A CA 1
ATOM 2361 C C . VAL A 1 302 ? 0.663 -0.697 10.472 1.00 85.94 302 VAL A C 1
ATOM 2363 O O . VAL A 1 302 ? 0.908 -1.568 11.302 1.00 85.94 302 VAL A O 1
ATOM 2366 N N . SER A 1 303 ? -0.394 -0.749 9.666 1.00 87.75 303 SER A N 1
ATOM 2367 C CA . SER A 1 303 ? -1.400 -1.816 9.700 1.00 87.75 303 SER A CA 1
ATOM 2368 C C . SER A 1 303 ? -1.102 -2.942 8.714 1.00 87.75 303 SER A C 1
ATOM 2370 O O . SER A 1 303 ? -1.439 -4.091 8.990 1.00 87.75 303 SER A O 1
ATOM 2372 N N . HIS A 1 304 ? -0.466 -2.625 7.585 1.00 92.88 304 HIS A N 1
ATOM 2373 C CA . HIS A 1 304 ? -0.141 -3.575 6.525 1.00 92.88 304 HIS A CA 1
ATOM 2374 C C . HIS A 1 304 ? 1.255 -3.303 5.987 1.00 92.88 304 HIS A C 1
ATOM 2376 O O . HIS A 1 304 ? 1.674 -2.148 5.881 1.00 92.88 304 HIS A O 1
ATOM 2382 N N . ILE A 1 305 ? 1.949 -4.374 5.621 1.00 97.25 305 ILE A N 1
ATOM 2383 C CA . ILE A 1 305 ? 3.240 -4.319 4.943 1.00 97.25 305 ILE A CA 1
ATOM 2384 C C . ILE A 1 305 ? 3.177 -5.256 3.740 1.00 97.25 305 ILE A C 1
ATOM 2386 O O . ILE A 1 305 ? 2.907 -6.451 3.896 1.00 97.25 305 ILE A O 1
ATOM 2390 N N . ILE A 1 306 ? 3.451 -4.713 2.556 1.00 98.31 306 ILE A N 1
ATOM 2391 C CA . ILE A 1 306 ? 3.604 -5.485 1.326 1.00 98.31 306 ILE A CA 1
ATOM 2392 C C . ILE A 1 306 ? 5.097 -5.780 1.123 1.00 98.31 306 ILE A C 1
ATOM 2394 O O . ILE A 1 306 ? 5.917 -4.889 0.903 1.00 98.31 306 ILE A O 1
ATOM 2398 N N . LEU A 1 307 ? 5.459 -7.053 1.243 1.00 98.19 307 LEU A N 1
ATOM 2399 C CA . LEU A 1 307 ? 6.811 -7.563 1.050 1.00 98.19 307 LEU A CA 1
ATOM 2400 C C . LEU A 1 307 ? 7.136 -7.630 -0.444 1.00 98.19 307 LEU A C 1
ATOM 2402 O O . LEU A 1 307 ? 6.457 -8.329 -1.199 1.00 98.19 307 LEU A O 1
ATOM 2406 N N . THR A 1 308 ? 8.201 -6.952 -0.862 1.00 98.00 308 THR A N 1
ATOM 2407 C CA . THR A 1 308 ? 8.554 -6.855 -2.283 1.00 98.00 308 THR A CA 1
ATOM 2408 C C . THR A 1 308 ? 9.303 -8.098 -2.775 1.00 98.00 308 THR A C 1
ATOM 2410 O O . THR A 1 308 ? 10.395 -8.420 -2.294 1.00 98.00 308 THR A O 1
ATOM 2413 N N . GLY A 1 309 ? 8.742 -8.799 -3.764 1.00 96.75 309 GLY A N 1
ATOM 2414 C CA . GLY A 1 309 ? 9.411 -9.892 -4.469 1.00 96.75 309 GLY A CA 1
ATOM 2415 C C . GLY A 1 309 ? 10.230 -9.391 -5.661 1.00 96.75 309 GLY A C 1
ATOM 2416 O O . GLY A 1 309 ? 9.672 -9.060 -6.697 1.00 96.75 309 GLY A O 1
ATOM 2417 N N . CYS A 1 310 ? 11.562 -9.358 -5.549 1.00 95.50 310 CYS A N 1
ATOM 2418 C CA . CYS A 1 310 ? 12.438 -8.829 -6.617 1.00 95.50 310 CYS A CA 1
ATOM 2419 C C . CYS A 1 310 ? 13.122 -9.913 -7.480 1.00 95.50 310 CYS A C 1
ATOM 2421 O O . CYS A 1 310 ? 13.911 -9.598 -8.371 1.00 95.50 310 CYS A O 1
ATOM 2423 N N . SER A 1 311 ? 12.897 -11.193 -7.190 1.00 97.31 311 SER A N 1
ATOM 2424 C CA . SER A 1 311 ? 13.401 -12.346 -7.953 1.00 97.31 311 SER A CA 1
ATOM 2425 C C . SER A 1 311 ? 12.552 -13.577 -7.656 1.00 97.31 311 SER A C 1
ATOM 2427 O O . SER A 1 311 ? 11.740 -13.558 -6.731 1.00 97.31 311 SER A O 1
ATOM 2429 N N . MET A 1 312 ? 12.769 -14.693 -8.360 1.00 96.38 312 MET A N 1
ATOM 2430 C CA . MET A 1 312 ? 12.094 -15.955 -8.020 1.00 96.38 312 MET A CA 1
ATOM 2431 C C . MET A 1 312 ? 12.357 -16.363 -6.562 1.00 96.38 312 MET A C 1
ATOM 2433 O O . MET A 1 312 ? 11.430 -16.681 -5.818 1.00 96.38 312 MET A O 1
ATOM 2437 N N . LYS A 1 313 ? 13.621 -16.294 -6.125 1.00 95.81 313 LYS A N 1
ATOM 2438 C CA . LYS A 1 313 ? 13.984 -16.575 -4.732 1.00 95.81 313 LYS A CA 1
ATOM 2439 C C . LYS A 1 313 ? 13.379 -15.539 -3.780 1.00 95.81 313 LYS A C 1
ATOM 2441 O O . LYS A 1 313 ? 12.778 -15.927 -2.788 1.00 95.81 313 LYS A O 1
ATOM 2446 N N . GLY A 1 314 ? 13.491 -14.247 -4.099 1.00 96.12 314 GLY A N 1
ATOM 2447 C CA . GLY A 1 314 ? 12.967 -13.169 -3.255 1.00 96.12 314 GLY A CA 1
ATOM 2448 C C . GLY A 1 314 ? 11.451 -13.240 -3.066 1.00 96.12 314 GLY A C 1
ATOM 2449 O O . GLY A 1 314 ? 10.970 -13.096 -1.949 1.00 96.12 314 GLY A O 1
ATOM 2450 N N . SER A 1 315 ? 10.712 -13.554 -4.130 1.00 97.38 315 SER A N 1
ATOM 2451 C CA . SER A 1 315 ? 9.260 -13.755 -4.089 1.00 97.38 315 SER A CA 1
ATOM 2452 C C . SER A 1 315 ? 8.885 -14.965 -3.226 1.00 97.38 315 SER A C 1
ATOM 2454 O O . SER A 1 315 ? 7.934 -14.911 -2.451 1.00 97.38 315 SER A O 1
ATOM 2456 N N . LYS A 1 316 ? 9.667 -16.054 -3.292 1.00 96.62 316 LYS A N 1
ATOM 2457 C CA . LYS A 1 316 ? 9.459 -17.222 -2.424 1.00 96.62 316 LYS A CA 1
ATOM 2458 C C . LYS A 1 316 ? 9.777 -16.929 -0.960 1.00 96.62 316 LYS A C 1
ATOM 2460 O O . LYS A 1 316 ? 9.058 -17.393 -0.080 1.00 96.62 316 LYS A O 1
ATOM 2465 N N . ASP A 1 317 ? 10.836 -16.165 -0.704 1.00 95.44 317 ASP A N 1
ATOM 2466 C CA . ASP A 1 317 ? 11.198 -15.723 0.642 1.00 95.44 317 ASP A CA 1
ATOM 2467 C C . ASP A 1 317 ? 10.101 -14.826 1.239 1.00 95.44 317 ASP A C 1
ATOM 2469 O O . ASP A 1 317 ? 9.749 -14.999 2.404 1.00 95.44 317 ASP A O 1
ATOM 2473 N N . ALA A 1 318 ? 9.500 -13.937 0.440 1.00 96.31 318 ALA A N 1
ATOM 2474 C CA . ALA A 1 318 ? 8.364 -13.115 0.856 1.00 96.31 318 ALA A CA 1
ATOM 2475 C C . ALA A 1 318 ? 7.131 -13.966 1.215 1.00 96.31 318 ALA A C 1
ATOM 2477 O O . ALA A 1 318 ? 6.575 -13.802 2.302 1.00 96.31 318 ALA A O 1
ATOM 2478 N N . GLN A 1 319 ? 6.768 -14.945 0.373 1.00 96.00 319 GLN A N 1
ATOM 2479 C CA . GLN A 1 319 ? 5.701 -15.904 0.689 1.00 96.00 319 GLN A CA 1
ATOM 2480 C C . GLN A 1 319 ? 5.985 -16.658 1.997 1.00 96.00 319 GLN A C 1
ATOM 2482 O O . GLN A 1 319 ? 5.119 -16.750 2.865 1.00 96.00 319 GLN A O 1
ATOM 2487 N N . ARG A 1 320 ? 7.214 -17.165 2.169 1.00 93.94 320 ARG A N 1
ATOM 2488 C CA . ARG A 1 320 ? 7.620 -17.892 3.380 1.00 93.94 320 ARG A CA 1
ATOM 2489 C C . ARG A 1 320 ? 7.487 -17.024 4.633 1.00 93.94 320 ARG A C 1
ATOM 2491 O O . ARG A 1 320 ? 7.023 -17.511 5.659 1.00 93.94 320 ARG A O 1
ATOM 2498 N N . ILE A 1 321 ? 7.858 -15.745 4.559 1.00 91.69 321 ILE A N 1
ATOM 2499 C CA . ILE A 1 321 ? 7.660 -14.802 5.666 1.00 91.69 321 ILE A CA 1
ATOM 2500 C C . ILE A 1 321 ? 6.163 -14.655 5.978 1.00 91.69 321 ILE A C 1
ATOM 2502 O O . ILE A 1 321 ? 5.769 -14.782 7.136 1.00 91.69 321 ILE A O 1
ATOM 2506 N N . CYS A 1 322 ? 5.311 -14.454 4.971 1.00 91.81 322 CYS A N 1
ATOM 2507 C CA . CYS A 1 322 ? 3.860 -14.419 5.171 1.00 91.81 322 CYS A CA 1
ATOM 2508 C C . CYS A 1 322 ? 3.332 -15.704 5.837 1.00 91.81 322 CYS A C 1
ATOM 2510 O O . CYS A 1 322 ? 2.482 -15.628 6.726 1.00 91.81 322 CYS A O 1
ATOM 2512 N N . ASP A 1 323 ? 3.839 -16.880 5.454 1.00 89.00 323 ASP A N 1
ATOM 2513 C CA . ASP A 1 323 ? 3.486 -18.171 6.062 1.00 89.00 323 ASP A CA 1
ATOM 2514 C C . ASP A 1 323 ? 3.862 -18.243 7.533 1.00 89.00 323 ASP A C 1
ATOM 2516 O O . ASP A 1 323 ? 3.019 -18.547 8.378 1.00 89.00 323 ASP A O 1
ATOM 2520 N N . GLU A 1 324 ? 5.114 -17.935 7.850 1.00 84.94 324 GLU A N 1
ATOM 2521 C CA . GLU A 1 324 ? 5.635 -17.989 9.211 1.00 84.94 324 GLU A CA 1
ATOM 2522 C C . GLU A 1 324 ? 4.853 -17.062 10.150 1.00 84.94 324 GLU A C 1
ATOM 2524 O O . GLU A 1 324 ? 4.491 -17.472 11.253 1.00 84.94 324 GLU A O 1
ATOM 2529 N N . TRP A 1 325 ? 4.521 -15.854 9.690 1.00 79.88 325 TRP A N 1
ATOM 2530 C CA . TRP A 1 325 ? 3.894 -14.801 10.497 1.00 79.88 325 TRP A CA 1
ATOM 2531 C C . TRP A 1 325 ? 2.359 -14.805 10.488 1.00 79.88 325 TRP A C 1
ATOM 2533 O O . TRP A 1 325 ? 1.726 -14.120 11.299 1.00 79.88 325 TRP A O 1
ATOM 2543 N N . SER A 1 326 ? 1.744 -15.606 9.616 1.00 72.31 326 SER A N 1
ATOM 2544 C CA . SER A 1 326 ? 0.305 -15.889 9.667 1.00 72.31 326 SER A CA 1
ATOM 2545 C C . SER A 1 326 ? -0.081 -16.830 10.818 1.00 72.31 326 SER A C 1
ATOM 2547 O O . SER A 1 326 ? -1.236 -16.843 11.238 1.00 72.31 326 SER A O 1
ATOM 2549 N N . ARG A 1 327 ? 0.878 -17.588 11.375 1.00 68.75 327 ARG A N 1
ATOM 2550 C CA . ARG A 1 327 ? 0.631 -18.579 12.433 1.00 68.75 327 ARG A CA 1
ATOM 2551 C C . ARG A 1 327 ? 0.559 -17.920 13.823 1.00 68.75 327 ARG A C 1
ATOM 2553 O O . ARG A 1 327 ? 1.494 -17.198 14.181 1.00 68.75 327 ARG A O 1
ATOM 2560 N N . PRO A 1 328 ? -0.456 -18.227 14.659 1.00 61.81 328 PRO A N 1
ATOM 2561 C CA . PRO A 1 328 ? -0.614 -17.646 16.001 1.00 61.81 328 PRO A CA 1
ATOM 2562 C C . PRO A 1 328 ? 0.647 -17.733 16.875 1.00 61.81 328 PRO A C 1
ATOM 2564 O O . PRO A 1 328 ? 1.089 -16.732 17.425 1.00 61.81 328 PRO A O 1
ATOM 2567 N N . ALA A 1 329 ? 1.336 -18.878 16.869 1.00 58.41 329 ALA A N 1
ATOM 2568 C CA . ALA A 1 329 ? 2.546 -19.091 17.667 1.00 58.41 329 ALA A CA 1
ATOM 2569 C C . ALA A 1 329 ? 3.729 -18.160 17.315 1.00 58.41 329 ALA A C 1
ATOM 2571 O O . ALA A 1 329 ? 4.601 -17.927 18.153 1.00 58.41 329 ALA A O 1
ATOM 2572 N N . ALA A 1 330 ? 3.812 -17.645 16.081 1.00 56.09 330 ALA A N 1
ATOM 2573 C CA . ALA A 1 330 ? 4.835 -16.664 15.706 1.00 56.09 330 ALA A CA 1
ATOM 2574 C C . ALA A 1 330 ? 4.490 -15.266 16.235 1.00 56.09 330 ALA A C 1
ATOM 2576 O O . ALA A 1 330 ? 5.378 -14.550 16.701 1.00 56.09 330 ALA A O 1
ATOM 2577 N N . ARG A 1 331 ? 3.195 -14.921 16.233 1.00 58.78 331 ARG A N 1
ATOM 2578 C CA . ARG A 1 331 ? 2.677 -13.683 16.827 1.00 58.78 331 ARG A CA 1
ATOM 2579 C C . ARG A 1 331 ? 2.870 -13.683 18.340 1.00 58.78 331 ARG A C 1
ATOM 2581 O O . ARG A 1 331 ? 3.415 -12.721 18.864 1.00 58.78 331 ARG A O 1
ATOM 2588 N N . ASP A 1 332 ? 2.550 -14.788 19.008 1.00 58.06 332 ASP A N 1
ATOM 2589 C CA . ASP A 1 332 ? 2.677 -14.911 20.464 1.00 58.06 332 ASP A CA 1
ATOM 2590 C C . ASP A 1 332 ? 4.134 -14.813 20.929 1.00 58.06 332 ASP A C 1
ATOM 2592 O O . ASP A 1 332 ? 4.425 -14.126 21.906 1.00 58.06 332 ASP A O 1
ATOM 2596 N N . ARG A 1 333 ? 5.079 -15.423 20.196 1.00 58.28 333 ARG A N 1
ATOM 2597 C CA . ARG A 1 333 ? 6.518 -15.303 20.489 1.00 58.28 333 ARG A CA 1
ATOM 2598 C C . ARG A 1 333 ? 7.047 -13.887 20.288 1.00 58.28 333 ARG A C 1
ATOM 2600 O O . ARG A 1 333 ? 7.843 -13.431 21.106 1.00 58.28 333 ARG A O 1
ATOM 2607 N N . ALA A 1 334 ? 6.615 -13.196 19.231 1.00 56.59 334 ALA A N 1
ATOM 2608 C CA . ALA A 1 334 ? 6.973 -11.799 19.024 1.00 56.59 334 ALA A CA 1
ATOM 2609 C C . ALA A 1 334 ? 6.430 -10.952 20.181 1.00 56.59 334 ALA A C 1
ATOM 2611 O O . ALA A 1 334 ? 7.212 -10.299 20.860 1.00 56.59 334 ALA A O 1
ATOM 2612 N N . THR A 1 335 ? 5.136 -11.057 20.496 1.00 54.31 335 THR A N 1
ATOM 2613 C CA . THR A 1 335 ? 4.500 -10.356 21.622 1.00 54.31 335 THR A CA 1
ATOM 2614 C C . THR A 1 335 ? 5.187 -10.642 22.965 1.00 54.31 335 THR A C 1
ATOM 2616 O O . THR A 1 335 ? 5.457 -9.704 23.715 1.00 54.31 335 THR A O 1
ATOM 2619 N N . GLN A 1 336 ? 5.562 -11.897 23.243 1.00 55.09 336 GLN A N 1
ATOM 2620 C CA . GLN A 1 336 ? 6.291 -12.289 24.459 1.00 55.09 336 GLN A CA 1
ATOM 2621 C C . GLN A 1 336 ? 7.709 -11.704 24.538 1.00 55.09 336 GLN A C 1
ATOM 2623 O O . GLN A 1 336 ? 8.122 -11.246 25.602 1.00 55.09 336 GLN A O 1
ATOM 2628 N N . GLN A 1 337 ? 8.465 -11.675 23.435 1.00 52.94 337 GLN A N 1
ATOM 2629 C CA . GLN A 1 337 ? 9.835 -11.138 23.428 1.00 52.94 337 GLN A CA 1
ATOM 2630 C C . GLN A 1 337 ? 9.891 -9.607 23.607 1.00 52.94 337 GLN A C 1
ATOM 2632 O O . GLN A 1 337 ? 10.920 -9.066 24.014 1.00 52.94 337 GLN A O 1
ATOM 2637 N N . LEU A 1 338 ? 8.794 -8.893 23.344 1.00 51.91 338 LEU A N 1
ATOM 2638 C CA . LEU A 1 338 ? 8.751 -7.425 23.329 1.00 51.91 338 LEU A CA 1
ATOM 2639 C C . LEU A 1 338 ? 8.380 -6.782 24.652 1.00 51.91 338 LEU A C 1
ATOM 2641 O O . LEU A 1 338 ? 8.848 -5.675 24.917 1.00 51.91 338 LEU A O 1
ATOM 2645 N N . GLY A 1 339 ? 7.588 -7.462 25.486 1.00 49.22 339 GLY A N 1
ATOM 2646 C CA . GLY A 1 339 ? 7.393 -7.010 26.864 1.00 49.22 339 GLY A CA 1
ATOM 2647 C C . GLY A 1 339 ? 8.730 -6.911 27.600 1.00 49.22 339 GLY A C 1
ATOM 2648 O O . GLY A 1 339 ? 8.995 -5.930 28.285 1.00 49.22 339 GLY A O 1
ATOM 2649 N N . ALA A 1 340 ? 9.635 -7.856 27.331 1.00 41.56 340 ALA A N 1
ATOM 2650 C CA . ALA A 1 340 ? 10.963 -7.891 27.931 1.00 41.56 340 ALA A CA 1
ATOM 2651 C C . ALA A 1 340 ? 11.938 -6.834 27.370 1.00 41.56 340 ALA A C 1
ATOM 2653 O O . ALA A 1 340 ? 12.677 -6.222 28.136 1.00 41.56 340 ALA A O 1
ATOM 2654 N N . ALA A 1 341 ? 11.962 -6.596 26.052 1.00 39.84 341 ALA A N 1
ATOM 2655 C CA . ALA A 1 341 ? 12.961 -5.718 25.421 1.00 39.84 341 ALA A CA 1
ATOM 2656 C C . ALA A 1 341 ? 12.644 -4.212 25.510 1.00 39.84 341 ALA A C 1
ATOM 2658 O O . ALA A 1 341 ? 13.543 -3.390 25.341 1.00 39.84 341 ALA A O 1
ATOM 2659 N N . ALA A 1 342 ? 11.384 -3.843 25.748 1.00 38.81 342 ALA A N 1
ATOM 2660 C CA . ALA A 1 342 ? 10.940 -2.449 25.774 1.00 38.81 342 ALA A CA 1
ATOM 2661 C C . ALA A 1 342 ? 10.539 -1.941 27.176 1.00 38.81 342 ALA A C 1
ATOM 2663 O O . ALA A 1 342 ? 10.031 -0.829 27.295 1.00 38.81 342 ALA A O 1
ATOM 2664 N N . GLY A 1 343 ? 10.796 -2.725 28.233 1.00 38.53 343 GLY A N 1
ATOM 2665 C CA . GLY A 1 343 ? 10.578 -2.311 29.626 1.00 38.53 343 GLY A CA 1
ATOM 2666 C C . GLY A 1 343 ? 9.108 -2.099 30.004 1.00 38.53 343 GLY A C 1
ATOM 2667 O O . GLY A 1 343 ? 8.824 -1.376 30.956 1.00 38.53 343 GLY A O 1
ATOM 2668 N N . PHE A 1 344 ? 8.176 -2.690 29.253 1.00 38.59 344 PHE A N 1
ATOM 2669 C CA . PHE A 1 344 ? 6.747 -2.598 29.534 1.00 38.59 344 PHE A CA 1
ATOM 2670 C C . PHE A 1 344 ? 6.319 -3.737 30.467 1.00 38.59 344 PHE A C 1
ATOM 2672 O O . PHE A 1 344 ? 6.568 -4.905 30.172 1.00 38.59 344 PHE A O 1
ATOM 2679 N N . GLU A 1 345 ? 5.634 -3.412 31.568 1.00 37.16 345 GLU A N 1
ATOM 2680 C CA . GLU A 1 345 ? 4.915 -4.418 32.360 1.00 37.16 345 GLU A CA 1
ATOM 2681 C C . GLU A 1 345 ? 3.843 -5.089 31.482 1.00 37.16 345 GLU A C 1
ATOM 2683 O O . GLU A 1 345 ? 3.156 -4.411 30.708 1.00 37.16 345 GLU A O 1
ATOM 2688 N N . MET A 1 346 ? 3.714 -6.421 31.585 1.00 38.25 346 MET A N 1
ATOM 2689 C CA . MET A 1 346 ? 2.810 -7.264 30.773 1.00 38.25 346 MET A CA 1
ATOM 2690 C C . MET A 1 346 ? 1.370 -6.724 30.708 1.00 38.25 346 MET A C 1
ATOM 2692 O O . MET A 1 346 ? 0.674 -6.899 29.712 1.00 38.25 346 MET A O 1
ATOM 2696 N N . ASP A 1 347 ? 0.966 -6.029 31.762 1.00 36.16 347 ASP A N 1
ATOM 2697 C CA . ASP A 1 347 ? -0.378 -5.572 32.075 1.00 36.16 347 ASP A CA 1
ATOM 2698 C C . ASP A 1 347 ? -0.712 -4.221 31.404 1.00 36.16 347 ASP A C 1
ATOM 2700 O O . ASP A 1 347 ? -1.869 -3.799 31.382 1.00 36.16 347 ASP A O 1
ATOM 2704 N N . GLN A 1 348 ? 0.300 -3.527 30.859 1.00 34.81 348 GLN A N 1
ATOM 2705 C CA . GLN A 1 348 ? 0.185 -2.196 30.241 1.00 34.81 348 GLN A CA 1
ATOM 2706 C C . GLN A 1 348 ? 0.494 -2.175 28.743 1.00 34.81 348 GLN A C 1
ATOM 2708 O O . GLN A 1 348 ? 0.364 -1.128 28.102 1.00 34.81 348 GLN A O 1
ATOM 2713 N N . LEU A 1 349 ? 0.895 -3.306 28.162 1.00 37.72 349 LEU A N 1
ATOM 2714 C CA . LEU A 1 349 ? 1.059 -3.411 26.720 1.00 37.72 349 LEU A CA 1
ATOM 2715 C C . LEU A 1 349 ? -0.332 -3.332 26.076 1.00 37.72 349 LEU A C 1
ATOM 2717 O O . LEU A 1 349 ? -1.126 -4.260 26.247 1.00 37.72 349 LEU A O 1
ATOM 2721 N N . PRO A 1 350 ? -0.669 -2.271 25.308 1.00 36.72 350 PRO A N 1
ATOM 2722 C CA . PRO A 1 350 ? -1.775 -2.406 24.371 1.00 36.72 350 PRO A CA 1
ATOM 2723 C C . PRO A 1 350 ? -1.446 -3.631 23.524 1.00 36.72 350 PRO A C 1
ATOM 2725 O O . PRO A 1 350 ? -0.296 -3.769 23.117 1.00 36.72 350 PRO A O 1
ATOM 2728 N N . ILE A 1 351 ? -2.402 -4.533 23.303 1.00 43.66 351 ILE A N 1
ATOM 2729 C CA . ILE A 1 351 ? -2.232 -5.669 22.390 1.00 43.66 351 ILE A CA 1
ATOM 2730 C C . ILE A 1 351 ? -1.740 -5.079 21.061 1.00 43.66 351 ILE A C 1
ATOM 2732 O O . ILE A 1 351 ? -2.526 -4.503 20.309 1.00 43.66 351 ILE A O 1
ATOM 2736 N N . VAL A 1 352 ? -0.423 -5.099 20.826 1.00 48.41 352 VAL A N 1
ATOM 2737 C CA . VAL A 1 352 ? 0.188 -4.469 19.658 1.00 48.41 352 VAL A CA 1
ATOM 2738 C C . VAL A 1 352 ? -0.167 -5.386 18.506 1.00 48.41 352 VAL A C 1
ATOM 2740 O O . VAL A 1 352 ? 0.460 -6.425 18.308 1.00 48.41 352 VAL A O 1
ATOM 2743 N N . GLN A 1 353 ? -1.241 -5.049 17.797 1.00 62.69 353 GLN A N 1
ATOM 2744 C CA . GLN A 1 353 ? -1.637 -5.795 16.620 1.00 62.69 353 GLN A CA 1
ATOM 2745 C C . GLN A 1 353 ? -0.531 -5.626 15.581 1.00 62.69 353 GLN A C 1
ATOM 2747 O O . GLN A 1 353 ? -0.300 -4.527 15.079 1.00 62.69 353 GLN A O 1
ATOM 2752 N N . LEU A 1 354 ? 0.191 -6.714 15.315 1.00 76.19 354 LEU A N 1
ATOM 2753 C CA . LEU A 1 354 ? 1.235 -6.730 14.300 1.00 76.19 354 LEU A CA 1
ATOM 2754 C C . LEU A 1 354 ? 0.640 -6.434 12.916 1.00 76.19 354 LEU A C 1
ATOM 2756 O O . LEU A 1 354 ? -0.526 -6.773 12.678 1.00 76.19 354 LEU A O 1
ATOM 2760 N N . PRO A 1 355 ? 1.428 -5.850 11.995 1.00 85.62 355 PRO A N 1
ATOM 2761 C CA . PRO A 1 355 ? 0.942 -5.541 10.663 1.00 85.62 355 PRO A CA 1
ATOM 2762 C C . PRO A 1 355 ? 0.545 -6.823 9.925 1.00 85.62 355 PRO A C 1
ATOM 2764 O O . PRO A 1 355 ? 1.199 -7.862 10.064 1.00 85.62 355 PRO A O 1
ATOM 2767 N N . MET A 1 356 ? -0.507 -6.755 9.112 1.00 89.31 356 MET A N 1
ATOM 2768 C CA . MET A 1 356 ? -0.810 -7.822 8.164 1.00 89.31 356 MET A CA 1
ATOM 2769 C C . MET A 1 356 ? 0.279 -7.864 7.093 1.00 89.31 356 MET A C 1
ATOM 2771 O O . MET A 1 356 ? 0.623 -6.835 6.511 1.00 89.31 356 MET A O 1
ATOM 2775 N N . LEU A 1 357 ? 0.826 -9.054 6.845 1.00 94.06 357 LEU A N 1
ATOM 2776 C CA . LEU A 1 357 ? 1.877 -9.246 5.853 1.00 94.06 357 LEU A CA 1
ATOM 2777 C C . LEU A 1 357 ? 1.292 -9.828 4.579 1.00 94.06 357 LEU A C 1
ATOM 2779 O O . LEU A 1 357 ? 0.659 -10.886 4.596 1.00 94.06 357 LEU A O 1
ATOM 2783 N N . MET A 1 358 ? 1.570 -9.149 3.481 1.00 96.69 358 MET A N 1
ATOM 2784 C CA . MET A 1 358 ? 1.219 -9.558 2.127 1.00 96.69 358 MET A CA 1
ATOM 2785 C C . MET A 1 358 ? 2.468 -9.448 1.264 1.00 96.69 358 MET A C 1
ATOM 2787 O O . MET A 1 358 ? 3.491 -8.950 1.733 1.00 96.69 358 MET A O 1
ATOM 2791 N N . PHE A 1 359 ? 2.424 -9.913 0.023 1.00 98.50 359 PHE A N 1
ATOM 2792 C CA . PHE A 1 359 ? 3.606 -9.872 -0.828 1.00 98.50 359 PHE A CA 1
ATOM 2793 C C . PHE A 1 359 ? 3.284 -9.661 -2.302 1.00 98.50 359 PHE A C 1
ATOM 2795 O O . PHE A 1 359 ? 2.152 -9.841 -2.753 1.00 98.50 359 PHE A O 1
ATOM 2802 N N . THR A 1 360 ? 4.314 -9.278 -3.048 1.00 98.75 360 THR A N 1
ATOM 2803 C CA . THR A 1 360 ? 4.313 -9.256 -4.509 1.00 98.75 360 THR A CA 1
ATOM 2804 C C . THR A 1 360 ? 5.196 -10.378 -5.054 1.00 98.75 360 THR A C 1
ATOM 2806 O O . THR A 1 360 ? 6.155 -10.803 -4.401 1.00 98.75 360 THR A O 1
ATOM 2809 N N . ALA A 1 361 ? 4.859 -10.899 -6.235 1.00 98.69 361 ALA A N 1
ATOM 2810 C CA . ALA A 1 361 ? 5.658 -11.914 -6.917 1.00 98.69 361 ALA A CA 1
ATOM 2811 C C . ALA A 1 361 ? 6.174 -11.392 -8.262 1.00 98.69 361 ALA A C 1
ATOM 2813 O O . ALA A 1 361 ? 5.392 -11.095 -9.168 1.00 98.69 361 ALA A O 1
ATOM 2814 N N . GLY A 1 362 ? 7.496 -11.316 -8.415 1.00 98.44 362 GLY A N 1
ATOM 2815 C CA . GLY A 1 362 ? 8.121 -10.773 -9.614 1.00 98.44 362 GLY A CA 1
ATOM 2816 C C . GLY A 1 362 ? 9.628 -10.993 -9.695 1.00 98.44 362 GLY A C 1
ATOM 2817 O O . GLY A 1 362 ? 10.274 -11.541 -8.796 1.00 98.44 362 GLY A O 1
ATOM 2818 N N . VAL A 1 363 ? 10.186 -10.580 -10.830 1.00 98.69 363 VAL A N 1
ATOM 2819 C CA . VAL A 1 363 ? 11.621 -10.497 -11.094 1.00 98.69 363 VAL A CA 1
ATOM 2820 C C . VAL A 1 363 ? 11.959 -9.087 -11.567 1.00 98.69 363 VAL A C 1
ATOM 2822 O O . VAL A 1 363 ? 11.515 -8.638 -12.630 1.00 98.69 363 VAL A O 1
ATOM 2825 N N . HIS A 1 364 ? 12.785 -8.419 -10.766 1.00 98.50 364 HIS A N 1
ATOM 2826 C CA . HIS A 1 364 ? 13.253 -7.056 -10.968 1.00 98.50 364 HIS A CA 1
ATOM 2827 C C . HIS A 1 364 ? 14.129 -6.951 -12.230 1.00 98.50 364 HIS A C 1
ATOM 2829 O O . HIS A 1 364 ? 14.874 -7.894 -12.519 1.00 98.50 364 HIS A O 1
ATOM 2835 N N . PRO A 1 365 ? 14.159 -5.809 -12.949 1.00 98.12 365 PRO A N 1
ATOM 2836 C CA . PRO A 1 365 ? 15.025 -5.607 -14.119 1.00 98.12 365 PRO A CA 1
ATOM 2837 C C . PRO A 1 365 ? 16.496 -5.977 -13.893 1.00 98.12 365 PRO A C 1
ATOM 2839 O O . PRO A 1 365 ? 17.152 -6.513 -14.784 1.00 98.12 365 PRO A O 1
ATOM 2842 N N . HIS A 1 366 ? 17.029 -5.758 -12.690 1.00 97.38 366 HIS A N 1
ATOM 2843 C CA . HIS A 1 366 ? 18.399 -6.170 -12.356 1.00 97.38 366 HIS A CA 1
ATOM 2844 C C . HIS A 1 366 ? 18.642 -7.675 -12.485 1.00 97.38 366 HIS A C 1
ATOM 2846 O O . HIS A 1 366 ? 19.741 -8.071 -12.875 1.00 97.38 366 HIS A O 1
ATOM 2852 N N . ASP A 1 367 ? 17.639 -8.489 -12.168 1.00 96.88 367 ASP A N 1
ATOM 2853 C CA . ASP A 1 367 ? 17.722 -9.947 -12.178 1.00 96.88 367 ASP A CA 1
ATOM 2854 C C . ASP A 1 367 ? 17.046 -10.564 -13.413 1.00 96.88 367 ASP A C 1
ATOM 2856 O O . ASP A 1 367 ? 17.008 -11.777 -13.546 1.00 96.88 367 ASP A O 1
ATOM 2860 N N . ALA A 1 368 ? 16.572 -9.757 -14.371 1.00 97.44 368 ALA A N 1
ATOM 2861 C CA . ALA A 1 368 ? 15.898 -10.247 -15.578 1.00 97.44 368 ALA A CA 1
ATOM 2862 C C . ALA A 1 368 ? 16.733 -11.263 -16.386 1.00 97.44 368 ALA A C 1
ATOM 2864 O O . ALA A 1 368 ? 16.181 -12.152 -17.027 1.00 97.44 368 ALA A O 1
ATOM 2865 N N . LYS A 1 369 ? 18.067 -11.179 -16.332 1.00 96.94 369 LYS A N 1
ATOM 2866 C CA . LYS A 1 369 ? 18.985 -12.165 -16.932 1.00 96.94 369 LYS A CA 1
ATOM 2867 C C . LYS A 1 369 ? 18.923 -13.569 -16.316 1.00 96.94 369 LYS A C 1
ATOM 2869 O O . LYS A 1 369 ? 19.448 -14.497 -16.919 1.00 96.94 369 LYS A O 1
ATOM 2874 N N . SER A 1 370 ? 18.357 -13.722 -15.117 1.00 95.69 370 SER A N 1
ATOM 2875 C CA . SER A 1 370 ? 18.187 -15.020 -14.450 1.00 95.69 370 SER A CA 1
ATOM 2876 C C . SER A 1 370 ? 16.899 -15.734 -14.880 1.00 95.69 370 SER A C 1
ATOM 2878 O O . SER A 1 370 ? 16.740 -16.934 -14.635 1.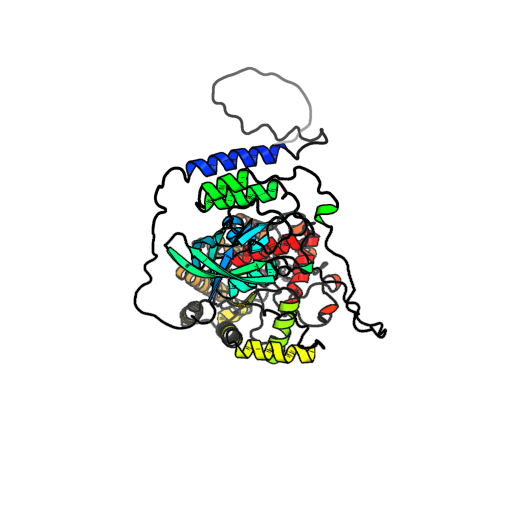00 95.69 370 SER A O 1
ATOM 2880 N N . CYS A 1 371 ? 15.988 -15.014 -15.543 1.00 97.94 371 CYS A N 1
ATOM 2881 C CA . CYS A 1 371 ? 14.724 -15.554 -16.008 1.00 97.94 371 CYS A CA 1
ATOM 2882 C C . CYS A 1 371 ? 14.904 -16.585 -17.132 1.00 97.94 371 CYS A C 1
ATOM 2884 O O . CYS A 1 371 ? 15.804 -16.495 -17.967 1.00 97.94 371 CYS A O 1
ATOM 2886 N N . ASN A 1 372 ? 13.998 -17.557 -17.165 1.00 97.62 372 ASN A N 1
ATOM 2887 C CA . ASN A 1 372 ? 13.932 -18.627 -18.156 1.00 97.62 372 ASN A CA 1
ATOM 2888 C C . ASN A 1 372 ? 12.479 -19.107 -18.316 1.00 97.62 372 ASN A C 1
ATOM 2890 O O . ASN A 1 372 ? 11.570 -18.594 -17.665 1.00 97.62 372 ASN A O 1
ATOM 2894 N N . ASP A 1 373 ? 12.250 -20.128 -19.139 1.00 94.81 373 ASP A N 1
ATOM 2895 C CA . ASP A 1 373 ? 10.905 -20.622 -19.474 1.00 94.81 373 ASP A CA 1
ATOM 2896 C C . ASP A 1 373 ? 10.063 -21.059 -18.260 1.00 94.81 373 ASP A C 1
ATOM 2898 O O . ASP A 1 373 ? 8.836 -21.106 -18.336 1.00 94.81 373 ASP A O 1
ATOM 2902 N N . ARG A 1 374 ? 10.689 -21.340 -17.109 1.00 97.25 374 ARG A N 1
ATOM 2903 C CA . ARG A 1 374 ? 9.986 -21.699 -15.866 1.00 97.25 374 ARG A CA 1
ATOM 2904 C C . ARG A 1 374 ? 9.552 -20.487 -15.047 1.00 97.25 374 ARG A C 1
ATOM 2906 O O . ARG A 1 374 ? 8.733 -20.640 -14.144 1.00 97.25 374 ARG A O 1
ATOM 2913 N N . THR A 1 375 ? 10.082 -19.297 -15.326 1.00 98.19 375 THR A N 1
ATOM 2914 C CA . THR A 1 375 ? 9.874 -18.101 -14.500 1.00 98.19 375 THR A CA 1
ATOM 2915 C C . THR A 1 375 ? 8.402 -17.713 -14.418 1.00 98.19 375 THR A C 1
ATOM 2917 O O . THR A 1 375 ? 7.894 -17.531 -13.317 1.00 98.19 375 THR A O 1
ATOM 2920 N N . VAL A 1 376 ? 7.691 -17.638 -15.548 1.00 98.44 376 VAL A N 1
ATOM 2921 C CA . VAL A 1 376 ? 6.270 -17.240 -15.556 1.00 98.44 376 VAL A CA 1
ATOM 2922 C C . VAL A 1 376 ? 5.413 -18.243 -14.784 1.00 98.44 376 VAL A C 1
ATOM 2924 O O . VAL A 1 376 ? 4.642 -17.833 -13.923 1.00 98.44 376 VAL A O 1
ATOM 2927 N N . GLY A 1 377 ? 5.589 -19.547 -15.031 1.00 98.38 377 GLY A N 1
ATOM 2928 C CA . GLY A 1 377 ? 4.840 -20.588 -14.318 1.00 98.38 377 GLY A CA 1
ATOM 2929 C C . GLY A 1 377 ? 5.147 -20.620 -12.818 1.00 98.38 377 GLY A C 1
ATOM 2930 O O . GLY A 1 377 ? 4.260 -20.853 -12.000 1.00 98.38 377 GLY A O 1
ATOM 2931 N N . PHE A 1 378 ? 6.388 -20.317 -12.430 1.00 98.56 378 PHE A N 1
ATOM 2932 C CA . PHE A 1 378 ? 6.754 -20.176 -11.025 1.00 98.56 378 PHE A CA 1
ATOM 2933 C C . PHE A 1 378 ? 6.047 -18.985 -10.364 1.00 98.56 378 PHE A C 1
ATOM 2935 O O . PHE A 1 378 ? 5.457 -19.152 -9.298 1.00 98.56 378 PHE A O 1
ATOM 2942 N N . LEU A 1 379 ? 6.062 -17.804 -10.989 1.00 98.62 379 LEU A N 1
ATOM 2943 C CA . LEU A 1 379 ? 5.375 -16.622 -10.458 1.00 98.62 379 LEU A CA 1
ATOM 2944 C C . LEU A 1 379 ? 3.857 -16.833 -10.382 1.00 98.62 379 LEU A C 1
ATOM 2946 O O . LEU A 1 379 ? 3.248 -16.480 -9.378 1.00 98.62 379 LEU A O 1
ATOM 2950 N N . GLU A 1 380 ? 3.264 -17.478 -11.388 1.00 98.56 380 GLU A N 1
ATOM 2951 C CA . GLU A 1 380 ? 1.848 -17.863 -11.392 1.00 98.56 380 GLU A CA 1
ATOM 2952 C C . GLU A 1 380 ? 1.501 -18.790 -10.221 1.00 98.56 380 GLU A C 1
ATOM 2954 O O . GLU A 1 380 ? 0.477 -18.607 -9.567 1.00 98.56 380 GLU A O 1
ATOM 2959 N N . SER A 1 381 ? 2.385 -19.738 -9.885 1.00 98.31 381 SER A N 1
ATOM 2960 C CA . SER A 1 381 ? 2.177 -20.603 -8.720 1.00 98.31 381 SER A CA 1
ATOM 2961 C C . SER A 1 381 ? 2.171 -19.824 -7.400 1.00 98.31 381 SER A C 1
ATOM 2963 O O . SER A 1 381 ? 1.357 -20.114 -6.526 1.00 98.31 381 SER A O 1
ATOM 2965 N N . LEU A 1 382 ? 3.025 -18.804 -7.259 1.00 98.12 382 LEU A N 1
ATOM 2966 C CA . LEU A 1 382 ? 3.033 -17.934 -6.078 1.00 98.12 382 LEU A CA 1
ATOM 2967 C C . LEU A 1 382 ? 1.793 -17.039 -6.025 1.00 98.12 382 LEU A C 1
ATOM 2969 O O . LEU A 1 382 ? 1.237 -16.838 -4.951 1.00 98.12 382 LEU A O 1
ATOM 2973 N N . ALA A 1 383 ? 1.338 -16.556 -7.181 1.00 97.56 383 ALA A N 1
ATOM 2974 C CA . ALA A 1 383 ? 0.158 -15.710 -7.310 1.00 97.56 383 ALA A CA 1
ATOM 2975 C C . ALA A 1 383 ? -1.161 -16.413 -6.940 1.00 97.56 383 ALA A C 1
ATOM 2977 O O . ALA A 1 383 ? -2.162 -15.744 -6.712 1.00 97.56 383 ALA A O 1
ATOM 2978 N N . SER A 1 384 ? -1.170 -17.748 -6.838 1.00 94.44 384 SER A N 1
ATOM 2979 C CA . SER A 1 384 ? -2.323 -18.505 -6.323 1.00 94.44 384 SER A CA 1
ATOM 2980 C C . SER A 1 384 ? -2.555 -18.334 -4.814 1.00 94.44 384 SER A C 1
ATOM 2982 O O . SER A 1 384 ? -3.627 -18.661 -4.305 1.00 94.44 384 SER A O 1
ATOM 2984 N N . ASP A 1 385 ? -1.558 -17.822 -4.090 1.00 95.44 385 ASP A N 1
ATOM 2985 C CA . ASP A 1 385 ? -1.663 -17.476 -2.679 1.00 95.44 385 ASP A CA 1
ATOM 2986 C C . ASP A 1 385 ? -2.489 -16.200 -2.502 1.00 95.44 385 ASP A C 1
ATOM 2988 O O . ASP A 1 385 ? -2.163 -15.165 -3.079 1.00 95.44 385 ASP A O 1
ATOM 2992 N N . SER A 1 386 ? -3.511 -16.225 -1.644 1.00 92.81 386 SER A N 1
ATOM 2993 C CA . SER A 1 386 ? -4.378 -15.061 -1.411 1.00 92.81 386 SER A CA 1
ATOM 2994 C C . SER A 1 386 ? -3.657 -13.857 -0.792 1.00 92.81 386 SER A C 1
ATOM 2996 O O . SER A 1 386 ? -4.222 -12.769 -0.741 1.00 92.81 386 SER A O 1
ATOM 2998 N N . ARG A 1 387 ? -2.430 -14.033 -0.282 1.00 95.75 387 ARG A N 1
ATOM 2999 C CA . ARG A 1 387 ? -1.582 -12.938 0.220 1.00 95.75 387 ARG A CA 1
ATOM 3000 C C . ARG A 1 387 ? -0.658 -12.365 -0.858 1.00 95.75 387 ARG A C 1
ATOM 3002 O O . ARG A 1 387 ? -0.010 -11.354 -0.591 1.00 95.75 387 ARG A O 1
ATOM 3009 N N . CYS A 1 388 ? -0.584 -12.982 -2.040 1.00 98.06 388 CYS A N 1
ATOM 3010 C CA . CYS A 1 388 ? 0.081 -12.402 -3.201 1.00 98.06 388 CYS A CA 1
ATOM 3011 C C . CYS A 1 388 ? -0.863 -11.385 -3.850 1.00 98.06 388 CYS A C 1
ATOM 3013 O O . CYS A 1 388 ? -1.827 -11.761 -4.510 1.00 98.06 388 CYS A O 1
ATOM 3015 N N . VAL A 1 389 ? -0.599 -10.093 -3.668 1.00 98.31 389 VAL A N 1
ATOM 3016 C CA . VAL A 1 389 ? -1.550 -9.026 -4.039 1.00 98.31 389 VAL A CA 1
ATOM 3017 C C . VAL A 1 389 ? -1.218 -8.305 -5.340 1.00 98.31 389 VAL A C 1
ATOM 3019 O O . VAL A 1 389 ? -2.037 -7.545 -5.847 1.00 98.31 389 VAL A O 1
ATOM 3022 N N . ALA A 1 390 ? -0.025 -8.518 -5.893 1.00 98.75 390 ALA A N 1
ATOM 3023 C CA . ALA A 1 390 ? 0.378 -7.937 -7.169 1.00 98.75 390 ALA A CA 1
ATOM 3024 C C . ALA A 1 390 ? 1.485 -8.756 -7.839 1.00 98.75 390 ALA A C 1
ATOM 3026 O O . ALA A 1 390 ? 2.270 -9.438 -7.173 1.00 98.75 390 ALA A O 1
ATOM 3027 N N . ILE A 1 391 ? 1.575 -8.627 -9.162 1.00 98.88 391 ILE A N 1
ATOM 3028 C CA . ILE A 1 391 ? 2.741 -9.068 -9.924 1.00 98.88 391 ILE A CA 1
ATOM 3029 C C . ILE A 1 391 ? 3.762 -7.933 -9.945 1.00 98.88 391 ILE A C 1
ATOM 3031 O O . ILE A 1 391 ? 3.463 -6.798 -10.322 1.00 98.88 391 ILE A O 1
ATOM 3035 N N . GLY A 1 392 ? 4.975 -8.248 -9.519 1.00 96.88 392 GLY A N 1
ATOM 3036 C CA . GLY A 1 392 ? 6.052 -7.297 -9.308 1.00 96.88 392 GLY A CA 1
ATOM 3037 C C . GLY A 1 392 ? 6.884 -7.678 -8.083 1.00 96.88 392 GLY A C 1
ATOM 3038 O O . GLY A 1 392 ? 6.547 -8.603 -7.365 1.00 96.88 392 GLY A O 1
ATOM 3039 N N . GLU A 1 393 ? 8.001 -7.032 -7.815 1.00 98.06 393 GLU A N 1
ATOM 3040 C CA . GLU A 1 393 ? 8.547 -5.909 -8.561 1.00 98.06 393 GLU A CA 1
ATOM 3041 C C . GLU A 1 393 ? 9.117 -6.356 -9.914 1.00 98.06 393 GLU A C 1
ATOM 3043 O O . GLU A 1 393 ? 9.965 -7.244 -9.998 1.00 98.06 393 GLU A O 1
ATOM 3048 N N . CYS A 1 394 ? 8.643 -5.733 -10.991 1.00 98.38 394 CYS A N 1
ATOM 3049 C CA . CYS A 1 394 ? 9.143 -5.931 -12.352 1.00 98.38 394 CYS A CA 1
ATOM 3050 C C . CYS A 1 394 ? 9.173 -4.588 -13.086 1.00 98.38 394 CYS A C 1
ATOM 3052 O O . CYS A 1 394 ? 8.597 -3.624 -12.600 1.00 98.38 394 CYS A O 1
ATOM 3054 N N . GLY A 1 395 ? 9.844 -4.480 -14.232 1.00 98.38 395 GLY A N 1
ATOM 3055 C CA . GLY A 1 395 ? 9.936 -3.201 -14.943 1.00 98.38 395 GLY A CA 1
ATOM 3056 C C . GLY A 1 395 ? 11.282 -2.992 -15.620 1.00 98.38 395 GLY A C 1
ATOM 3057 O O . GLY A 1 395 ? 11.872 -3.963 -16.096 1.00 98.38 395 GLY A O 1
ATOM 3058 N N . LEU A 1 396 ? 11.750 -1.741 -15.668 1.00 98.62 396 LEU A N 1
ATOM 3059 C CA . LEU A 1 396 ? 12.943 -1.320 -16.414 1.00 98.62 396 LEU A CA 1
ATOM 3060 C C . LEU A 1 396 ? 13.863 -0.437 -15.551 1.00 98.62 396 LEU A C 1
ATOM 3062 O O . LEU A 1 396 ? 13.410 0.559 -14.997 1.00 98.62 396 LEU A O 1
ATOM 3066 N N . ASP A 1 397 ? 15.156 -0.768 -15.479 1.00 98.12 397 ASP A N 1
ATOM 3067 C CA . ASP A 1 397 ? 16.206 0.085 -14.889 1.00 98.12 397 ASP A CA 1
ATOM 3068 C C . ASP A 1 397 ? 17.342 0.259 -15.915 1.00 98.12 397 ASP A C 1
ATOM 3070 O O . ASP A 1 397 ? 18.163 -0.640 -16.154 1.00 98.12 397 ASP A O 1
ATOM 3074 N N . TYR A 1 398 ? 17.353 1.428 -16.560 1.00 97.19 398 TYR A N 1
ATOM 3075 C CA . TYR A 1 398 ? 18.329 1.835 -17.579 1.00 97.19 398 TYR A CA 1
ATOM 3076 C C . TYR A 1 398 ? 19.502 2.631 -16.996 1.00 97.19 398 TYR A C 1
ATOM 3078 O O . TYR A 1 398 ? 20.429 3.001 -17.724 1.00 97.19 398 TYR A O 1
ATOM 3086 N N . ASP A 1 399 ? 19.510 2.849 -15.681 1.00 94.62 399 ASP A N 1
ATOM 3087 C CA . ASP A 1 399 ? 20.598 3.527 -14.989 1.00 94.62 399 ASP A CA 1
ATOM 3088 C C . ASP A 1 399 ? 21.715 2.574 -14.558 1.00 94.62 399 ASP A C 1
ATOM 3090 O O . ASP A 1 399 ? 22.904 2.888 -14.695 1.00 94.62 399 ASP A O 1
ATOM 3094 N N . ARG A 1 400 ? 21.343 1.413 -14.014 1.00 91.69 400 ARG A N 1
ATOM 3095 C CA . ARG A 1 400 ? 22.295 0.394 -13.552 1.00 91.69 400 ARG A CA 1
ATOM 3096 C C . ARG A 1 400 ? 22.623 -0.628 -14.627 1.00 91.69 400 ARG A C 1
ATOM 3098 O O . ARG A 1 400 ? 23.755 -1.101 -14.667 1.00 91.69 400 ARG A O 1
ATOM 3105 N N . MET A 1 401 ? 21.657 -0.960 -15.489 1.00 92.56 401 MET A N 1
ATOM 3106 C CA . MET A 1 401 ? 21.834 -1.890 -16.614 1.00 92.56 401 MET A CA 1
ATOM 3107 C C . MET A 1 401 ? 22.466 -3.241 -16.220 1.00 92.56 401 MET A C 1
ATOM 3109 O O . MET A 1 401 ? 23.267 -3.813 -16.955 1.00 92.56 401 MET A O 1
ATOM 3113 N N . PHE A 1 402 ? 22.099 -3.790 -15.055 1.00 96.25 402 PHE A N 1
ATOM 3114 C CA . PHE A 1 402 ? 22.619 -5.089 -14.594 1.00 96.25 402 PHE A CA 1
ATOM 3115 C C . PHE A 1 402 ? 22.120 -6.294 -15.405 1.00 96.25 402 PHE A C 1
ATOM 3117 O O . PHE A 1 402 ? 22.737 -7.363 -15.338 1.00 96.25 402 PHE A O 1
ATOM 3124 N N . SER A 1 403 ? 21.046 -6.109 -16.174 1.00 97.25 403 SER A N 1
ATOM 3125 C CA . SER A 1 403 ? 20.615 -7.000 -17.254 1.00 97.25 403 SER A CA 1
ATOM 3126 C C . SER A 1 403 ? 20.533 -6.211 -18.570 1.00 97.25 403 SER A C 1
ATOM 3128 O O . SER A 1 403 ? 20.195 -5.022 -18.523 1.00 97.25 403 SER A O 1
ATOM 3130 N N . PRO A 1 404 ? 20.809 -6.836 -19.732 1.00 97.94 404 PRO A N 1
ATOM 3131 C CA . PRO A 1 404 ? 20.670 -6.191 -21.041 1.00 97.94 404 PRO A CA 1
ATOM 3132 C C . PRO A 1 404 ? 19.263 -5.622 -21.283 1.00 97.94 404 PRO A C 1
ATOM 3134 O O . PRO A 1 404 ? 18.275 -6.177 -20.802 1.00 97.94 404 PRO A O 1
ATOM 3137 N N . ARG A 1 405 ? 19.158 -4.511 -22.027 1.00 97.62 405 ARG A N 1
ATOM 3138 C CA . ARG A 1 405 ? 17.884 -3.793 -22.247 1.00 97.62 405 ARG A CA 1
ATOM 3139 C C . ARG A 1 405 ? 16.820 -4.674 -22.900 1.00 97.62 405 ARG A C 1
ATOM 3141 O O . ARG A 1 405 ? 15.680 -4.675 -22.458 1.00 97.62 405 ARG A O 1
ATOM 3148 N N . ASP A 1 406 ? 17.188 -5.414 -23.936 1.00 98.25 406 ASP A N 1
ATOM 3149 C CA . ASP A 1 406 ? 16.322 -6.361 -24.642 1.00 98.25 406 ASP A CA 1
ATOM 3150 C C . ASP A 1 406 ? 15.794 -7.465 -23.714 1.00 98.25 406 ASP A C 1
ATOM 3152 O O . ASP A 1 406 ? 14.602 -7.778 -23.742 1.00 98.25 406 ASP A O 1
ATOM 3156 N N . VAL A 1 407 ? 16.645 -7.975 -22.820 1.00 98.50 407 VAL A N 1
ATOM 3157 C CA . VAL A 1 407 ? 16.265 -8.949 -21.787 1.00 98.50 407 VAL A CA 1
ATOM 3158 C C . VAL A 1 407 ? 15.293 -8.332 -20.775 1.00 98.50 407 VAL A C 1
ATOM 3160 O O . VAL A 1 407 ? 14.281 -8.953 -20.446 1.00 98.50 407 VAL A O 1
ATOM 3163 N N . GLN A 1 408 ? 15.543 -7.100 -20.314 1.00 98.69 408 GLN A N 1
ATOM 3164 C CA . GLN A 1 408 ? 14.617 -6.385 -19.426 1.00 98.69 408 GLN A CA 1
ATOM 3165 C C . GLN A 1 408 ? 13.249 -6.174 -20.092 1.00 98.69 408 GLN A C 1
ATOM 3167 O O . GLN A 1 408 ? 12.224 -6.490 -19.494 1.00 98.69 408 GLN A O 1
ATOM 3172 N N . LEU A 1 409 ? 13.221 -5.704 -21.344 1.00 98.75 409 LEU A N 1
ATOM 3173 C CA . LEU A 1 409 ? 11.990 -5.492 -22.114 1.00 98.75 409 LEU A CA 1
ATOM 3174 C C . LEU A 1 409 ? 11.190 -6.789 -22.277 1.00 98.75 409 LEU A C 1
ATOM 3176 O O . LEU A 1 409 ? 9.976 -6.801 -22.064 1.00 98.75 409 LEU A O 1
ATOM 3180 N N . HIS A 1 410 ? 11.867 -7.884 -22.635 1.00 98.69 410 HIS A N 1
ATOM 3181 C CA . HIS A 1 410 ? 11.240 -9.191 -22.810 1.00 98.69 410 HIS A CA 1
ATOM 3182 C C . HIS A 1 410 ? 10.565 -9.671 -21.518 1.00 98.69 410 HIS A C 1
ATOM 3184 O O . HIS A 1 410 ? 9.376 -9.998 -21.522 1.00 98.69 410 HIS A O 1
ATOM 3190 N N . TRP A 1 411 ? 11.295 -9.669 -20.399 1.00 98.69 411 TRP A N 1
ATOM 3191 C CA . TRP A 1 411 ? 10.786 -10.188 -19.127 1.00 98.69 411 TRP A CA 1
ATOM 3192 C C . TRP A 1 411 ? 9.833 -9.238 -18.404 1.00 98.69 411 TRP A C 1
ATOM 3194 O O . TRP A 1 411 ? 8.958 -9.706 -17.676 1.00 98.69 411 TRP A O 1
ATOM 3204 N N . CYS A 1 412 ? 9.936 -7.928 -18.634 1.00 98.75 412 CYS A N 1
ATOM 3205 C CA . CYS A 1 412 ? 8.919 -6.965 -18.215 1.00 98.75 412 CYS A CA 1
ATOM 3206 C C . CYS A 1 412 ? 7.586 -7.266 -18.917 1.00 98.75 412 CYS A C 1
ATOM 3208 O O . CYS A 1 412 ? 6.574 -7.468 -18.245 1.00 98.75 412 CYS A O 1
ATOM 3210 N N . ARG A 1 413 ? 7.594 -7.420 -20.252 1.00 98.81 413 ARG A N 1
ATOM 3211 C CA . ARG A 1 413 ? 6.389 -7.780 -21.016 1.00 98.81 413 ARG A CA 1
ATOM 3212 C C . ARG A 1 413 ? 5.781 -9.100 -20.538 1.00 98.81 413 ARG A C 1
ATOM 3214 O O . ARG A 1 413 ? 4.580 -9.145 -20.301 1.00 98.81 413 ARG A O 1
ATOM 3221 N N . LYS A 1 414 ? 6.588 -10.147 -20.331 1.00 98.75 414 LYS A N 1
ATOM 3222 C CA . LYS A 1 414 ? 6.095 -11.460 -19.867 1.00 98.75 414 LYS A CA 1
ATOM 3223 C C . LYS A 1 414 ? 5.396 -11.408 -18.507 1.00 98.75 414 LYS A C 1
ATOM 3225 O O . LYS A 1 414 ? 4.403 -12.102 -18.305 1.00 98.75 414 LYS A O 1
ATOM 3230 N N . GLN A 1 415 ? 5.895 -10.592 -17.582 1.00 98.75 415 GLN A N 1
ATOM 3231 C CA . GLN A 1 415 ? 5.275 -10.415 -16.267 1.00 98.75 415 GLN A CA 1
ATOM 3232 C C . GLN A 1 415 ? 4.003 -9.558 -16.343 1.00 98.75 415 GLN A C 1
ATOM 3234 O O . GLN A 1 415 ? 3.022 -9.868 -15.673 1.00 98.75 415 GLN A O 1
ATOM 3239 N N . ILE A 1 416 ? 3.971 -8.549 -17.220 1.00 98.81 416 ILE A N 1
ATOM 3240 C CA . ILE A 1 416 ? 2.754 -7.773 -17.507 1.00 98.81 416 ILE A CA 1
ATOM 3241 C C . ILE A 1 416 ? 1.667 -8.661 -18.131 1.00 98.81 416 ILE A C 1
ATOM 3243 O O . ILE A 1 416 ? 0.524 -8.634 -17.681 1.00 98.81 416 ILE A O 1
ATOM 3247 N N . GLU A 1 417 ? 2.018 -9.500 -19.109 1.00 98.62 417 GLU A N 1
ATOM 3248 C CA . GLU A 1 417 ? 1.110 -10.493 -19.703 1.00 98.62 417 GLU A CA 1
ATOM 3249 C C . GLU A 1 417 ? 0.545 -11.454 -18.640 1.00 98.62 417 GLU A C 1
ATOM 3251 O O . GLU A 1 417 ? -0.649 -11.761 -18.655 1.00 98.62 417 GLU A O 1
ATOM 3256 N N . LEU A 1 418 ? 1.378 -11.899 -17.689 1.00 98.62 418 LEU A N 1
ATOM 3257 C CA . LEU A 1 418 ? 0.941 -12.729 -16.563 1.00 98.62 418 LEU A CA 1
ATOM 3258 C C . LEU A 1 418 ? -0.071 -11.993 -15.674 1.00 98.62 418 LEU A C 1
ATOM 3260 O O . LEU A 1 418 ? -1.133 -12.540 -15.387 1.00 98.62 418 LEU A O 1
ATOM 3264 N N . ALA A 1 419 ? 0.223 -10.754 -15.271 1.00 98.50 419 ALA A N 1
ATOM 3265 C CA . ALA A 1 419 ? -0.682 -9.962 -14.437 1.00 98.50 419 ALA A CA 1
ATOM 3266 C C . ALA A 1 419 ? -2.045 -9.759 -15.108 1.00 98.50 419 ALA A C 1
ATOM 3268 O O . ALA A 1 419 ? -3.082 -9.908 -14.463 1.00 98.50 419 ALA A O 1
ATOM 3269 N N . MET A 1 420 ? -2.047 -9.503 -16.420 1.00 97.88 420 MET A N 1
ATOM 3270 C CA . MET A 1 420 ? -3.271 -9.378 -17.210 1.00 97.88 420 MET A CA 1
ATOM 3271 C C . MET A 1 420 ? -4.071 -10.679 -17.246 1.00 97.88 420 MET A C 1
ATOM 3273 O O . MET A 1 420 ? -5.280 -10.646 -17.025 1.00 97.88 420 MET A O 1
ATOM 3277 N N . ARG A 1 421 ? -3.408 -11.825 -17.454 1.00 97.75 421 ARG A N 1
ATOM 3278 C CA . ARG A 1 421 ? -4.060 -13.144 -17.424 1.00 97.75 421 ARG A CA 1
ATOM 3279 C C . ARG A 1 421 ? -4.717 -13.433 -16.073 1.00 97.75 421 ARG A C 1
ATOM 3281 O O . ARG A 1 421 ? -5.805 -13.997 -16.042 1.00 97.75 421 ARG A O 1
ATOM 3288 N N . LEU A 1 422 ? -4.069 -13.038 -14.978 1.00 96.38 422 LEU A N 1
ATOM 3289 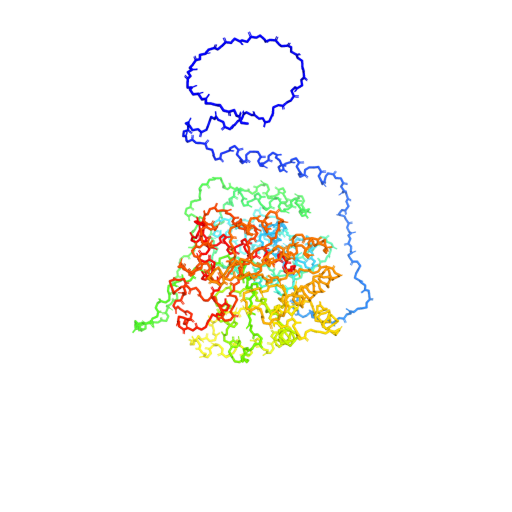C CA . LEU A 1 422 ? -4.557 -13.254 -13.613 1.00 96.38 422 LEU A CA 1
ATOM 3290 C C . LEU A 1 422 ? -5.504 -12.150 -13.116 1.00 96.38 422 LEU A C 1
ATOM 3292 O O . LEU A 1 422 ? -6.078 -12.265 -12.038 1.00 96.38 422 LEU A O 1
ATOM 3296 N N . GLY A 1 423 ? -5.667 -11.064 -13.876 1.00 96.44 423 GLY A N 1
ATOM 3297 C CA . GLY A 1 423 ? -6.447 -9.901 -13.463 1.00 96.44 423 GLY A CA 1
ATOM 3298 C C . GLY A 1 423 ? -5.843 -9.120 -12.289 1.00 96.44 423 GLY A C 1
ATOM 3299 O O . GLY A 1 423 ? -6.563 -8.334 -11.672 1.00 96.44 423 GLY A O 1
ATOM 3300 N N . MET A 1 424 ? -4.553 -9.301 -12.000 1.00 97.75 424 MET A N 1
ATOM 3301 C CA . MET A 1 424 ? -3.875 -8.752 -10.823 1.00 97.75 424 MET A CA 1
ATOM 3302 C C . MET A 1 424 ? -3.272 -7.358 -11.063 1.00 97.75 424 MET A C 1
ATOM 3304 O O . MET A 1 424 ? -2.933 -7.017 -12.200 1.00 97.75 424 MET A O 1
ATOM 3308 N N . PRO A 1 425 ? -3.093 -6.555 -9.998 1.00 98.62 425 PRO A N 1
ATOM 3309 C CA . PRO A 1 425 ? -2.321 -5.317 -10.048 1.00 98.62 425 PRO A CA 1
ATOM 3310 C C . PRO A 1 425 ? -0.843 -5.535 -10.410 1.00 98.62 425 PRO A C 1
ATOM 3312 O O . PRO A 1 425 ? -0.268 -6.600 -10.169 1.00 98.62 425 PRO A O 1
ATOM 3315 N N . LEU A 1 426 ? -0.222 -4.487 -10.952 1.00 98.81 426 LEU A N 1
ATOM 3316 C CA . LEU A 1 426 ? 1.183 -4.408 -11.340 1.00 98.81 426 LEU A CA 1
ATOM 3317 C C . LEU A 1 426 ? 1.947 -3.443 -10.433 1.00 98.81 426 LEU A C 1
ATOM 3319 O O . LEU A 1 426 ? 1.618 -2.256 -10.363 1.00 98.81 426 LEU A O 1
ATOM 3323 N N . PHE A 1 427 ? 3.002 -3.948 -9.798 1.00 98.81 427 PHE A N 1
ATOM 3324 C CA . PHE A 1 427 ? 3.941 -3.170 -8.991 1.00 98.81 427 PHE A CA 1
ATOM 3325 C C . PHE A 1 427 ? 5.237 -2.963 -9.787 1.00 98.81 427 PHE A C 1
ATOM 3327 O O . PHE A 1 427 ? 6.064 -3.875 -9.903 1.00 98.81 427 PHE A O 1
ATOM 3334 N N . LEU A 1 428 ? 5.367 -1.794 -10.423 1.00 98.75 428 LEU A N 1
ATOM 3335 C CA . LEU A 1 428 ? 6.340 -1.554 -11.489 1.00 98.75 428 LEU A CA 1
ATOM 3336 C C . LEU A 1 428 ? 7.497 -0.666 -11.051 1.00 98.75 428 LEU A C 1
ATOM 3338 O O . LEU A 1 428 ? 7.289 0.433 -10.543 1.00 98.75 428 LEU A O 1
ATOM 3342 N N . HIS A 1 429 ? 8.708 -1.134 -11.330 1.00 98.62 429 HIS A N 1
ATOM 3343 C CA . HIS A 1 429 ? 9.938 -0.366 -11.238 1.00 98.62 429 HIS A CA 1
ATOM 3344 C C . HIS A 1 429 ? 10.198 0.381 -12.540 1.00 98.62 429 HIS A C 1
ATOM 3346 O O . HIS A 1 429 ? 10.189 -0.213 -13.623 1.00 98.62 429 HIS A O 1
ATOM 3352 N N . GLU A 1 430 ? 10.532 1.659 -12.441 1.00 97.81 430 GLU A N 1
ATOM 3353 C CA . GLU A 1 430 ? 11.013 2.416 -13.586 1.00 97.81 430 GLU A CA 1
ATOM 3354 C C . GLU A 1 430 ? 12.114 3.387 -13.169 1.00 97.81 430 GLU A C 1
ATOM 3356 O O . GLU A 1 430 ? 11.946 4.189 -12.248 1.00 97.81 430 GLU A O 1
ATOM 3361 N N . ARG A 1 431 ? 13.260 3.294 -13.846 1.00 96.56 431 ARG A N 1
ATOM 3362 C CA . ARG A 1 431 ? 14.364 4.234 -13.681 1.00 96.56 431 ARG A CA 1
ATOM 3363 C C . ARG A 1 431 ? 15.133 4.411 -14.981 1.00 96.56 431 ARG A C 1
ATOM 3365 O O . ARG A 1 431 ? 15.719 3.455 -15.492 1.00 96.56 431 ARG A O 1
ATOM 3372 N N . ASP A 1 432 ? 15.222 5.653 -15.445 1.00 94.75 432 ASP A N 1
ATOM 3373 C CA . ASP A 1 432 ? 16.093 6.017 -16.561 1.00 94.75 432 ASP A CA 1
ATOM 3374 C C . ASP A 1 432 ? 17.507 6.376 -16.093 1.00 94.75 432 ASP A C 1
ATOM 3376 O O . ASP A 1 432 ? 17.761 6.641 -14.915 1.00 94.75 432 ASP A O 1
ATOM 3380 N N . ARG A 1 433 ? 18.433 6.401 -17.050 1.00 90.62 433 ARG A N 1
ATOM 3381 C CA . ARG A 1 433 ? 19.819 6.812 -16.882 1.00 90.62 433 ARG A CA 1
ATOM 3382 C C . ARG A 1 433 ? 19.913 8.160 -16.172 1.00 90.62 433 ARG A C 1
ATOM 3384 O O . ARG A 1 433 ? 19.340 9.152 -16.619 1.00 90.62 433 ARG A O 1
ATOM 3391 N N . ASP A 1 434 ? 20.727 8.194 -15.118 1.00 87.31 434 ASP A N 1
ATOM 3392 C CA . ASP A 1 434 ? 21.077 9.428 -14.422 1.00 87.31 434 ASP A CA 1
ATOM 3393 C C . ASP A 1 434 ? 21.654 10.455 -15.410 1.00 87.31 434 ASP A C 1
ATOM 3395 O O . ASP A 1 434 ? 22.540 10.135 -16.209 1.00 87.31 434 ASP A O 1
ATOM 3399 N N . SER A 1 435 ? 21.169 11.698 -15.351 1.00 83.00 435 SER A N 1
ATOM 3400 C CA . SER A 1 435 ? 21.552 12.767 -16.282 1.00 83.00 435 SER A CA 1
ATOM 3401 C C . SER A 1 435 ? 23.053 13.076 -16.267 1.00 83.00 435 SER A C 1
ATOM 3403 O O . SER A 1 435 ? 23.606 13.495 -17.285 1.00 83.00 435 SER A O 1
ATOM 3405 N N . SER A 1 436 ? 23.747 12.798 -15.158 1.00 84.62 436 SER A N 1
ATOM 3406 C CA . SER A 1 436 ? 25.209 12.905 -15.067 1.00 84.62 436 SER A CA 1
ATOM 3407 C C . SER A 1 436 ? 25.953 11.880 -15.934 1.00 84.62 436 SER A C 1
ATOM 3409 O O . SER A 1 436 ? 27.108 12.100 -16.293 1.00 84.62 436 SER A O 1
ATOM 3411 N N . LYS A 1 437 ? 25.296 10.776 -16.317 1.00 87.19 437 LYS A N 1
ATOM 3412 C CA . LYS A 1 437 ? 25.842 9.708 -17.173 1.00 87.19 437 LYS A CA 1
ATOM 3413 C C . LYS A 1 437 ? 25.484 9.882 -18.655 1.00 87.19 437 LYS A C 1
ATOM 3415 O O . LYS A 1 437 ? 25.841 9.032 -19.475 1.00 87.19 437 LYS A O 1
ATOM 3420 N N . GLY A 1 438 ? 24.767 10.948 -19.017 1.00 90.44 438 GLY A N 1
ATOM 3421 C CA . GLY A 1 438 ? 24.401 11.281 -20.394 1.00 90.44 438 GLY A CA 1
ATOM 3422 C C . GLY A 1 438 ? 22.897 11.448 -20.605 1.00 90.44 438 GLY A C 1
ATOM 3423 O O . GLY A 1 438 ? 22.132 11.638 -19.666 1.00 90.44 438 GLY A O 1
ATOM 3424 N N . LYS A 1 439 ? 22.470 11.403 -21.873 1.00 91.31 439 LYS A N 1
ATOM 3425 C CA . LYS A 1 439 ? 21.055 11.569 -22.242 1.00 91.31 439 LYS A CA 1
ATOM 3426 C C . LYS A 1 439 ? 20.199 10.384 -21.752 1.00 91.31 439 LYS A C 1
ATOM 3428 O O . LYS A 1 439 ? 20.715 9.261 -21.759 1.00 91.31 439 LYS A O 1
ATOM 3433 N N . PRO A 1 440 ? 18.914 10.618 -21.412 1.00 91.38 440 PRO A N 1
ATOM 3434 C CA . PRO A 1 440 ? 17.955 9.558 -21.105 1.00 91.38 440 PRO A CA 1
ATOM 3435 C C . PRO A 1 440 ? 17.894 8.499 -22.209 1.00 91.38 440 PRO A C 1
ATOM 3437 O O . PRO A 1 440 ? 18.055 8.814 -23.394 1.00 91.38 440 PRO A O 1
ATOM 3440 N N . LEU A 1 441 ? 17.673 7.246 -21.818 1.00 94.56 441 LEU A N 1
ATOM 3441 C CA . LEU A 1 441 ? 17.542 6.108 -22.725 1.00 94.56 441 LEU A CA 1
ATOM 3442 C C . LEU A 1 441 ? 16.081 5.758 -23.041 1.00 94.56 441 LEU A C 1
ATOM 3444 O O . LEU A 1 441 ? 15.841 4.985 -23.971 1.00 94.56 441 LEU A O 1
ATOM 3448 N N . GLY A 1 442 ? 15.124 6.336 -22.317 1.00 95.75 442 GLY A N 1
ATOM 3449 C CA . GLY A 1 442 ? 13.694 6.216 -22.568 1.00 95.75 442 GLY A CA 1
ATOM 3450 C C . GLY A 1 442 ? 13.030 5.026 -21.877 1.00 95.75 442 GLY A C 1
ATOM 3451 O O . GLY A 1 442 ? 12.125 4.437 -22.465 1.00 95.75 442 GLY A O 1
ATOM 3452 N N . SER A 1 443 ? 13.436 4.665 -20.653 1.00 97.19 443 SER A N 1
ATOM 3453 C CA . SER A 1 443 ? 12.789 3.579 -19.883 1.00 97.19 443 SER A CA 1
ATOM 3454 C C . SER A 1 443 ? 11.302 3.842 -19.658 1.00 97.19 443 SER A C 1
ATOM 3456 O O . SER A 1 443 ? 10.487 2.949 -19.882 1.00 97.19 443 SER A O 1
ATOM 3458 N N . ALA A 1 444 ? 10.923 5.075 -19.311 1.00 97.19 444 ALA A N 1
ATOM 3459 C CA . ALA A 1 444 ? 9.525 5.465 -19.161 1.00 97.19 444 ALA A CA 1
ATOM 3460 C C . ALA A 1 444 ? 8.731 5.274 -20.466 1.00 97.19 444 ALA A C 1
ATOM 3462 O O . ALA A 1 444 ? 7.621 4.737 -20.460 1.00 97.19 444 ALA A O 1
ATOM 3463 N N . ALA A 1 445 ? 9.297 5.684 -21.607 1.00 97.31 445 ALA A N 1
ATOM 3464 C CA . ALA A 1 445 ? 8.663 5.534 -22.918 1.00 97.31 445 ALA A CA 1
ATOM 3465 C C . ALA A 1 445 ? 8.465 4.057 -23.293 1.00 97.31 445 ALA A C 1
ATOM 3467 O O . ALA A 1 445 ? 7.378 3.671 -23.729 1.00 97.31 445 ALA A O 1
ATOM 3468 N N . ASP A 1 446 ? 9.483 3.227 -23.068 1.00 98.44 446 ASP A N 1
ATOM 3469 C CA . ASP A 1 446 ? 9.410 1.789 -23.310 1.00 98.44 446 ASP A CA 1
ATOM 3470 C C . ASP A 1 446 ? 8.388 1.100 -22.397 1.00 98.44 446 ASP A C 1
ATOM 3472 O O . ASP A 1 446 ? 7.579 0.304 -22.876 1.00 98.44 446 ASP A O 1
ATOM 3476 N N . LEU A 1 447 ? 8.362 1.437 -21.102 1.00 98.56 447 LEU A N 1
ATOM 3477 C CA . LEU A 1 447 ? 7.388 0.884 -20.161 1.00 98.56 447 LEU A CA 1
ATOM 3478 C C . LEU A 1 447 ? 5.957 1.261 -20.561 1.00 98.56 447 LEU A C 1
ATOM 3480 O O . LEU A 1 447 ? 5.087 0.393 -20.643 1.00 98.56 447 LEU A O 1
ATOM 3484 N N . LYS A 1 448 ? 5.714 2.542 -20.875 1.00 97.69 448 LYS A N 1
ATOM 3485 C CA . LYS A 1 448 ? 4.409 3.026 -21.359 1.00 97.69 448 LYS A CA 1
ATOM 3486 C C . LYS A 1 448 ? 3.970 2.286 -22.619 1.00 97.69 448 LYS A C 1
ATOM 3488 O O . LYS A 1 448 ? 2.797 1.928 -22.721 1.00 97.69 448 LYS A O 1
ATOM 3493 N N . LYS A 1 449 ? 4.898 2.027 -23.547 1.00 98.19 449 LYS A N 1
ATOM 3494 C CA . LYS A 1 449 ? 4.622 1.257 -24.762 1.00 98.19 449 LYS A CA 1
ATOM 3495 C C . LYS A 1 449 ? 4.220 -0.181 -24.442 1.00 98.19 449 LYS A C 1
ATOM 3497 O O . LYS A 1 449 ? 3.201 -0.629 -24.948 1.00 98.19 449 LYS A O 1
ATOM 3502 N N . ILE A 1 450 ? 4.947 -0.878 -23.566 1.00 98.56 450 ILE A N 1
ATOM 3503 C CA . ILE A 1 450 ? 4.591 -2.251 -23.170 1.00 98.56 450 ILE A CA 1
ATOM 3504 C C . ILE A 1 450 ? 3.203 -2.290 -22.516 1.00 98.56 450 ILE A C 1
ATOM 3506 O O . ILE A 1 450 ? 2.386 -3.136 -22.870 1.00 98.56 450 ILE A O 1
ATOM 3510 N N . LEU A 1 451 ? 2.911 -1.366 -21.595 1.00 98.31 451 LEU A N 1
ATOM 3511 C CA . LEU A 1 451 ? 1.602 -1.290 -20.934 1.00 98.31 451 LEU A CA 1
ATOM 3512 C C . LEU A 1 451 ? 0.462 -1.038 -21.931 1.00 98.31 451 LEU A C 1
ATOM 3514 O O . LEU A 1 451 ? -0.615 -1.618 -21.797 1.00 98.31 451 LEU A O 1
ATOM 3518 N N . GLN A 1 452 ? 0.703 -0.197 -22.940 1.00 97.00 452 GLN A N 1
ATOM 3519 C CA . GLN A 1 452 ? -0.255 0.075 -24.007 1.00 97.00 452 GLN A CA 1
ATOM 3520 C C . GLN A 1 452 ? -0.454 -1.138 -24.925 1.00 97.00 452 GLN A C 1
ATOM 3522 O O . GLN A 1 452 ? -1.596 -1.499 -25.197 1.00 97.00 452 GLN A O 1
ATOM 3527 N N . ASP A 1 453 ? 0.630 -1.785 -25.360 1.00 97.88 453 ASP A N 1
ATOM 3528 C CA . ASP A 1 453 ? 0.587 -2.978 -26.217 1.00 97.88 453 ASP A CA 1
ATOM 3529 C C . ASP A 1 453 ? -0.164 -4.135 -25.530 1.00 97.88 453 ASP A C 1
ATOM 3531 O O . ASP A 1 453 ? -0.899 -4.876 -26.179 1.00 97.88 453 ASP A O 1
ATOM 3535 N N . CYS A 1 454 ? -0.017 -4.269 -24.207 1.00 97.00 454 CYS A N 1
ATOM 3536 C CA . CYS A 1 454 ? -0.705 -5.281 -23.400 1.00 97.00 454 CYS A CA 1
ATOM 3537 C C . CYS A 1 454 ? -2.131 -4.879 -22.969 1.00 97.00 454 CYS A C 1
ATOM 3539 O O . CYS A 1 454 ? -2.784 -5.654 -22.270 1.00 97.00 454 CYS A O 1
ATOM 3541 N N . ASN A 1 455 ? -2.615 -3.693 -23.361 1.00 95.38 455 ASN A N 1
ATOM 3542 C CA . ASN A 1 455 ? -3.940 -3.160 -23.020 1.00 95.38 455 ASN A CA 1
ATOM 3543 C C . ASN A 1 455 ? -4.250 -3.191 -21.508 1.00 95.38 455 ASN A C 1
ATOM 3545 O O . ASN A 1 455 ? -5.310 -3.650 -21.074 1.00 95.38 455 ASN A O 1
ATOM 3549 N N . VAL A 1 456 ? -3.293 -2.741 -20.694 1.00 95.81 456 VAL A N 1
ATOM 3550 C CA . VAL A 1 456 ? -3.408 -2.777 -19.232 1.00 95.81 456 VAL A CA 1
ATOM 3551 C C . VAL A 1 456 ? -4.420 -1.743 -18.732 1.00 95.81 456 VAL A C 1
ATOM 3553 O O . VAL A 1 456 ? -4.362 -0.569 -19.096 1.00 95.81 456 VAL A O 1
ATOM 3556 N N . GLU A 1 457 ? -5.324 -2.160 -17.841 1.00 92.56 457 GLU A N 1
ATOM 3557 C CA . GLU A 1 457 ? -6.232 -1.241 -17.148 1.00 92.56 457 GLU A CA 1
ATOM 3558 C C . GLU A 1 457 ? -5.445 -0.284 -16.241 1.00 92.56 457 GLU A C 1
ATOM 3560 O O . GLU A 1 457 ? -4.779 -0.716 -15.299 1.00 92.56 457 GLU A O 1
ATOM 3565 N N . SER A 1 458 ? -5.589 1.026 -16.442 1.00 91.00 458 SER A N 1
ATOM 3566 C CA . SER A 1 458 ? -4.811 2.036 -15.712 1.00 91.00 458 SER A CA 1
ATOM 3567 C C . SER A 1 458 ? -4.861 1.920 -14.188 1.00 91.00 458 SER A C 1
ATOM 3569 O O . SER A 1 458 ? -3.841 2.067 -13.521 1.00 91.00 458 SER A O 1
ATOM 3571 N N . LYS A 1 459 ? -6.036 1.596 -13.630 1.00 91.62 459 LYS A N 1
ATOM 3572 C CA . LYS A 1 459 ? -6.250 1.456 -12.177 1.00 91.62 459 LYS A CA 1
ATOM 3573 C C . LYS A 1 459 ? -5.459 0.304 -11.538 1.00 91.62 459 LYS A C 1
ATOM 3575 O O . LYS A 1 459 ? -5.416 0.221 -10.317 1.00 91.62 459 LYS A O 1
ATOM 3580 N N . LYS A 1 460 ? -4.880 -0.590 -12.349 1.00 94.88 460 LYS A N 1
ATOM 3581 C CA . LYS A 1 460 ? -4.056 -1.727 -11.916 1.00 94.88 460 LYS A CA 1
ATOM 3582 C C . LYS A 1 460 ? -2.559 -1.435 -11.982 1.00 94.88 460 LYS A C 1
ATOM 3584 O O . LYS A 1 460 ? -1.772 -2.329 -11.710 1.00 94.88 460 LYS A O 1
ATOM 3589 N N . VAL A 1 461 ? -2.146 -0.217 -12.329 1.00 98.56 461 VAL A N 1
ATOM 3590 C CA . VAL A 1 461 ? -0.730 0.144 -12.458 1.00 98.56 461 VAL A CA 1
ATOM 3591 C C . VAL A 1 461 ? -0.284 1.011 -11.286 1.00 98.56 461 VAL A C 1
ATOM 3593 O O . VAL A 1 461 ? -0.847 2.081 -11.058 1.00 98.56 461 VAL A O 1
ATOM 3596 N N . CYS A 1 462 ? 0.763 0.572 -10.587 1.00 98.69 462 CYS A N 1
ATOM 3597 C CA . CYS A 1 462 ? 1.528 1.396 -9.659 1.00 98.69 462 CYS A CA 1
ATOM 3598 C C . CYS A 1 462 ? 2.975 1.506 -10.149 1.00 98.69 462 CYS A C 1
ATOM 3600 O O . CYS A 1 462 ? 3.648 0.488 -10.313 1.00 98.69 462 CYS A O 1
ATOM 3602 N N . ILE A 1 463 ? 3.446 2.736 -10.368 1.00 98.69 463 ILE A N 1
ATOM 3603 C CA . ILE A 1 463 ? 4.874 3.031 -10.519 1.00 98.69 463 ILE A CA 1
ATOM 3604 C C . ILE A 1 463 ? 5.424 3.269 -9.116 1.00 98.69 463 ILE A C 1
ATOM 3606 O O . ILE A 1 463 ? 5.146 4.313 -8.518 1.00 98.69 463 ILE A O 1
ATOM 3610 N N . HIS A 1 464 ? 6.132 2.285 -8.566 1.00 97.94 464 HIS A N 1
ATOM 3611 C CA . HIS A 1 464 ? 6.688 2.388 -7.218 1.00 97.94 464 HIS A CA 1
ATOM 3612 C C . HIS A 1 464 ? 7.961 3.241 -7.216 1.00 97.94 464 HIS A C 1
ATOM 3614 O O . HIS A 1 464 ? 8.605 3.430 -8.251 1.00 97.94 464 HIS A O 1
ATOM 3620 N N . CYS A 1 465 ? 8.299 3.776 -6.047 1.00 97.19 465 CYS A N 1
ATOM 3621 C CA . CYS A 1 465 ? 9.489 4.566 -5.767 1.00 97.19 465 CYS A CA 1
ATOM 3622 C C . CYS A 1 465 ? 9.785 5.611 -6.857 1.00 97.19 465 CYS A C 1
ATOM 3624 O O . CYS A 1 465 ? 10.910 5.729 -7.356 1.00 97.19 465 CYS A O 1
ATOM 3626 N N . PHE A 1 466 ? 8.775 6.398 -7.234 1.00 97.75 466 PHE A N 1
ATOM 3627 C CA . PHE A 1 466 ? 8.924 7.372 -8.305 1.00 97.75 466 PHE A CA 1
ATOM 3628 C C . PHE A 1 466 ? 9.947 8.456 -7.935 1.00 97.75 466 PHE A C 1
ATOM 3630 O O . PHE A 1 466 ? 9.774 9.220 -6.983 1.00 97.75 466 PHE A O 1
ATOM 3637 N N . THR A 1 467 ? 11.011 8.547 -8.734 1.00 94.31 467 THR A N 1
ATOM 3638 C CA . THR A 1 467 ? 12.051 9.585 -8.622 1.00 94.31 467 THR A CA 1
ATOM 3639 C C . THR A 1 467 ? 12.274 10.350 -9.929 1.00 94.31 467 THR A C 1
ATOM 3641 O O . THR A 1 467 ? 13.250 11.095 -10.031 1.00 94.31 467 THR A O 1
ATOM 3644 N N . GLY A 1 468 ? 11.411 10.140 -10.927 1.00 91.69 468 GLY A N 1
ATOM 3645 C CA . GLY A 1 468 ? 11.545 10.678 -12.279 1.00 91.69 468 GLY A CA 1
ATOM 3646 C C . GLY A 1 468 ? 11.243 12.179 -12.401 1.00 91.69 468 GLY A C 1
ATOM 3647 O O . GLY A 1 468 ? 10.911 12.844 -11.413 1.00 91.69 468 GLY A O 1
ATOM 3648 N N . PRO A 1 469 ? 11.385 12.729 -13.617 1.00 92.81 469 PRO A N 1
ATOM 3649 C CA . PRO A 1 469 ? 11.124 14.132 -13.902 1.00 92.81 469 PRO A CA 1
ATOM 3650 C C . PRO A 1 469 ? 9.616 14.429 -14.031 1.00 92.81 469 PRO A C 1
ATOM 3652 O O . PRO A 1 469 ? 8.772 13.531 -14.047 1.00 92.81 469 PRO A O 1
ATOM 3655 N N . ALA A 1 470 ? 9.265 15.715 -14.101 1.00 94.75 470 ALA A N 1
ATOM 3656 C CA . ALA A 1 470 ? 7.876 16.179 -14.118 1.00 94.75 470 ALA A CA 1
ATOM 3657 C C . ALA A 1 470 ? 7.088 15.655 -15.327 1.00 94.75 470 ALA A C 1
ATOM 3659 O O . ALA A 1 470 ? 5.902 15.355 -15.215 1.00 94.75 470 ALA A O 1
ATOM 3660 N N . GLU A 1 471 ? 7.753 15.552 -16.472 1.00 94.56 471 GLU A N 1
ATOM 3661 C CA . GLU A 1 471 ? 7.175 15.148 -17.747 1.00 94.56 471 GLU A CA 1
ATOM 3662 C C . GLU A 1 471 ? 6.655 13.707 -17.676 1.00 94.56 471 GLU A C 1
ATOM 3664 O O . GLU A 1 471 ? 5.489 13.454 -17.984 1.00 94.56 471 GLU A O 1
ATOM 3669 N N . ASP A 1 472 ? 7.476 12.785 -17.165 1.00 94.94 472 ASP A N 1
ATOM 3670 C CA . ASP A 1 472 ? 7.082 11.386 -16.988 1.00 94.94 472 ASP A CA 1
ATOM 3671 C C . ASP A 1 472 ? 5.944 11.247 -15.973 1.00 94.94 472 ASP A C 1
ATOM 3673 O O . ASP A 1 472 ? 4.985 10.511 -16.216 1.00 94.94 472 ASP A O 1
ATOM 3677 N N . LEU A 1 473 ? 5.993 12.013 -14.873 1.00 96.94 473 LEU A N 1
ATOM 3678 C CA . LEU A 1 473 ? 4.909 12.044 -13.893 1.00 96.94 473 LEU A CA 1
ATOM 3679 C C . LEU A 1 473 ? 3.579 12.457 -14.535 1.00 96.94 473 LEU A C 1
ATOM 3681 O O . LEU A 1 473 ? 2.568 11.796 -14.312 1.00 96.94 473 LEU A O 1
ATOM 3685 N N . GLN A 1 474 ? 3.561 13.542 -15.316 1.00 96.50 474 GLN A N 1
ATOM 3686 C CA . GLN A 1 474 ? 2.333 14.030 -15.950 1.00 96.50 474 GLN A CA 1
ATOM 3687 C C . GLN A 1 474 ? 1.736 12.997 -16.905 1.00 96.50 474 GLN A C 1
ATOM 3689 O O . GLN A 1 474 ? 0.518 12.828 -16.946 1.00 96.50 474 GLN A O 1
ATOM 3694 N N . GLU A 1 475 ? 2.574 12.262 -17.633 1.00 96.38 475 GLU A N 1
ATOM 3695 C CA . GLU A 1 475 ? 2.099 11.185 -18.496 1.00 96.38 475 GLU A CA 1
ATOM 3696 C C . GLU A 1 475 ? 1.521 10.002 -17.708 1.00 96.38 475 GLU A C 1
ATOM 3698 O O . GLU A 1 475 ? 0.465 9.481 -18.077 1.00 96.38 475 GLU A O 1
ATOM 3703 N N . TYR A 1 476 ? 2.164 9.586 -16.611 1.00 97.50 476 TYR A N 1
ATOM 3704 C CA . TYR A 1 476 ? 1.635 8.525 -15.748 1.00 97.50 476 TYR A CA 1
ATOM 3705 C C . TYR A 1 476 ? 0.313 8.933 -15.086 1.00 97.50 476 TYR A C 1
ATOM 3707 O O . TYR A 1 476 ? -0.655 8.166 -15.093 1.00 97.50 476 TYR A O 1
ATOM 3715 N N . ILE A 1 477 ? 0.235 10.166 -14.583 1.00 96.75 477 ILE A N 1
ATOM 3716 C CA . ILE A 1 477 ? -0.978 10.717 -13.978 1.00 96.75 477 ILE A CA 1
ATOM 3717 C C . ILE A 1 477 ? -2.101 10.842 -15.004 1.00 96.75 477 ILE A C 1
ATOM 3719 O O . ILE A 1 477 ? -3.213 10.395 -14.723 1.00 96.75 477 ILE A O 1
ATOM 3723 N N . GLY A 1 478 ? -1.814 11.352 -16.205 1.00 96.12 478 GLY A N 1
ATOM 3724 C CA . GLY A 1 478 ? -2.787 11.481 -17.292 1.00 96.12 478 GLY A CA 1
ATOM 3725 C C . GLY A 1 478 ? -3.348 10.143 -17.778 1.00 96.12 478 GLY A C 1
ATOM 3726 O O . GLY A 1 478 ? -4.485 10.085 -18.243 1.00 96.12 478 GLY A O 1
ATOM 3727 N N . LYS A 1 479 ? -2.592 9.048 -17.622 1.00 95.69 479 LYS A N 1
ATOM 3728 C CA . LYS A 1 479 ? -3.085 7.687 -17.873 1.00 95.69 479 LYS A CA 1
ATOM 3729 C C . LYS A 1 479 ? -3.917 7.122 -16.724 1.00 95.69 479 LYS A C 1
ATOM 3731 O O . LYS A 1 479 ? -4.603 6.131 -16.945 1.00 95.69 479 LYS A O 1
ATOM 3736 N N . GLY A 1 480 ? -3.900 7.731 -15.539 1.00 95.81 480 GLY A N 1
ATOM 3737 C CA . GLY A 1 480 ? -4.630 7.264 -14.358 1.00 95.81 480 GLY A CA 1
ATOM 3738 C C . GLY A 1 480 ? -3.865 6.244 -13.511 1.00 95.81 480 GLY A C 1
ATOM 3739 O O . GLY A 1 480 ? -4.496 5.478 -12.787 1.00 95.81 480 GLY A O 1
ATOM 3740 N N . TYR A 1 481 ? -2.533 6.192 -13.621 1.00 98.12 481 TYR A N 1
ATOM 3741 C CA . TYR A 1 481 ? -1.705 5.280 -12.825 1.00 98.12 481 TYR A CA 1
ATOM 3742 C C . TYR A 1 481 ? -1.553 5.786 -11.387 1.00 98.12 481 TYR A C 1
ATOM 3744 O O . TYR A 1 481 ? -1.644 6.991 -11.131 1.00 98.12 481 TYR A O 1
ATOM 3752 N N . PHE A 1 482 ? -1.297 4.867 -10.456 1.00 98.69 482 PHE A N 1
ATOM 3753 C CA . PHE A 1 482 ? -0.858 5.207 -9.106 1.00 98.69 482 PHE A CA 1
ATOM 3754 C C . PHE A 1 482 ? 0.655 5.426 -9.062 1.00 98.69 482 PHE A C 1
ATOM 3756 O O . PHE A 1 482 ? 1.418 4.755 -9.759 1.00 98.69 482 PHE A O 1
ATOM 3763 N N . ILE A 1 483 ? 1.085 6.337 -8.194 1.00 98.69 483 ILE A N 1
ATOM 3764 C CA . ILE A 1 483 ? 2.484 6.691 -7.964 1.00 98.69 483 ILE A CA 1
ATOM 3765 C C . ILE A 1 483 ? 2.834 6.366 -6.513 1.00 98.69 483 ILE A C 1
ATOM 3767 O O . ILE A 1 483 ? 2.182 6.862 -5.592 1.00 98.69 483 ILE A O 1
ATOM 3771 N N . GLY A 1 484 ? 3.850 5.531 -6.313 1.00 98.56 484 GLY A N 1
ATOM 3772 C CA . GLY A 1 484 ? 4.440 5.247 -5.009 1.00 98.56 484 GLY A CA 1
ATOM 3773 C C . GLY A 1 484 ? 5.537 6.255 -4.679 1.00 98.56 484 GLY A C 1
ATOM 3774 O O . GLY A 1 484 ? 6.435 6.490 -5.492 1.00 98.56 484 GLY A O 1
ATOM 3775 N N . LEU A 1 485 ? 5.463 6.878 -3.500 1.00 98.50 485 LEU A N 1
ATOM 3776 C CA . LEU A 1 485 ? 6.533 7.725 -2.973 1.00 98.50 485 LEU A CA 1
ATOM 3777 C C . LEU A 1 485 ? 7.130 7.148 -1.694 1.00 98.50 485 LEU A C 1
ATOM 3779 O O . LEU A 1 485 ? 6.421 6.731 -0.777 1.00 98.50 485 LEU A O 1
ATOM 3783 N N . THR A 1 486 ? 8.454 7.227 -1.618 1.00 97.81 486 THR A N 1
ATOM 3784 C CA . THR A 1 486 ? 9.239 6.780 -0.470 1.00 97.81 486 THR A CA 1
ATOM 3785 C C . THR A 1 486 ? 9.654 7.943 0.430 1.00 97.81 486 THR A C 1
ATOM 3787 O O . THR A 1 486 ? 9.339 9.115 0.187 1.00 97.81 486 THR A O 1
ATOM 3790 N N . GLY A 1 487 ? 10.473 7.645 1.441 1.00 95.56 487 GLY A N 1
ATOM 3791 C CA . GLY A 1 487 ? 11.180 8.652 2.231 1.00 95.56 487 GLY A CA 1
ATOM 3792 C C . GLY A 1 487 ? 12.101 9.579 1.430 1.00 95.56 487 GLY A C 1
ATOM 3793 O O . GLY A 1 487 ? 12.561 10.582 1.971 1.00 95.56 487 GLY A O 1
ATOM 3794 N N . PHE A 1 488 ? 12.300 9.328 0.131 1.00 96.19 488 PHE A N 1
ATOM 3795 C CA . PHE A 1 488 ? 12.944 10.259 -0.793 1.00 96.19 488 PHE A CA 1
ATOM 3796 C C . PHE A 1 488 ? 12.286 11.653 -0.797 1.00 96.19 488 PHE A C 1
ATOM 3798 O O . PHE A 1 488 ? 12.993 12.659 -0.848 1.00 96.19 488 PHE A O 1
ATOM 3805 N N . ALA A 1 489 ? 10.958 11.743 -0.631 1.00 95.44 489 ALA A N 1
ATOM 3806 C CA . ALA A 1 489 ? 10.251 13.023 -0.474 1.00 95.44 489 ALA A CA 1
ATOM 3807 C C . ALA A 1 489 ? 10.648 13.786 0.813 1.00 95.44 489 ALA A C 1
ATOM 3809 O O . ALA A 1 489 ? 10.505 15.009 0.902 1.00 95.44 489 ALA A O 1
ATOM 3810 N N . GLY A 1 490 ? 11.172 13.070 1.811 1.00 93.31 490 GLY A N 1
ATOM 3811 C CA . GLY A 1 490 ? 11.727 13.607 3.052 1.00 93.31 490 GLY A CA 1
ATOM 3812 C C . GLY A 1 490 ? 13.234 13.867 3.015 1.00 93.31 490 GLY A C 1
ATOM 3813 O O . GLY A 1 490 ? 13.782 14.234 4.045 1.00 93.31 490 GLY A O 1
ATOM 3814 N N . MET A 1 491 ? 13.912 13.683 1.875 1.00 95.00 491 MET A N 1
ATOM 3815 C CA . MET A 1 491 ? 15.315 14.075 1.686 1.00 95.00 491 MET A CA 1
ATOM 3816 C C . MET A 1 491 ? 15.367 15.460 1.034 1.00 95.00 491 MET A C 1
ATOM 3818 O O . MET A 1 491 ? 15.423 15.561 -0.191 1.00 95.00 491 MET A O 1
ATOM 3822 N N . LYS A 1 492 ? 15.338 16.549 1.810 1.00 91.50 492 LYS A N 1
ATOM 3823 C CA . LYS A 1 492 ? 15.048 17.909 1.304 1.00 91.50 492 LYS A CA 1
ATOM 3824 C C . LYS A 1 492 ? 15.906 18.337 0.115 1.00 91.50 492 LYS A C 1
ATOM 3826 O O . LYS A 1 492 ? 15.395 18.962 -0.808 1.00 91.50 492 LYS A O 1
ATOM 3831 N N . LYS A 1 493 ? 17.197 17.991 0.120 1.00 93.62 493 LYS A N 1
ATOM 3832 C CA . LYS A 1 493 ? 18.116 18.322 -0.984 1.00 93.62 493 LYS A CA 1
ATOM 3833 C C . LYS A 1 493 ? 17.954 17.389 -2.183 1.00 93.62 493 LYS A C 1
ATOM 3835 O O . LYS A 1 493 ? 17.883 17.853 -3.313 1.00 93.62 493 LYS A O 1
ATOM 3840 N N . ARG A 1 494 ? 17.929 16.076 -1.943 1.00 92.88 494 ARG A N 1
ATOM 3841 C CA . ARG A 1 494 ? 17.963 15.061 -3.009 1.00 92.88 494 ARG A CA 1
ATOM 3842 C C . ARG A 1 494 ? 16.598 14.854 -3.671 1.00 92.88 494 ARG A C 1
ATOM 3844 O O . ARG A 1 494 ? 16.544 14.591 -4.863 1.00 92.88 494 ARG A O 1
ATOM 3851 N N . GLY A 1 495 ? 15.522 14.998 -2.904 1.00 95.00 495 GLY A N 1
ATOM 3852 C CA . GLY A 1 495 ? 14.134 14.901 -3.349 1.00 95.00 495 GLY A CA 1
ATOM 3853 C C . GLY A 1 495 ? 13.472 16.248 -3.622 1.00 95.00 495 GLY A C 1
ATOM 3854 O O . GLY A 1 495 ? 12.246 16.307 -3.681 1.00 95.00 495 GLY A O 1
ATOM 3855 N N . ALA A 1 496 ? 14.243 17.332 -3.773 1.00 96.19 496 ALA A N 1
ATOM 3856 C CA . ALA A 1 496 ? 13.710 18.681 -3.975 1.00 96.19 496 ALA A CA 1
ATOM 3857 C C . ALA A 1 496 ? 12.709 18.758 -5.143 1.00 96.19 496 ALA A C 1
ATOM 3859 O O . ALA A 1 496 ? 11.669 19.403 -5.013 1.00 96.19 496 ALA A O 1
ATOM 3860 N N . HIS A 1 497 ? 12.972 18.052 -6.249 1.00 95.19 497 HIS A N 1
ATOM 3861 C CA . HIS A 1 497 ? 12.066 18.017 -7.401 1.00 95.19 497 HIS A CA 1
ATOM 3862 C C . HIS A 1 497 ? 10.750 17.300 -7.088 1.00 95.19 497 HIS A C 1
ATOM 3864 O O . HIS A 1 497 ? 9.692 17.804 -7.444 1.00 95.19 497 HIS A O 1
ATOM 3870 N N . ILE A 1 498 ? 10.779 16.182 -6.357 1.00 96.88 498 ILE A N 1
ATOM 3871 C CA . ILE A 1 498 ? 9.557 15.483 -5.918 1.00 96.88 498 ILE A CA 1
ATOM 3872 C C . ILE A 1 498 ? 8.735 16.365 -4.978 1.00 96.88 498 ILE A C 1
ATOM 3874 O O . ILE A 1 498 ? 7.516 16.459 -5.115 1.00 96.88 498 ILE A O 1
ATOM 3878 N N . ARG A 1 499 ? 9.397 17.068 -4.055 1.00 96.94 499 ARG A N 1
ATOM 3879 C CA . ARG A 1 499 ? 8.731 18.023 -3.159 1.00 96.94 499 ARG A CA 1
ATOM 3880 C C . ARG A 1 499 ? 8.064 19.155 -3.936 1.00 96.94 499 ARG A C 1
ATOM 3882 O O . ARG A 1 499 ? 6.938 19.524 -3.621 1.00 96.94 499 ARG A O 1
ATOM 3889 N N . GLN A 1 500 ? 8.724 19.663 -4.977 1.00 96.81 500 GLN A N 1
ATOM 3890 C CA . GLN A 1 500 ? 8.148 20.668 -5.867 1.00 96.81 500 GLN A CA 1
ATOM 3891 C C . GLN A 1 500 ? 6.919 20.132 -6.614 1.00 96.81 500 GLN A C 1
ATOM 3893 O O . GLN A 1 500 ? 5.919 20.837 -6.690 1.00 96.81 500 GLN A O 1
ATOM 3898 N N . LEU A 1 501 ? 6.956 18.894 -7.117 1.00 96.88 501 LEU A N 1
ATOM 3899 C CA . LEU A 1 501 ? 5.814 18.260 -7.793 1.00 96.88 501 LEU A CA 1
ATOM 3900 C C . LEU A 1 501 ? 4.597 18.089 -6.874 1.00 96.88 501 LEU A C 1
ATOM 3902 O O . LEU A 1 501 ? 3.460 18.254 -7.316 1.00 96.88 501 LEU A O 1
ATOM 3906 N N . LEU A 1 502 ? 4.826 17.785 -5.595 1.00 97.00 502 LEU A N 1
ATOM 3907 C CA . LEU A 1 502 ? 3.767 17.761 -4.586 1.00 97.00 502 LEU A CA 1
ATOM 3908 C C . LEU A 1 502 ? 3.211 19.173 -4.344 1.00 97.00 502 LEU A C 1
ATOM 3910 O O . LEU A 1 502 ? 2.004 19.374 -4.436 1.00 97.00 502 LEU A O 1
ATOM 3914 N N . ALA A 1 503 ? 4.083 20.156 -4.104 1.00 96.06 503 ALA A N 1
ATOM 3915 C CA . ALA A 1 503 ? 3.685 21.529 -3.781 1.00 96.06 503 ALA A CA 1
ATOM 3916 C C . ALA A 1 503 ? 2.918 22.234 -4.913 1.00 96.06 503 ALA A C 1
ATOM 3918 O O . ALA A 1 503 ? 2.030 23.042 -4.652 1.00 96.06 503 ALA A O 1
ATOM 3919 N N . THR A 1 504 ? 3.218 21.926 -6.178 1.00 95.75 504 THR A N 1
ATOM 3920 C CA . THR A 1 504 ? 2.480 22.478 -7.328 1.00 95.75 504 THR A CA 1
ATOM 3921 C C . THR A 1 504 ? 1.165 21.752 -7.616 1.00 95.75 504 THR A C 1
ATOM 3923 O O . THR A 1 504 ? 0.421 22.178 -8.498 1.00 95.75 504 THR A O 1
ATOM 3926 N N . GLY A 1 505 ? 0.870 20.655 -6.909 1.00 94.06 505 GLY A N 1
ATOM 3927 C CA . GLY A 1 505 ? -0.292 19.806 -7.171 1.00 94.06 505 GLY A CA 1
ATOM 3928 C C . GLY A 1 505 ? -0.167 18.953 -8.437 1.00 94.06 505 GLY A C 1
ATOM 3929 O O . GLY A 1 505 ? -1.163 18.391 -8.888 1.00 94.06 505 GLY A O 1
ATOM 3930 N N . ALA A 1 506 ? 1.037 18.837 -9.010 1.00 95.50 506 ALA A N 1
ATOM 3931 C CA . ALA A 1 506 ? 1.298 18.014 -10.191 1.00 95.50 506 ALA A CA 1
ATOM 3932 C C . ALA A 1 506 ? 1.050 16.517 -9.926 1.00 95.50 506 ALA A C 1
ATOM 3934 O O . ALA A 1 506 ? 0.657 15.791 -10.839 1.00 95.50 506 ALA A O 1
ATOM 3935 N N . LEU A 1 507 ? 1.254 16.072 -8.679 1.00 96.50 507 LEU A N 1
ATOM 3936 C CA . LEU A 1 507 ? 0.877 14.746 -8.187 1.00 96.50 507 LEU A CA 1
ATOM 3937 C C . LEU A 1 507 ? -0.369 14.843 -7.286 1.00 96.50 507 LEU A C 1
ATOM 3939 O O . LEU A 1 507 ? -0.247 15.229 -6.120 1.00 96.50 507 LEU A O 1
ATOM 3943 N N . PRO A 1 508 ? -1.567 14.485 -7.783 1.00 94.38 508 PRO A N 1
ATOM 3944 C CA . PRO A 1 508 ? -2.781 14.504 -6.978 1.00 94.38 508 PRO A CA 1
ATOM 3945 C C . PRO A 1 508 ? -2.764 13.409 -5.906 1.00 94.38 508 PRO A C 1
ATOM 3947 O O . PRO A 1 508 ? -2.419 12.254 -6.162 1.00 94.38 508 PRO A O 1
ATOM 3950 N N . LEU A 1 509 ? -3.227 13.751 -4.700 1.00 94.25 509 LEU A N 1
ATOM 3951 C CA . LEU A 1 509 ? -3.246 12.839 -3.551 1.00 94.25 509 LEU A CA 1
ATOM 3952 C C . LEU A 1 509 ? -4.072 11.560 -3.814 1.00 94.25 509 LEU A C 1
ATOM 3954 O O . LEU A 1 509 ? -3.781 10.508 -3.256 1.00 94.25 509 LEU A O 1
ATOM 3958 N N . GLN A 1 510 ? -5.078 11.622 -4.691 1.00 94.38 510 GLN A N 1
ATOM 3959 C CA . GLN A 1 510 ? -5.933 10.490 -5.078 1.00 94.38 510 GLN A CA 1
ATOM 3960 C C . GLN A 1 510 ? -5.208 9.421 -5.909 1.00 94.38 510 GLN A C 1
ATOM 3962 O O . GLN A 1 510 ? -5.720 8.314 -6.027 1.00 94.38 510 GLN A O 1
ATOM 3967 N N . GLN A 1 511 ? -4.039 9.737 -6.469 1.00 96.81 511 GLN A N 1
ATOM 3968 C CA . GLN A 1 511 ? -3.192 8.791 -7.205 1.00 96.81 511 GLN A CA 1
ATOM 3969 C C . GLN A 1 511 ? -1.899 8.466 -6.449 1.00 96.81 511 GLN A C 1
ATOM 3971 O O . GLN A 1 511 ? -1.042 7.760 -6.972 1.00 96.81 511 GLN A O 1
ATOM 3976 N N . LEU A 1 512 ? -1.752 8.953 -5.216 1.00 98.38 512 LEU A N 1
ATOM 3977 C CA . LEU A 1 512 ? -0.570 8.728 -4.397 1.00 98.38 512 LEU A CA 1
ATOM 3978 C C . LEU A 1 512 ? -0.743 7.506 -3.489 1.00 98.38 512 LEU A C 1
ATOM 3980 O O . LEU A 1 512 ? -1.760 7.356 -2.808 1.00 98.38 512 LEU A O 1
ATOM 3984 N N . MET A 1 513 ? 0.293 6.680 -3.418 1.00 98.50 513 MET A N 1
ATOM 3985 C CA . MET A 1 513 ? 0.517 5.691 -2.367 1.00 98.50 513 MET A CA 1
ATOM 3986 C C . MET A 1 513 ? 1.901 5.918 -1.746 1.00 98.50 513 MET A C 1
ATOM 3988 O O . MET A 1 513 ? 2.731 6.631 -2.310 1.00 98.50 513 MET A O 1
ATOM 3992 N N . ILE A 1 514 ? 2.142 5.365 -0.557 1.00 98.38 514 ILE A N 1
ATOM 3993 C CA . ILE A 1 514 ? 3.380 5.604 0.194 1.00 98.38 514 ILE A CA 1
ATOM 3994 C C . ILE A 1 514 ? 4.023 4.302 0.652 1.00 98.38 514 ILE A C 1
ATOM 3996 O O . ILE A 1 514 ? 3.336 3.333 0.962 1.00 98.38 514 ILE A O 1
ATOM 4000 N N . GLU A 1 515 ? 5.344 4.316 0.727 1.00 98.44 515 GLU A N 1
ATOM 4001 C CA . GLU A 1 515 ? 6.180 3.153 1.028 1.00 98.44 515 GLU A CA 1
ATOM 4002 C C . GLU A 1 515 ? 7.452 3.577 1.750 1.00 98.44 515 GLU A C 1
ATOM 4004 O O . GLU A 1 515 ? 7.864 4.740 1.704 1.00 98.44 515 GLU A O 1
ATOM 4009 N N . THR A 1 516 ? 8.105 2.636 2.423 1.00 97.06 516 THR A N 1
ATOM 4010 C CA . THR A 1 516 ? 9.451 2.881 2.943 1.00 97.06 516 THR A CA 1
ATOM 4011 C C . THR A 1 516 ? 10.537 2.545 1.935 1.00 97.06 516 THR A C 1
ATOM 4013 O O . THR A 1 516 ? 11.579 3.202 1.956 1.00 97.06 516 THR A O 1
ATOM 4016 N N . ASP A 1 517 ? 10.317 1.542 1.083 1.00 96.75 517 ASP A N 1
ATOM 4017 C CA . ASP A 1 517 ? 11.358 0.870 0.299 1.00 96.75 517 ASP A CA 1
ATOM 4018 C C . ASP A 1 517 ? 12.537 0.424 1.191 1.00 96.75 517 ASP A C 1
ATOM 4020 O O . ASP A 1 517 ? 13.714 0.440 0.819 1.00 96.75 517 ASP A O 1
ATOM 4024 N N . CYS A 1 518 ? 12.241 0.054 2.446 1.00 93.94 518 CYS A N 1
ATOM 4025 C CA . CYS A 1 518 ? 13.270 -0.328 3.403 1.00 93.94 518 CYS A CA 1
ATOM 4026 C C . CYS A 1 518 ? 14.078 -1.527 2.869 1.00 93.94 518 CYS A C 1
ATOM 4028 O O . CYS A 1 518 ? 13.490 -2.419 2.254 1.00 93.94 518 CYS A O 1
ATOM 4030 N N . PRO A 1 519 ? 15.406 -1.589 3.088 1.00 92.94 519 PRO A N 1
ATOM 4031 C CA . PRO A 1 519 ? 16.207 -0.742 3.978 1.00 92.94 519 PRO A CA 1
ATOM 4032 C C . PRO A 1 519 ? 16.723 0.570 3.355 1.00 92.94 519 PRO A C 1
ATOM 4034 O O . PRO A 1 519 ? 17.567 1.238 3.962 1.00 92.94 519 PRO A O 1
ATOM 4037 N N . PHE A 1 520 ? 16.260 0.928 2.155 1.00 92.38 520 PHE A N 1
ATOM 4038 C CA . PHE A 1 520 ? 16.675 2.120 1.414 1.00 92.38 520 PHE A CA 1
ATOM 4039 C C . PHE A 1 520 ? 15.810 3.336 1.759 1.00 92.38 520 PHE A C 1
ATOM 4041 O O . PHE A 1 520 ? 14.923 3.255 2.593 1.00 92.38 520 PHE A O 1
ATOM 4048 N N . MET A 1 521 ? 16.086 4.483 1.136 1.00 92.75 521 MET A N 1
ATOM 4049 C CA . MET A 1 521 ? 15.219 5.672 1.163 1.00 92.75 521 MET A CA 1
ATOM 4050 C C . MET A 1 521 ? 14.868 6.250 2.550 1.00 92.75 521 MET A C 1
ATOM 4052 O O . MET A 1 521 ? 13.792 6.817 2.725 1.00 92.75 521 MET A O 1
ATOM 4056 N N . LEU A 1 522 ? 15.780 6.170 3.528 1.00 93.25 522 LEU A N 1
ATOM 4057 C CA . LEU A 1 522 ? 15.581 6.777 4.851 1.00 93.25 522 LEU A CA 1
ATOM 4058 C C . LEU A 1 522 ? 15.396 8.314 4.744 1.00 93.25 522 LEU A C 1
ATOM 4060 O O . LEU A 1 522 ? 16.285 8.971 4.200 1.00 93.25 522 LEU A O 1
ATOM 4064 N N . PRO A 1 523 ? 14.298 8.899 5.268 1.00 92.00 523 PRO A N 1
ATOM 4065 C CA . PRO A 1 523 ? 14.100 10.353 5.320 1.00 92.00 523 PRO A CA 1
ATOM 4066 C C . PRO A 1 523 ? 15.175 11.107 6.120 1.00 92.00 523 PRO A C 1
ATOM 4068 O O . PRO A 1 523 ? 15.858 10.520 6.963 1.00 92.00 523 PRO A O 1
ATOM 4071 N N . ASP A 1 524 ? 15.260 12.430 5.934 1.00 91.25 524 ASP A N 1
ATOM 4072 C CA . ASP A 1 524 ? 16.111 13.289 6.765 1.00 91.25 524 ASP A CA 1
ATOM 4073 C C . ASP A 1 524 ? 15.707 13.209 8.250 1.00 91.25 524 ASP A C 1
ATOM 4075 O O . ASP A 1 524 ? 14.535 13.034 8.599 1.00 91.25 524 ASP A O 1
ATOM 4079 N N . LYS A 1 525 ? 16.694 13.370 9.145 1.00 87.88 525 LYS A N 1
ATOM 4080 C CA . LYS A 1 525 ? 16.549 13.150 10.597 1.00 87.88 525 LYS A CA 1
ATOM 4081 C C . LYS A 1 525 ? 15.392 13.930 11.229 1.00 87.88 525 LYS A C 1
ATOM 4083 O O . LYS A 1 525 ? 14.757 13.414 12.135 1.00 87.88 525 LYS A O 1
ATOM 4088 N N . GLU A 1 526 ? 15.096 15.133 10.746 1.00 87.75 526 GLU A N 1
ATOM 4089 C CA . GLU A 1 526 ? 13.993 15.963 11.259 1.00 87.75 526 GLU A CA 1
ATOM 4090 C C . GLU A 1 526 ? 12.607 15.314 11.106 1.00 87.75 526 GLU A C 1
ATOM 4092 O O . GLU A 1 526 ? 11.691 15.615 11.869 1.00 87.75 526 GLU A O 1
ATOM 4097 N N . TYR A 1 527 ? 12.451 14.401 10.142 1.00 85.50 527 TYR A N 1
ATOM 4098 C CA . TYR A 1 527 ? 11.221 13.640 9.958 1.00 85.50 527 TYR A CA 1
ATOM 4099 C C . TYR A 1 527 ? 11.188 12.377 10.809 1.00 85.50 527 TYR A C 1
ATOM 4101 O O . TYR A 1 527 ? 10.105 11.828 11.014 1.00 85.50 527 TYR A O 1
ATOM 4109 N N . LEU A 1 528 ? 12.332 11.892 11.291 1.00 81.44 528 LEU A N 1
ATOM 4110 C CA . LEU A 1 528 ? 12.422 10.654 12.051 1.00 81.44 528 LEU A CA 1
ATOM 4111 C C . LEU A 1 528 ? 12.070 10.911 13.522 1.00 81.44 528 LEU A C 1
ATOM 4113 O O . LEU A 1 528 ? 12.575 11.853 14.125 1.00 81.44 528 LEU A O 1
ATOM 4117 N N . PRO A 1 529 ? 11.211 10.085 14.135 1.00 64.25 529 PRO A N 1
ATOM 4118 C CA . PRO A 1 529 ? 10.947 10.199 15.559 1.00 64.25 529 PRO A CA 1
ATOM 4119 C C . PRO A 1 529 ? 12.137 9.645 16.357 1.00 64.25 529 PRO A C 1
ATOM 4121 O O . PRO A 1 529 ? 12.484 8.469 16.223 1.00 64.25 529 PRO A O 1
ATOM 4124 N N . ASP A 1 530 ? 12.719 10.464 17.238 1.00 59.66 530 ASP A N 1
ATOM 4125 C CA . ASP A 1 530 ? 13.800 10.033 18.141 1.00 59.66 530 ASP A CA 1
ATOM 4126 C C . ASP A 1 530 ? 13.376 8.830 19.007 1.00 59.66 530 ASP A C 1
ATOM 4128 O O . ASP A 1 530 ? 14.176 7.942 19.296 1.00 59.66 530 ASP A O 1
ATOM 4132 N N . SER A 1 531 ? 12.083 8.746 19.341 1.00 54.16 531 SER A N 1
ATOM 4133 C CA . SER A 1 531 ? 11.485 7.692 20.169 1.00 54.16 531 SER A CA 1
ATOM 4134 C C . SER A 1 531 ? 11.544 6.281 19.580 1.00 54.16 531 SER A C 1
ATOM 4136 O O . SER A 1 531 ? 11.375 5.320 20.326 1.00 54.16 531 SER A O 1
ATOM 4138 N N . LEU A 1 532 ? 11.772 6.127 18.272 1.00 54.47 532 LEU A N 1
ATOM 4139 C CA . LEU A 1 532 ? 11.909 4.804 17.651 1.00 54.47 532 LEU A CA 1
ATOM 4140 C C . LEU A 1 532 ? 13.366 4.320 17.598 1.00 54.47 532 LEU A C 1
ATOM 4142 O O . LEU A 1 532 ? 13.614 3.183 17.194 1.00 54.47 532 LEU A O 1
ATOM 4146 N N . GLY A 1 533 ? 14.332 5.164 17.986 1.00 58.44 533 GLY A N 1
ATOM 4147 C CA . GLY A 1 533 ? 15.753 4.812 17.992 1.00 58.44 533 GLY A CA 1
ATOM 4148 C C . GLY A 1 533 ? 16.302 4.440 16.609 1.00 58.44 533 GLY A C 1
ATOM 4149 O O . GLY A 1 533 ? 17.218 3.628 16.526 1.00 58.44 533 GLY A O 1
ATOM 4150 N N . ILE A 1 534 ? 15.717 4.979 15.529 1.00 64.31 534 ILE A N 1
ATOM 4151 C CA . ILE A 1 534 ? 16.085 4.682 14.127 1.00 64.31 534 ILE A CA 1
ATOM 4152 C C . ILE A 1 534 ? 17.163 5.639 13.605 1.00 64.31 534 ILE A C 1
ATOM 4154 O O . ILE A 1 534 ? 17.835 5.337 12.622 1.00 64.31 534 ILE A O 1
ATOM 4158 N N . ALA A 1 535 ? 17.363 6.795 14.243 1.00 55.56 535 ALA A N 1
ATOM 4159 C CA . ALA A 1 535 ? 18.365 7.760 13.801 1.00 55.56 535 ALA A CA 1
ATOM 4160 C C . ALA A 1 535 ? 19.764 7.108 13.744 1.00 55.56 535 ALA A C 1
ATOM 4162 O O . ALA A 1 535 ? 20.264 6.610 14.749 1.00 55.56 535 ALA A O 1
ATOM 4163 N N . GLY A 1 536 ? 20.383 7.093 12.556 1.00 57.00 536 GLY A N 1
ATOM 4164 C CA . GLY A 1 536 ? 21.671 6.422 12.313 1.00 57.00 536 GLY A CA 1
ATOM 4165 C C . GLY A 1 536 ? 21.584 4.924 11.978 1.00 57.00 536 GLY A C 1
ATOM 4166 O O . GLY A 1 536 ? 22.619 4.287 11.796 1.00 57.00 536 GLY A O 1
ATOM 4167 N N . ARG A 1 537 ? 20.377 4.354 11.866 1.00 69.00 537 ARG A N 1
ATOM 4168 C CA . ARG A 1 537 ? 20.122 2.969 11.432 1.00 69.00 537 ARG A CA 1
ATOM 4169 C C . ARG A 1 537 ? 19.634 2.919 9.979 1.00 69.00 537 ARG A C 1
ATOM 4171 O O . ARG A 1 537 ? 19.414 3.944 9.341 1.00 69.00 537 ARG A O 1
ATOM 4178 N N . LYS A 1 538 ? 19.493 1.703 9.441 1.00 82.94 538 LYS A N 1
ATOM 4179 C CA . LYS A 1 538 ? 18.866 1.454 8.130 1.00 82.94 538 LYS A CA 1
ATOM 4180 C C . LYS A 1 538 ? 17.376 1.809 8.175 1.00 82.94 538 LYS A C 1
ATOM 4182 O O . LYS A 1 538 ? 16.787 1.799 9.254 1.00 82.94 538 LYS A O 1
ATOM 4187 N N . ASN A 1 539 ? 16.780 2.104 7.016 1.00 91.31 539 ASN A N 1
ATOM 4188 C CA . ASN A 1 539 ? 15.340 2.344 6.949 1.00 91.31 539 ASN A CA 1
ATOM 4189 C C . ASN A 1 539 ? 14.560 1.080 7.330 1.00 91.31 539 ASN A C 1
ATOM 4191 O O . ASN A 1 539 ? 15.033 -0.034 7.106 1.00 91.31 539 ASN A O 1
ATOM 4195 N N . GLU A 1 540 ? 13.374 1.262 7.895 1.00 92.06 540 GLU A N 1
ATOM 4196 C CA . GLU A 1 540 ? 12.494 0.198 8.381 1.00 92.06 540 GLU A CA 1
ATOM 4197 C C . GLU A 1 540 ? 11.028 0.636 8.205 1.00 92.06 540 GLU A C 1
ATOM 4199 O O . GLU A 1 540 ? 10.768 1.842 8.191 1.00 92.06 540 GLU A O 1
ATOM 4204 N N . PRO A 1 541 ? 10.048 -0.288 8.166 1.00 92.75 541 PRO A N 1
ATOM 4205 C CA . PRO A 1 541 ? 8.634 0.058 7.954 1.00 92.75 541 PRO A CA 1
ATOM 4206 C C . PRO A 1 541 ? 8.064 1.045 8.986 1.00 92.75 541 PRO A C 1
ATOM 4208 O O . PRO A 1 541 ? 7.157 1.826 8.715 1.00 92.75 541 PRO A O 1
ATOM 4211 N N . CYS A 1 542 ? 8.634 1.091 10.190 1.00 89.06 542 CYS A N 1
ATOM 4212 C CA . CYS A 1 542 ? 8.248 2.052 11.223 1.00 89.06 542 CYS A CA 1
ATOM 4213 C C . CYS A 1 542 ? 8.548 3.526 10.879 1.00 89.06 542 CYS A C 1
ATOM 4215 O O . CYS A 1 542 ? 8.073 4.427 11.572 1.00 89.06 542 CYS A O 1
ATOM 4217 N N . CYS A 1 543 ? 9.260 3.787 9.780 1.00 91.19 543 CYS A N 1
ATOM 4218 C CA . CYS A 1 543 ? 9.449 5.118 9.210 1.00 91.19 543 CYS A CA 1
ATOM 4219 C C . CYS A 1 543 ? 8.250 5.625 8.390 1.00 91.19 543 CYS A C 1
ATOM 4221 O O . CYS A 1 543 ? 8.257 6.790 7.995 1.00 91.19 543 CYS A O 1
ATOM 4223 N N . MET A 1 544 ? 7.201 4.829 8.155 1.00 93.69 544 MET A N 1
ATOM 4224 C CA . MET A 1 544 ? 6.022 5.264 7.388 1.00 93.69 544 MET A CA 1
ATOM 4225 C C . MET A 1 544 ? 5.400 6.598 7.854 1.00 93.69 544 MET A C 1
ATOM 4227 O O . MET A 1 544 ? 5.104 7.448 7.007 1.00 93.69 544 MET A O 1
ATOM 4231 N N . PRO A 1 545 ? 5.257 6.886 9.168 1.00 90.88 545 PRO A N 1
ATOM 4232 C CA . PRO A 1 545 ? 4.795 8.200 9.616 1.00 90.88 545 PRO A CA 1
ATOM 4233 C C . PRO A 1 545 ? 5.718 9.357 9.208 1.00 90.88 545 PRO A C 1
ATOM 4235 O O . PRO A 1 545 ? 5.240 10.474 9.029 1.00 90.88 545 PRO A O 1
ATOM 4238 N N . ALA A 1 546 ? 7.025 9.115 9.070 1.00 91.62 546 ALA A N 1
ATOM 4239 C CA . ALA A 1 546 ? 7.987 10.118 8.615 1.00 91.62 546 ALA A CA 1
ATOM 4240 C C . ALA A 1 546 ? 7.782 10.448 7.128 1.00 91.62 546 ALA A C 1
ATOM 4242 O O . ALA A 1 546 ? 7.733 11.624 6.772 1.00 91.62 546 ALA A O 1
ATOM 4243 N N . VAL A 1 547 ? 7.565 9.427 6.289 1.00 95.38 547 VAL A N 1
ATOM 4244 C CA . VAL A 1 547 ? 7.210 9.596 4.866 1.00 95.38 547 VAL A CA 1
ATOM 4245 C C . VAL A 1 547 ? 5.918 10.407 4.731 1.00 95.38 547 VAL A C 1
ATOM 4247 O O . VAL A 1 547 ? 5.873 11.413 4.025 1.00 95.38 547 VAL A O 1
ATOM 4250 N N . CYS A 1 548 ? 4.890 10.029 5.494 1.00 94.25 548 CYS A N 1
ATOM 4251 C CA . CYS A 1 548 ? 3.605 10.722 5.524 1.00 94.25 548 CYS A CA 1
ATOM 4252 C C . CYS A 1 548 ? 3.745 12.202 5.928 1.00 94.25 548 CYS A C 1
ATOM 4254 O O . CYS A 1 548 ? 3.183 13.077 5.269 1.00 94.25 548 CYS A O 1
ATOM 4256 N N . ARG A 1 549 ? 4.538 12.506 6.969 1.00 92.94 549 ARG A N 1
ATOM 4257 C CA . ARG A 1 549 ? 4.821 13.889 7.394 1.00 92.94 549 ARG A CA 1
ATOM 4258 C C . ARG A 1 549 ? 5.529 14.702 6.313 1.00 92.94 549 ARG A C 1
ATOM 4260 O O . ARG A 1 549 ? 5.127 15.835 6.074 1.00 92.94 549 ARG A O 1
ATOM 4267 N N . ALA A 1 550 ? 6.542 14.133 5.663 1.00 94.88 550 ALA A N 1
ATOM 4268 C CA . ALA A 1 550 ? 7.285 14.826 4.614 1.00 94.88 550 ALA A CA 1
ATOM 4269 C C . ALA A 1 550 ? 6.387 15.216 3.430 1.00 94.88 550 ALA A C 1
ATOM 4271 O O . ALA A 1 550 ? 6.474 16.334 2.925 1.00 94.88 550 ALA A O 1
ATOM 4272 N N . ILE A 1 551 ? 5.486 14.319 3.024 1.00 97.12 551 ILE A N 1
ATOM 4273 C CA . ILE A 1 551 ? 4.513 14.577 1.956 1.00 97.12 551 ILE A CA 1
ATOM 4274 C C . ILE A 1 551 ? 3.479 15.618 2.396 1.00 97.12 551 ILE A C 1
ATOM 4276 O O . ILE A 1 551 ? 3.178 16.543 1.647 1.00 97.12 551 ILE A O 1
ATOM 4280 N N . ALA A 1 552 ? 2.954 15.491 3.615 1.00 95.44 552 ALA A N 1
ATOM 4281 C CA . ALA A 1 552 ? 1.960 16.407 4.166 1.00 95.44 552 ALA A CA 1
ATOM 4282 C C . ALA A 1 552 ? 2.472 17.850 4.260 1.00 95.44 552 ALA A C 1
ATOM 4284 O O . ALA A 1 552 ? 1.729 18.777 3.949 1.00 95.44 552 ALA A O 1
ATOM 4285 N N . GLU A 1 553 ? 3.745 18.028 4.628 1.00 95.00 553 GLU A N 1
ATOM 4286 C CA . GLU A 1 553 ? 4.419 19.329 4.620 1.00 95.00 553 GLU A CA 1
ATOM 4287 C C . GLU A 1 553 ? 4.435 19.948 3.217 1.00 95.00 553 GLU A C 1
ATOM 4289 O O . GLU A 1 553 ? 4.127 21.125 3.075 1.00 95.00 553 GLU A O 1
ATOM 4294 N N . CYS A 1 554 ? 4.737 19.162 2.178 1.00 95.44 554 CYS A N 1
ATOM 4295 C CA . CYS A 1 554 ? 4.760 19.661 0.799 1.00 95.44 554 CYS A CA 1
ATOM 4296 C C . CYS A 1 554 ? 3.368 20.046 0.283 1.00 95.44 554 CYS A C 1
ATOM 4298 O O . CYS A 1 554 ? 3.250 20.948 -0.536 1.00 95.44 554 CYS A O 1
ATOM 4300 N N . LEU A 1 555 ? 2.329 19.338 0.732 1.00 93.00 555 LEU A N 1
ATOM 4301 C CA . LEU A 1 555 ? 0.940 19.552 0.320 1.00 93.00 555 LEU A CA 1
ATOM 4302 C C . LEU A 1 555 ? 0.202 20.598 1.171 1.00 93.00 555 LEU A C 1
ATOM 4304 O O . LEU A 1 555 ? -0.955 20.889 0.883 1.00 93.00 555 LEU A O 1
ATOM 4308 N N . GLU A 1 556 ? 0.825 21.106 2.238 1.00 93.81 556 GLU A N 1
ATOM 4309 C CA . GLU A 1 556 ? 0.207 22.005 3.224 1.00 93.81 556 GLU A CA 1
ATOM 4310 C C . GLU A 1 556 ? -1.114 21.459 3.810 1.00 93.81 556 GLU A C 1
ATOM 4312 O O . GLU A 1 556 ? -2.068 22.190 4.083 1.00 93.81 556 GLU A O 1
ATOM 4317 N N . VAL A 1 557 ? -1.175 20.142 4.040 1.00 89.31 557 VAL A N 1
ATOM 4318 C CA . VAL A 1 557 ? -2.331 19.463 4.651 1.00 89.31 557 VAL A CA 1
ATOM 4319 C C . VAL A 1 557 ? -1.939 18.752 5.947 1.00 89.31 557 VAL A C 1
ATOM 4321 O O . VAL A 1 557 ? -0.772 18.418 6.151 1.00 89.31 557 VAL A O 1
ATOM 4324 N N . PRO A 1 558 ? -2.897 18.438 6.838 1.00 89.25 558 PRO A N 1
ATOM 4325 C CA . PRO A 1 558 ? -2.609 17.592 7.990 1.00 89.25 558 PRO A CA 1
ATOM 4326 C C . PRO A 1 558 ? -2.086 16.214 7.544 1.00 89.25 558 PRO A C 1
ATOM 4328 O O . PRO A 1 558 ? -2.679 15.620 6.637 1.00 89.25 558 PRO A O 1
ATOM 4331 N N . PRO A 1 559 ? -1.068 15.625 8.206 1.00 86.25 559 PRO A N 1
ATOM 4332 C CA . PRO A 1 559 ? -0.591 14.280 7.865 1.00 86.25 559 PRO A CA 1
ATOM 4333 C C . PRO A 1 559 ? -1.690 13.216 7.964 1.00 86.25 559 PRO A C 1
ATOM 4335 O O . PRO A 1 559 ? -1.656 12.203 7.274 1.00 86.25 559 PRO A O 1
ATOM 4338 N N . GLN A 1 560 ? -2.731 13.484 8.758 1.00 84.56 560 GLN A N 1
ATOM 4339 C CA . GLN A 1 560 ? -3.923 12.654 8.820 1.00 84.56 560 GLN A CA 1
ATOM 4340 C C . GLN A 1 560 ? -4.623 12.522 7.459 1.00 84.56 560 GLN A C 1
ATOM 4342 O O . GLN A 1 560 ? -5.119 11.456 7.111 1.00 84.56 560 GLN A O 1
ATOM 4347 N N . LYS A 1 561 ? -4.665 13.601 6.673 1.00 85.44 561 LYS A N 1
ATOM 4348 C CA . LYS A 1 561 ? -5.296 13.589 5.355 1.00 85.44 561 LYS A CA 1
ATOM 4349 C C . LYS A 1 561 ? -4.505 12.732 4.373 1.00 85.44 561 LYS A C 1
ATOM 4351 O O . LYS A 1 561 ? -5.115 11.965 3.634 1.00 85.44 561 LYS A O 1
ATOM 4356 N N . VAL A 1 562 ? -3.174 12.850 4.391 1.00 92.75 562 VAL A N 1
ATOM 4357 C CA . VAL A 1 562 ? -2.285 12.028 3.558 1.00 92.75 562 VAL A CA 1
ATOM 4358 C C . VAL A 1 562 ? -2.478 10.563 3.909 1.00 92.75 562 VAL A C 1
ATOM 4360 O O . VAL A 1 562 ? -2.898 9.805 3.048 1.00 92.75 562 VAL A O 1
ATOM 4363 N N . ALA A 1 563 ? -2.302 10.207 5.183 1.00 89.88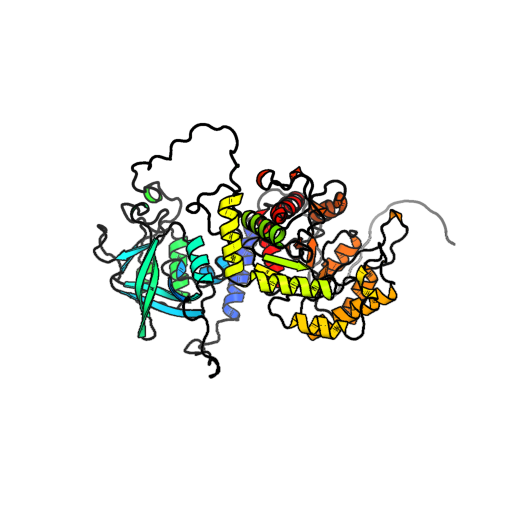 563 ALA A N 1
ATOM 4364 C CA . ALA A 1 563 ? -2.485 8.847 5.679 1.00 89.88 563 ALA A CA 1
ATOM 4365 C C . ALA A 1 563 ? -3.845 8.249 5.288 1.00 89.88 563 ALA A C 1
ATOM 4367 O O . ALA A 1 563 ? -3.896 7.142 4.769 1.00 89.88 563 ALA A O 1
ATOM 4368 N N . GLN A 1 564 ? -4.946 8.985 5.478 1.00 88.00 564 GLN A N 1
ATOM 4369 C CA . GLN A 1 564 ? -6.282 8.503 5.122 1.00 88.00 564 GLN A CA 1
ATOM 4370 C C . GLN A 1 564 ? -6.402 8.183 3.625 1.00 88.00 564 GLN A C 1
ATOM 4372 O O . GLN A 1 564 ? -6.928 7.133 3.256 1.00 88.00 564 GLN A O 1
ATOM 4377 N N . VAL A 1 565 ? -5.956 9.096 2.758 1.00 92.62 565 VAL A N 1
ATOM 4378 C CA . VAL A 1 565 ? -6.123 8.935 1.309 1.00 92.62 565 VAL A CA 1
ATOM 4379 C C . VAL A 1 565 ? -5.168 7.878 0.765 1.00 92.62 565 VAL A C 1
ATOM 4381 O O . VAL A 1 565 ? -5.610 7.003 0.029 1.00 92.62 565 VAL A O 1
ATOM 4384 N N . THR A 1 566 ? -3.894 7.901 1.157 1.00 97.06 566 THR A N 1
ATOM 4385 C CA . THR A 1 566 ? -2.901 6.943 0.656 1.00 97.06 566 THR A CA 1
ATOM 4386 C C . THR A 1 566 ? -3.183 5.525 1.147 1.00 97.06 566 THR A C 1
ATOM 4388 O O . THR A 1 566 ? -3.066 4.591 0.357 1.00 97.06 566 THR A O 1
ATOM 4391 N N . THR A 1 567 ? -3.641 5.353 2.395 1.00 94.12 567 THR A N 1
ATOM 4392 C CA . THR A 1 567 ? -4.131 4.056 2.885 1.00 94.12 567 THR A CA 1
ATOM 4393 C C . THR A 1 567 ? -5.339 3.595 2.071 1.00 94.12 567 THR A C 1
ATOM 4395 O O . THR A 1 567 ? -5.335 2.475 1.576 1.00 94.12 567 THR A O 1
ATOM 4398 N N . SER A 1 568 ? -6.351 4.446 1.855 1.00 92.25 568 SER A N 1
ATOM 4399 C CA . SER A 1 568 ? -7.529 4.065 1.055 1.00 92.25 568 SER A CA 1
ATOM 4400 C C . SER A 1 568 ? -7.169 3.676 -0.384 1.00 92.25 568 SER A C 1
ATOM 4402 O O . SER A 1 568 ? -7.740 2.726 -0.923 1.00 92.25 568 SER A O 1
ATOM 4404 N N . ASN A 1 569 ? -6.208 4.374 -0.993 1.00 95.94 569 ASN A N 1
ATOM 4405 C CA . ASN A 1 569 ? -5.696 4.051 -2.322 1.00 95.94 569 ASN A CA 1
ATOM 4406 C C . ASN A 1 569 ? -5.015 2.679 -2.335 1.00 95.94 569 ASN A C 1
ATOM 4408 O O . ASN A 1 569 ? -5.335 1.866 -3.196 1.00 95.94 569 ASN A O 1
ATOM 4412 N N . ALA A 1 570 ? -4.142 2.402 -1.361 1.00 97.12 570 ALA A N 1
ATOM 4413 C CA . ALA A 1 570 ? -3.446 1.123 -1.252 1.00 97.12 570 ALA A CA 1
ATOM 4414 C C . ALA A 1 570 ? -4.413 -0.047 -1.033 1.00 97.12 570 ALA A C 1
ATOM 4416 O O . ALA A 1 570 ? -4.339 -1.035 -1.760 1.00 97.12 570 ALA A O 1
ATOM 4417 N N . LEU A 1 571 ? -5.372 0.091 -0.110 1.00 90.19 571 LEU A N 1
ATOM 4418 C CA . LEU A 1 571 ? -6.383 -0.943 0.139 1.00 90.19 571 LEU A CA 1
ATOM 4419 C C . LEU A 1 571 ? -7.184 -1.259 -1.134 1.00 90.19 571 LEU A C 1
ATOM 4421 O O . LEU A 1 571 ? -7.348 -2.416 -1.512 1.00 90.19 571 LEU A O 1
ATOM 4425 N N . ARG A 1 572 ? -7.608 -0.221 -1.867 1.00 92.00 572 ARG A N 1
ATOM 4426 C CA . ARG A 1 572 ? -8.327 -0.380 -3.139 1.00 92.00 572 ARG A CA 1
ATOM 4427 C C . ARG A 1 572 ? -7.466 -1.008 -4.231 1.00 92.00 572 ARG A C 1
ATOM 4429 O O . ARG A 1 572 ? -7.977 -1.816 -5.000 1.00 92.00 572 ARG A O 1
ATOM 4436 N N . PHE A 1 573 ? -6.205 -0.597 -4.336 1.00 96.75 573 PHE A N 1
ATOM 4437 C CA . PHE A 1 573 ? -5.287 -1.064 -5.370 1.00 96.75 573 PHE A CA 1
ATOM 4438 C C . PHE A 1 573 ? -4.971 -2.551 -5.205 1.00 96.75 573 PHE A C 1
ATOM 4440 O O . PHE A 1 573 ? -5.043 -3.296 -6.177 1.00 96.75 573 PHE A O 1
ATOM 4447 N N . PHE A 1 574 ? -4.676 -2.979 -3.976 1.00 92.88 574 PHE A N 1
ATOM 4448 C CA . PHE A 1 574 ? -4.339 -4.368 -3.662 1.00 92.88 574 PHE A CA 1
ATOM 4449 C C . PHE A 1 574 ? -5.567 -5.258 -3.407 1.00 92.88 574 PHE A C 1
ATOM 4451 O O . PHE A 1 574 ? -5.427 -6.478 -3.405 1.00 92.88 574 PHE A O 1
ATOM 4458 N N . GLY A 1 575 ? -6.761 -4.676 -3.238 1.00 87.94 575 GLY A N 1
ATOM 4459 C CA . GLY A 1 575 ? -8.012 -5.412 -3.031 1.00 87.94 575 GLY A CA 1
ATOM 4460 C C . GLY A 1 575 ? -8.131 -6.029 -1.636 1.00 87.94 575 GLY A C 1
ATOM 4461 O O . GLY A 1 575 ? -8.556 -7.179 -1.521 1.00 87.94 575 GLY A O 1
ATOM 4462 N N . ILE A 1 576 ? -7.717 -5.284 -0.606 1.00 82.50 576 ILE A N 1
ATOM 4463 C CA . ILE A 1 576 ? -7.508 -5.773 0.770 1.00 82.50 576 ILE A CA 1
ATOM 4464 C C . ILE A 1 576 ? -8.343 -5.043 1.813 1.00 82.50 576 ILE A C 1
ATOM 4466 O O . ILE A 1 576 ? -8.700 -3.863 1.578 1.00 82.50 576 ILE A O 1
#

Sequence (576 aa):
MRRCGGWLLCLCIVPSGPFCGSTRRGLAMRRWAAAGASRGSAWQQAWQEEWQQGWQSEYAGSSRWQSRRVNVPEGKESADSSESLWYFGFGANINPWKLREKRGIIPIEQVCGKLPGWQLTFNHKGGMGNIEQVGSSMLASDGPGEVHGILLYLSKHHFLRLSQMEYEYGTVEVHVNAYDGRNIAAKAFITPAEWKLPQGVPPPLRYLKLIQEGCEAMGIDASYQDWLKSVQSQKGERGPEYWAVPSRAKKPRPEQKESDNLRLPALKRFAIDGLVDIGANLGKCSAQDLAAQLVRAAAANVSHIILTGCSMKGSKDAQRICDEWSRPAARDRATQQLGAAAGFEMDQLPIVQLPMLMFTAGVHPHDAKSCNDRTVGFLESLASDSRCVAIGECGLDYDRMFSPRDVQLHWCRKQIELAMRLGMPLFLHERDRDSSKGKPLGSAADLKKILQDCNVESKKVCIHCFTGPAEDLQEYIGKGYFIGLTGFAGMKKRGAHIRQLLATGALPLQQLMIETDCPFMLPDKEYLPDSLGIAGRKNEPCCMPAVCRAIAECLEVPPQKVAQVTTSNALRFFGI

Foldseek 3Di:
DDDDDDDDDDDDDDDDDDDDDDDDDPPDPPDPPDDDDDDDPPVVVVVVVVVVVVVCPPPVDDPPPDDDDPDDDPDDDDDDPPFKFKAWQFQLRLAVCCCCVVQVQDFPDKFKWKFAQKFWFQFAQQRGTFIDGPPPAPDPPPGPRMTIGMIGTGGNVSVVSVCVVLVQWDKDWTWIQTPVRDTGTHIYTGHPPQRTQSDTDAHAPVRLVSNLVSCVVNVNDPVNSVSSVVGDHDDDDDDCSSVPGDDDDDPDDPDDPDDPDDPPPDPPPQPAQFFEAQEEACLPPDLVRVLLQQLLLLVLRHAAYEHAQAALSSLVSLVVVLVQVVDPVSLVVSLVVVCVPPVHDPVPDDSSNGHRRAYEFEHALLCLVVDDPCRLVSSLVSCVDPRHLAHDPAADAQAVCNDPRVSSLVRSLSSLLSCVVVVGAYAYEFHWHDPVVPDTPCRLVSRVVSCVVSVPQQLRAEHACDQDALVSLLVNVVSVHAYEHELLLQACVRNVRVLVCLLVCSPPLLRYAYHHNPQDNHHDPVLDDVVSVCVVHGTGSSSRSSRLVSSCVSNVHDSSVSSNNNRVSSCVNSVD

Organism: NCBI:txid2562239

Secondary structure (DSSP, 8-state):
-------------------------S--SS--SS--S--SSHHHHHHHHHHHHHHHHHHTT----S-----PPSS---S-TTS-EEEEE-GGGG-HHHHHTTT----SEEEEEEEETEEEEEEETTTEEEEEETTSSSS---S-SEEEEEEEEE-HHHHHHHHHHTTTSEEEEEEEEETTS-EEEEEEEE--GGGB-SS--PPBHHHHHHHHHHHHHHT--HHHHHHHHHS--B-SPPPGGGG-PPP---PPPP------S---------SSSPEEEEEE--TT--HHHHHHHHHHHHHTTEEEEEE---SHHHHHHHHHHHHHHHSHHHHHHHHHHHHHHTT--TTT-----PPEEEEEE---GGGGGG--TTHHHHHHHHHTSTTEEEEEEEEEETTT-SS-HHHHHHHHHHHHHHHHHHT--EEEEEEPPPGGGSS---HHHHHHHHHHHTT--GGGEEE-S----HHHHHHHHHHT-EEEE-GGGG-TTTTHHHHHHHHTTSS-GGGEEE---BTS-PPPGGGS-GGGT-TTSPP-GGGHHHHHHHHHHHHTS-HHHHHHHHHHHHHHHHT-